Protein AF-0000000070212072 (afdb_homodimer)

Solvent-accessible surface area (backbone atoms only — not comparable to full-atom values): 28854 Å² total; per-residue (Å²): 136,83,81,77,78,77,80,78,78,79,76,76,77,77,73,87,67,80,72,76,80,58,54,46,38,75,47,71,65,70,86,76,66,79,72,82,66,76,53,52,48,66,60,56,45,36,33,51,48,52,34,40,47,61,71,45,45,65,34,30,40,8,18,28,38,46,72,73,68,92,84,61,100,59,73,85,79,43,44,66,29,27,42,31,43,78,43,66,42,27,52,42,41,69,89,67,69,28,43,28,31,77,43,45,55,86,40,66,61,49,44,19,36,76,64,67,29,42,38,10,47,17,43,60,62,73,57,66,50,92,68,90,69,62,71,71,52,38,38,34,35,27,37,31,31,43,81,42,80,52,52,68,66,56,35,63,74,60,40,30,64,62,49,41,30,71,76,35,62,75,50,68,66,50,35,68,84,58,66,34,47,66,36,45,50,29,29,40,47,66,61,40,33,45,38,34,43,26,40,12,58,52,17,46,67,45,73,43,54,53,69,49,52,64,61,57,46,71,67,55,36,69,67,58,81,58,81,48,53,71,72,51,66,61,59,50,47,38,63,68,61,60,72,66,78,79,76,80,72,79,76,84,118,138,84,83,76,79,78,80,78,78,79,76,76,76,75,74,87,64,81,72,76,81,60,54,44,37,75,46,70,65,71,86,78,64,80,72,82,66,77,52,52,49,67,62,56,46,37,34,52,50,52,34,39,48,60,70,45,46,64,31,30,40,8,18,28,38,48,72,74,67,89,84,59,99,60,71,84,78,44,44,65,29,29,41,33,43,76,42,67,41,27,52,42,42,70,89,64,68,28,44,29,30,77,43,47,55,84,39,66,61,48,45,20,37,75,63,67,31,45,40,9,46,17,42,60,63,73,57,65,49,95,66,91,70,61,71,70,52,38,38,34,34,28,37,30,32,46,80,42,80,52,52,68,68,57,35,61,73,60,40,29,63,61,49,40,31,71,77,35,62,74,50,67,65,47,34,68,83,57,64,32,47,66,36,45,51,30,30,41,46,67,59,40,35,44,37,34,42,27,40,13,56,54,18,46,65,44,75,44,55,53,69,51,51,63,62,58,48,72,67,54,37,70,67,57,81,59,81,47,51,74,74,52,66,62,59,52,48,38,62,67,61,58,72,68,77,77,75,82,72,78,75,85,120

Radius of gyration: 27.14 Å; Cα contacts (8 Å, |Δi|>4): 920; chains: 2; bounding box: 78×93×82 Å

Nearest PDB structures (foldseek):
  2arz-assembly1_A  TM=8.274E-01  e=7.456E-09  Pseudomonas aeruginosa PAO1
  1vl7-assembly1_B  TM=7.605E-01  e=5.500E-06  Nostoc sp. PCC 7120 = FACHB-418
  2hq9-assembly1_B  TM=7.249E-01  e=2.289E-06  Mesorhizobium loti
  3tgv-assembly2_D  TM=7.282E-01  e=2.060E-04  Vibrio cholerae O395
  2fg9-assembly1_A  TM=6.599E-01  e=9.412E-04  Bacteroides thetaiotaomicron VPI-5482

Foldseek 3Di:
DPPPPPPPPPPPPPPPPPPDDLPQFAAAPDPPDPPPFDADDLLSLLLVVLLQLAVDWKWKKKKAAAQDDPDDPDDNPRHGPIDIDMATWHCLVSLALWIKGWDQCVDPRNVRLVVPIWIKTKDWDDFPAPDDDDSQQAKIKIFTAHKDFDDPVNCVVSVSVVRNCVSVVVCVCPPDPNPPGHIGMIIGDGQWMFIDHHTSHRYDGGIRHPVSNSVHDPCSSVPDDGVNHDDPPVVVVVVVVVVPDPPPPPPPD/DPCPPPPPPPPPPPPPPPPDDLPQFAAQPDPPDPPPFDADDLLSLLLVVLLQLAVDWKWKKKKAAAQDDPDDPDDNPRHGPIDIDMATWHCLVSLALWIKGWDQCVDPRNVRVVVPIWIKTKDWDDFPAPDDDDSQAAKIKIFTAHKDFDDPVNCVVSVSVVRNCVSVVVCVCPHDPNPPGHIGMIIGDGQWMFIDHHTSHRYDGGIRHPVSNSVHDPCSSVPDDGVNHDDDVVVVVVVVVVPPDPPPPPPPD

Organism: Alternaria alternata (NCBI:txid5599)

pLDDT: mean 81.94, std 24.83, range [22.44, 98.94]

Sequence (506 aa):
MRLQAAIASLITFAAASNLPSPQNFFTNPSSSDGSGFKIPTVHESAVQARRIMRLETIGTLSTIFPSTHTTEQRPSDVGGAPIGLMDYFGDCESDSGNPTILAITIATSFKNVDAGSNITLSMRWHPQDNKWRSPAALPRFSLVGRLEDIDMDAIKKLGVTACYVKKHPDAAWWLPGSGVHESKWVRLVVEEIYWIGGFGDRAYIGWIPKEEWYSVTQEEIDGIQLPGEKQSAWNAIGSWFGMGQQEQGVIELMRLQAAIASLITFAAASNLPSPQNFFTNPSSSDGSGFKIPTVHESAVQARRIMRLETIGTLSTIFPSTHTTEQRPSDVGGAPIGLMDYFGDCESDSGNPTILAITIATSFKNVDAGSNITLSMRWHPQDNKWRSPAALPRFSLVGRLEDIDMDAIKKLGVTACYVKKHPDAAWWLPGSGVHESKWVRLVVEEIYWIGGFGDRAYIGWIPKEEWYSVTQEEIDGIQLPGEKQSAWNAIGSWFGMGQQEQGVIEL

Structure (mmCIF, N/CA/C/O backbone):
data_AF-0000000070212072-model_v1
#
loop_
_entity.id
_entity.type
_entity.pdbx_description
1 polymer 'CREG-like beta-barrel domain-containing protein'
#
loop_
_atom_site.group_PDB
_atom_site.id
_atom_site.type_symbol
_atom_site.label_atom_id
_atom_site.label_alt_id
_atom_site.label_comp_id
_atom_site.label_asym_id
_atom_site.label_entity_id
_atom_site.label_seq_id
_atom_site.pdbx_PDB_ins_code
_atom_site.Cartn_x
_atom_site.Cartn_y
_atom_site.Cartn_z
_atom_site.occupancy
_atom_site.B_iso_or_equiv
_atom_site.auth_seq_id
_atom_site.auth_comp_id
_atom_site.auth_asym_id
_atom_site.auth_atom_id
_atom_site.pdbx_PDB_model_num
ATOM 1 N N . MET A 1 1 ? -35.062 -64.188 17.281 1 30.84 1 MET A N 1
ATOM 2 C CA . MET A 1 1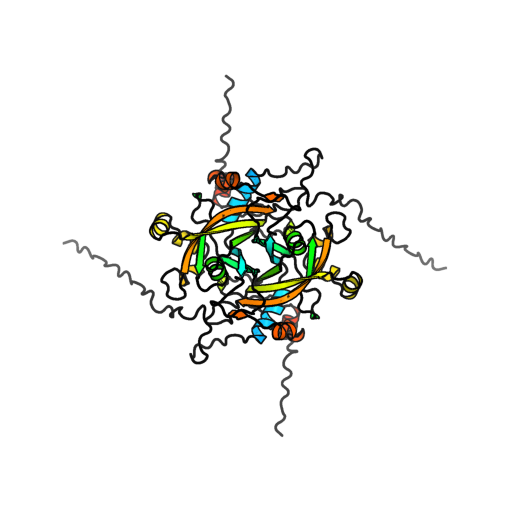 ? -35.688 -63.188 16.422 1 30.84 1 MET A CA 1
ATOM 3 C C . MET A 1 1 ? -35.219 -61.781 16.828 1 30.84 1 MET A C 1
ATOM 5 O O . MET A 1 1 ? -35.75 -61.219 17.781 1 30.84 1 MET A O 1
ATOM 9 N N . ARG A 1 2 ? -33.906 -61.562 16.906 1 33.62 2 ARG A N 1
ATOM 10 C CA . ARG A 1 2 ? -33.094 -60.438 17.375 1 33.62 2 ARG A CA 1
ATOM 11 C C . ARG A 1 2 ? -33.375 -59.156 16.609 1 33.62 2 ARG A C 1
ATOM 13 O O . ARG A 1 2 ? -33.281 -59.125 15.383 1 33.62 2 ARG A O 1
ATOM 20 N N . LEU A 1 3 ? -34.375 -58.312 17.094 1 34 3 LEU A N 1
ATOM 21 C CA . LEU A 1 3 ? -34.906 -57.031 16.641 1 34 3 LEU A CA 1
ATOM 22 C C . LEU A 1 3 ? -33.812 -56 16.453 1 34 3 LEU A C 1
ATOM 24 O O . LEU A 1 3 ? -33.156 -55.625 17.422 1 34 3 LEU A O 1
ATOM 28 N N . GLN A 1 4 ? -33 -56.094 15.391 1 31.08 4 GLN A N 1
ATOM 29 C CA . GLN A 1 4 ? -31.953 -55.156 14.961 1 31.08 4 GLN A CA 1
ATOM 30 C C . GLN A 1 4 ? -32.531 -53.781 14.734 1 31.08 4 GLN A C 1
ATOM 32 O O . GLN A 1 4 ? -33.375 -53.562 13.859 1 31.08 4 GLN A O 1
ATOM 37 N N . ALA A 1 5 ? -32.844 -52.969 15.82 1 33.09 5 ALA A N 1
ATOM 38 C CA . ALA A 1 5 ? -33.375 -51.625 15.758 1 33.09 5 ALA A CA 1
ATOM 39 C C . ALA A 1 5 ? -32.438 -50.688 14.992 1 33.09 5 ALA A C 1
ATOM 41 O O . ALA A 1 5 ? -31.25 -50.562 15.344 1 33.09 5 ALA A O 1
ATOM 42 N N . ALA A 1 6 ? -32.594 -50.594 13.641 1 34.94 6 ALA A N 1
ATOM 43 C CA . ALA A 1 6 ? -31.938 -49.688 12.711 1 34.94 6 ALA A CA 1
ATOM 44 C C . ALA A 1 6 ? -32.125 -48.219 13.141 1 34.94 6 ALA A C 1
ATOM 46 O O . ALA A 1 6 ? -33.219 -47.719 13.242 1 34.94 6 ALA A O 1
ATOM 47 N N . ILE A 1 7 ? -31.328 -47.656 14.094 1 30.64 7 ILE A N 1
ATOM 48 C CA . ILE A 1 7 ? -31.375 -46.281 14.516 1 30.64 7 ILE A CA 1
ATOM 49 C C . ILE A 1 7 ? -31.094 -45.375 13.312 1 30.64 7 ILE A C 1
ATOM 51 O O . ILE A 1 7 ? -30.016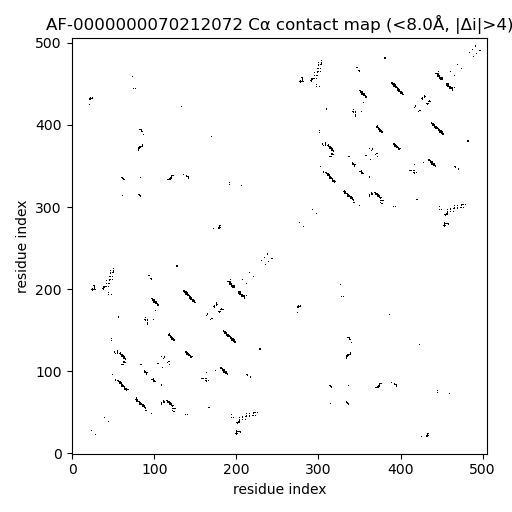 -45.406 12.734 1 30.64 7 ILE A O 1
ATOM 55 N N . ALA A 1 8 ? -32.125 -45 12.445 1 32.28 8 ALA A N 1
ATOM 56 C CA . ALA A 1 8 ? -32.094 -44.031 11.352 1 32.28 8 ALA A CA 1
ATOM 57 C C . ALA A 1 8 ? -31.625 -42.656 11.844 1 32.28 8 ALA A C 1
ATOM 59 O O . ALA A 1 8 ? -32.281 -42.062 12.695 1 32.28 8 ALA A O 1
ATOM 60 N N . SER A 1 9 ? -30.297 -42.438 11.953 1 29.97 9 SER A N 1
ATOM 61 C CA . SER A 1 9 ? -29.703 -41.156 12.297 1 29.97 9 SER A CA 1
ATOM 62 C C . SER A 1 9 ? -30.203 -40.031 11.375 1 29.97 9 SER A C 1
ATOM 64 O O . SER A 1 9 ? -30.109 -40.156 10.148 1 29.97 9 SER A O 1
ATOM 66 N N . LEU A 1 10 ? -31.25 -39.281 11.703 1 32.09 10 LEU A N 1
ATOM 67 C CA . LEU A 1 10 ? -31.812 -38.094 11.094 1 32.09 10 LEU A CA 1
ATOM 68 C C . LEU A 1 10 ? -30.734 -37.031 10.922 1 32.09 10 LEU A C 1
ATOM 70 O O . LEU A 1 10 ? -30.219 -36.5 11.906 1 32.09 10 LEU A O 1
ATOM 74 N N . ILE A 1 11 ? -29.859 -37.125 9.938 1 31.98 11 ILE A N 1
ATOM 75 C CA . ILE A 1 11 ? -28.953 -36.031 9.609 1 31.98 11 ILE A CA 1
ATOM 76 C C . ILE A 1 11 ? -29.766 -34.781 9.242 1 31.98 11 ILE A C 1
ATOM 78 O O . ILE A 1 11 ? -30.531 -34.781 8.273 1 31.98 11 ILE A O 1
ATOM 82 N N . THR A 1 12 ? -30.203 -34 10.203 1 32.22 12 THR A N 1
ATOM 83 C CA . THR A 1 12 ? -30.828 -32.719 9.961 1 32.22 12 THR A CA 1
ATOM 84 C C . THR A 1 12 ? -29.984 -31.844 9.039 1 32.22 12 THR A C 1
ATOM 86 O O . THR A 1 12 ? -28.812 -31.562 9.336 1 32.22 12 THR A O 1
ATOM 89 N N . PHE A 1 13 ? -30.234 -31.844 7.738 1 31.88 13 PHE A N 1
ATOM 90 C CA . PHE A 1 13 ? -29.734 -30.859 6.781 1 31.88 13 PHE A CA 1
ATOM 91 C C . PHE A 1 13 ? -29.953 -29.438 7.301 1 31.88 13 PHE A C 1
ATOM 93 O O . PHE A 1 13 ? -31.094 -29.031 7.52 1 31.88 13 PHE A O 1
ATOM 100 N N . ALA A 1 14 ? -29.109 -28.953 8.133 1 31.31 14 ALA A N 1
ATOM 101 C CA . ALA A 1 14 ? -29.172 -27.531 8.422 1 31.31 14 ALA A CA 1
ATOM 102 C C . ALA A 1 14 ? -29.281 -26.719 7.141 1 31.31 14 ALA A C 1
ATOM 104 O O . ALA A 1 14 ? -28.375 -26.75 6.293 1 31.31 14 ALA A O 1
ATOM 105 N N . ALA A 1 15 ? -30.422 -26.344 6.695 1 30.42 15 ALA A N 1
ATOM 106 C CA . ALA A 1 15 ? -30.719 -25.391 5.637 1 30.42 15 ALA A CA 1
ATOM 107 C C . ALA A 1 15 ? -29.938 -24.094 5.832 1 30.42 15 ALA A C 1
ATOM 109 O O . ALA A 1 15 ? -30 -23.484 6.902 1 30.42 15 ALA A O 1
ATOM 110 N N . ALA A 1 16 ? -28.781 -23.922 5.199 1 35.69 16 ALA A N 1
ATOM 111 C CA . ALA A 1 16 ? -28.062 -22.656 4.969 1 35.69 16 ALA A CA 1
ATOM 112 C C . ALA A 1 16 ? -29.016 -21.562 4.531 1 35.69 16 ALA A C 1
ATOM 114 O O . ALA A 1 16 ? -29.312 -21.422 3.342 1 35.69 16 ALA A O 1
ATOM 115 N N . SER A 1 17 ? -30.172 -21.359 5.223 1 31.12 17 SER A N 1
ATOM 116 C CA . SER A 1 17 ? -31.203 -20.438 4.789 1 31.12 17 SER A CA 1
ATOM 117 C C . SER A 1 17 ? -30.625 -19.078 4.457 1 31.12 17 SER A C 1
ATOM 119 O O . SER A 1 17 ? -30.734 -18.594 3.324 1 31.12 17 SER A O 1
ATOM 121 N N . ASN A 1 18 ? -31.109 -17.984 5.176 1 30.98 18 ASN A N 1
ATOM 122 C CA . ASN A 1 18 ? -31.516 -16.625 4.824 1 30.98 18 ASN A CA 1
ATOM 123 C C . ASN A 1 18 ? -30.328 -15.656 4.867 1 30.98 18 ASN A C 1
ATOM 125 O O . ASN A 1 18 ? -30.141 -14.938 5.852 1 30.98 18 ASN A O 1
ATOM 129 N N . LEU A 1 19 ? -29.141 -16.109 4.453 1 33.66 19 LEU A N 1
ATOM 130 C CA . LEU A 1 19 ? -28.203 -14.984 4.465 1 33.66 19 LEU A CA 1
ATOM 131 C C . LEU A 1 19 ? -28.734 -13.828 3.625 1 33.66 19 LEU A C 1
ATOM 133 O O . LEU A 1 19 ? -29.234 -14.039 2.518 1 33.66 19 LEU A O 1
ATOM 137 N N . PRO A 1 20 ? -29.125 -12.68 4.258 1 35.84 20 PRO A N 1
ATOM 138 C CA . PRO A 1 20 ? -29.688 -11.562 3.498 1 35.84 20 PRO A CA 1
ATOM 139 C C . PRO A 1 20 ? -28.922 -11.281 2.205 1 35.84 20 PRO A C 1
ATOM 141 O O . PRO A 1 20 ? -27.734 -11.617 2.098 1 35.84 20 PRO A O 1
ATOM 144 N N . SER A 1 21 ? -29.594 -11.062 1.136 1 34.38 21 SER A N 1
ATOM 145 C CA . SER A 1 21 ? -29.141 -10.812 -0.231 1 34.38 21 SER A CA 1
ATOM 146 C C . SER A 1 21 ? -28.078 -9.734 -0.273 1 34.38 21 SER A C 1
ATOM 148 O O . SER A 1 21 ? -28.25 -8.648 0.279 1 34.38 21 SER A O 1
ATOM 150 N N . PRO A 1 22 ? -26.797 -10.055 -0.464 1 35.72 22 PRO A N 1
ATOM 151 C CA . PRO A 1 22 ? -25.609 -9.203 -0.526 1 35.72 22 PRO A CA 1
ATOM 152 C C . PRO A 1 22 ? -25.688 -8.156 -1.641 1 35.72 22 PRO A C 1
ATOM 154 O O . PRO A 1 22 ? -24.672 -7.551 -1.997 1 35.72 22 PRO A O 1
ATOM 157 N N . GLN A 1 23 ? -26.859 -7.809 -2.066 1 36.19 23 GLN A N 1
ATOM 158 C CA . GLN A 1 23 ? -26.953 -7.012 -3.287 1 36.19 23 GLN A CA 1
ATOM 159 C C . GLN A 1 23 ? -26.188 -5.699 -3.146 1 36.19 23 GLN A C 1
ATOM 161 O O . GLN A 1 23 ? -25.656 -5.172 -4.129 1 36.19 23 GLN A O 1
ATOM 166 N N . ASN A 1 24 ? -26.281 -4.953 -2.029 1 37.47 24 ASN A N 1
ATOM 167 C CA . ASN A 1 24 ? -26 -3.52 -2.008 1 37.47 24 ASN A CA 1
ATOM 168 C C . ASN A 1 24 ? -24.547 -3.244 -1.668 1 37.47 24 ASN A C 1
ATOM 170 O O . ASN A 1 24 ? -24.219 -2.174 -1.152 1 37.47 24 ASN A O 1
ATOM 174 N N . PHE A 1 25 ? -23.547 -4.059 -1.885 1 40.81 25 PHE A N 1
ATOM 175 C CA . PHE A 1 25 ? -22.25 -3.877 -1.259 1 40.81 25 PHE A CA 1
ATOM 176 C C . PHE A 1 25 ? -21.5 -2.715 -1.897 1 40.81 25 PHE A C 1
ATOM 178 O O . PHE A 1 25 ? -20.609 -2.125 -1.275 1 40.81 25 PHE A O 1
ATOM 185 N N . PHE A 1 26 ? -21.688 -2.412 -3.293 1 42.44 26 PHE A N 1
ATOM 186 C CA . PHE A 1 26 ? -20.719 -1.493 -3.893 1 42.44 26 PHE A CA 1
ATOM 187 C C . PHE A 1 26 ? -21.406 -0.209 -4.34 1 42.44 26 PHE A C 1
ATOM 189 O O . PHE A 1 26 ? -20.828 0.59 -5.074 1 42.44 26 PHE A O 1
ATOM 196 N N . THR A 1 27 ? -22.719 -0.089 -4.445 1 43.03 27 THR A N 1
ATOM 197 C CA . THR A 1 27 ? -23.422 1.145 -4.801 1 43.03 27 THR A CA 1
ATOM 198 C C . THR A 1 27 ? -24.188 1.695 -3.605 1 43.03 27 THR A C 1
ATOM 200 O O . THR A 1 27 ? -24.719 0.932 -2.793 1 43.03 27 THR A O 1
ATOM 203 N N . ASN A 1 28 ? -23.953 3.016 -3.328 1 43.78 28 ASN A N 1
ATOM 204 C CA . ASN A 1 28 ? -24.781 3.635 -2.305 1 43.78 28 ASN A CA 1
ATOM 205 C C . ASN A 1 28 ? -26.266 3.404 -2.578 1 43.78 28 ASN A C 1
ATOM 207 O O . ASN A 1 28 ? -26.766 3.773 -3.641 1 43.78 28 ASN A O 1
ATOM 211 N N . PRO A 1 29 ? -26.922 2.527 -2.002 1 43.56 29 PRO A N 1
ATOM 212 C CA . PRO A 1 29 ? -28.375 2.43 -2.248 1 43.56 29 PRO A CA 1
ATOM 213 C C . PRO A 1 29 ? -29.078 3.775 -2.127 1 43.56 29 PRO A C 1
ATOM 215 O O . PRO A 1 29 ? -28.578 4.684 -1.459 1 43.56 29 PRO A O 1
ATOM 218 N N . SER A 1 30 ? -30.031 4.074 -3.029 1 41 30 SER A N 1
ATOM 219 C CA . SER A 1 30 ? -30.953 5.188 -2.816 1 41 30 SER A CA 1
ATOM 220 C C . SER A 1 30 ? -31.547 5.148 -1.416 1 41 30 SER A C 1
ATOM 222 O O . SER A 1 30 ? -31.672 4.078 -0.813 1 41 30 SER A O 1
ATOM 224 N N . SER A 1 31 ? -31.688 6.344 -0.766 1 42.06 31 SER A N 1
ATOM 225 C CA . SER A 1 31 ? -32.125 6.66 0.594 1 42.06 31 SER A CA 1
ATOM 226 C C . SER A 1 31 ? -33.312 5.809 1.011 1 42.06 31 SER A C 1
ATOM 228 O O . SER A 1 31 ? -33.75 5.879 2.158 1 42.06 31 SER A O 1
ATOM 230 N N . SER A 1 32 ? -34.062 5.27 0.1 1 37.31 32 SER A N 1
ATOM 231 C CA . SER A 1 32 ? -35.375 4.91 0.639 1 37.31 32 SER A CA 1
ATOM 232 C C . SER A 1 32 ? -35.312 3.617 1.445 1 37.31 32 SER A C 1
ATOM 234 O O . SER A 1 32 ? -36.312 3.141 1.956 1 37.31 32 SER A O 1
ATOM 236 N N . ASP A 1 33 ? -34.312 2.691 1.13 1 42.19 33 ASP A N 1
ATOM 237 C CA . ASP A 1 33 ? -34.625 1.395 1.727 1 42.19 33 ASP A CA 1
ATOM 238 C C . ASP A 1 33 ? -34.25 1.375 3.211 1 42.19 33 ASP A C 1
ATOM 240 O O . ASP A 1 33 ? -33.281 2.025 3.629 1 42.19 33 ASP A O 1
ATOM 244 N N . GLY A 1 34 ? -35.062 1.072 4.211 1 40.25 34 GLY A N 1
ATOM 245 C CA . GLY A 1 34 ? -35.156 0.943 5.656 1 40.25 34 GLY A CA 1
ATOM 246 C C . GLY A 1 34 ? -33.906 0.316 6.281 1 40.25 34 GLY A C 1
ATOM 247 O O . GLY A 1 34 ? -33.938 -0.062 7.453 1 40.25 34 GLY A O 1
ATOM 248 N N . SER A 1 35 ? -33 -0.361 5.645 1 48.28 35 SER A N 1
ATOM 249 C CA . SER A 1 35 ? -31.984 -0.949 6.488 1 48.28 35 SER A CA 1
ATOM 250 C C . SER A 1 35 ? -31.141 0.129 7.164 1 48.28 35 SER A C 1
ATOM 252 O O . SER A 1 35 ? -30.812 1.15 6.551 1 48.28 35 SER A O 1
ATOM 254 N N . GLY A 1 36 ? -31.172 0.437 8.531 1 55.97 36 GLY A N 1
ATOM 255 C CA . GLY A 1 36 ? -30.812 1.397 9.562 1 55.97 36 GLY A CA 1
ATOM 256 C C . GLY A 1 36 ? -29.375 1.886 9.438 1 55.97 36 GLY A C 1
ATOM 257 O O . GLY A 1 36 ? -28.875 2.58 10.32 1 55.97 36 GLY A O 1
ATOM 258 N N . PHE A 1 37 ? -28.484 1.344 8.672 1 67.56 37 PHE A N 1
ATOM 259 C CA . PHE A 1 37 ? -27.188 1.979 8.789 1 67.56 37 PHE A CA 1
ATOM 260 C C . PHE A 1 37 ? -27.172 3.326 8.078 1 67.56 37 PHE A C 1
ATOM 262 O O . PHE A 1 37 ? -27.656 3.443 6.945 1 67.56 37 PHE A O 1
ATOM 269 N N . LYS A 1 38 ? -26.953 4.324 8.836 1 86.44 38 LYS A N 1
ATOM 270 C CA . LYS A 1 38 ? -26.734 5.625 8.211 1 86.44 38 LYS A CA 1
ATOM 271 C C . LYS A 1 38 ? -25.375 5.68 7.523 1 86.44 38 LYS A C 1
ATOM 273 O O . LYS A 1 38 ? -24.328 5.48 8.164 1 86.44 38 LYS A O 1
ATOM 278 N N . ILE A 1 39 ? -25.312 5.785 6.168 1 94.81 39 ILE A N 1
ATOM 279 C CA . ILE A 1 39 ? -24.094 5.965 5.406 1 94.81 39 ILE A CA 1
ATOM 280 C C . ILE A 1 39 ? -23.469 7.32 5.734 1 94.81 39 ILE A C 1
ATOM 282 O O . ILE A 1 39 ? -24.141 8.352 5.68 1 94.81 39 ILE A O 1
ATOM 286 N N . PRO A 1 40 ? -22.203 7.312 6.137 1 97.5 40 PRO A N 1
ATOM 287 C CA . PRO A 1 40 ? -21.547 8.602 6.391 1 97.5 40 PRO A CA 1
ATOM 288 C C . PRO A 1 40 ? -21.641 9.555 5.203 1 97.5 40 PRO A C 1
ATOM 290 O O . PRO A 1 40 ? -21.516 9.125 4.051 1 97.5 40 PRO A O 1
ATOM 293 N N . THR A 1 41 ? -21.844 10.797 5.512 1 97.94 41 THR A N 1
ATOM 294 C CA . THR A 1 41 ? -21.828 11.828 4.484 1 97.94 41 THR A CA 1
ATOM 295 C C . THR A 1 41 ? -20.422 12.016 3.934 1 97.94 41 THR A C 1
ATOM 297 O O . THR A 1 41 ? -19.453 11.477 4.48 1 97.94 41 THR A O 1
ATOM 300 N N . VAL A 1 42 ? -20.344 12.82 2.857 1 98.38 42 VAL A N 1
ATOM 301 C CA . VAL A 1 42 ? -19.047 13.156 2.275 1 98.38 42 VAL A CA 1
ATOM 302 C C . VAL A 1 42 ? -18.172 13.852 3.318 1 98.38 42 VAL A C 1
ATOM 304 O O . VAL A 1 42 ? -16.984 13.531 3.459 1 98.38 42 VAL A O 1
ATOM 307 N N . HIS A 1 43 ? -18.766 14.789 4.035 1 98.69 43 HIS A N 1
ATOM 308 C CA . HIS A 1 43 ? -18 15.5 5.051 1 98.69 43 HIS A CA 1
ATOM 309 C C . HIS A 1 43 ? -17.578 14.562 6.172 1 98.69 43 HIS A C 1
ATOM 311 O O . HIS A 1 43 ? -16.422 14.609 6.617 1 98.69 43 HIS A O 1
ATOM 317 N N . GLU A 1 44 ? -18.469 13.719 6.629 1 98.44 44 GLU A N 1
ATOM 318 C CA . GLU A 1 44 ? -18.109 12.734 7.648 1 98.44 44 GLU A CA 1
ATOM 319 C C . GLU A 1 44 ? -16.984 11.82 7.164 1 98.44 44 GLU A C 1
ATOM 321 O O . GLU A 1 44 ? -16.109 11.453 7.941 1 98.44 44 GLU A O 1
ATOM 326 N N . SER A 1 45 ? -17.016 11.484 5.906 1 98.81 45 SER A N 1
ATOM 327 C CA . SER A 1 45 ? -15.977 10.664 5.305 1 98.81 45 SER A CA 1
ATOM 328 C C . SER A 1 45 ? -14.641 11.406 5.266 1 98.81 45 SER A C 1
ATOM 330 O O . SER A 1 45 ? -13.586 10.812 5.523 1 98.81 45 SER A O 1
ATOM 332 N N . ALA A 1 46 ? -14.734 12.672 4.988 1 98.81 46 ALA A N 1
ATOM 333 C CA . ALA A 1 46 ? -13.523 13.492 5.023 1 98.81 46 ALA A CA 1
ATOM 334 C C . ALA A 1 46 ? -12.914 13.508 6.422 1 98.81 46 ALA A C 1
ATOM 336 O O . ALA A 1 46 ? -11.695 13.422 6.578 1 98.81 46 ALA A O 1
ATOM 337 N N . VAL A 1 47 ? -13.75 13.617 7.398 1 98.75 47 VAL A N 1
ATOM 338 C CA . VAL A 1 47 ? -13.281 13.641 8.781 1 98.75 47 VAL A CA 1
ATOM 339 C C . VAL A 1 47 ? -12.625 12.305 9.125 1 98.75 47 VAL A C 1
ATOM 341 O O . VAL A 1 47 ? -11.555 12.273 9.742 1 98.75 47 VAL A O 1
ATOM 344 N N . GLN A 1 48 ? -13.234 11.211 8.711 1 98.75 48 GLN A N 1
ATOM 345 C CA . GLN A 1 48 ? -12.641 9.898 8.922 1 98.75 48 GLN A CA 1
ATOM 346 C C . GLN A 1 48 ? -11.281 9.797 8.242 1 98.75 48 GLN A C 1
ATOM 348 O O . GLN A 1 48 ? -10.32 9.289 8.828 1 98.75 48 GLN A O 1
ATOM 353 N N . ALA A 1 49 ? -11.219 10.289 7.055 1 98.88 49 ALA A N 1
ATOM 354 C CA . ALA A 1 49 ? -9.977 10.227 6.289 1 98.88 49 ALA A CA 1
ATOM 355 C C . ALA A 1 49 ? -8.867 11.023 6.973 1 98.88 49 ALA A C 1
ATOM 357 O O . ALA A 1 49 ? -7.734 10.555 7.082 1 98.88 49 ALA A O 1
ATOM 358 N N . ARG A 1 50 ? -9.234 12.219 7.438 1 98.75 50 ARG A N 1
ATOM 359 C CA . ARG A 1 50 ? -8.258 13.055 8.125 1 98.75 50 ARG A CA 1
ATOM 360 C C . ARG A 1 50 ? -7.793 12.406 9.422 1 98.75 50 ARG A C 1
ATOM 362 O O . ARG A 1 50 ? -6.625 12.523 9.805 1 98.75 50 ARG A O 1
ATOM 369 N N . ARG A 1 51 ? -8.711 11.719 10.109 1 98.44 51 ARG A N 1
ATOM 370 C CA . ARG A 1 51 ? -8.328 11 11.32 1 98.44 51 ARG A CA 1
ATOM 371 C C . ARG A 1 51 ? -7.371 9.852 10.992 1 98.44 51 ARG A C 1
ATOM 373 O O . ARG A 1 51 ? -6.391 9.641 11.711 1 98.44 51 ARG A O 1
ATOM 380 N N . ILE A 1 52 ? -7.637 9.172 9.93 1 98.69 52 ILE A N 1
ATOM 381 C CA . ILE A 1 52 ? -6.754 8.086 9.516 1 98.69 52 ILE A CA 1
ATOM 382 C C . ILE A 1 52 ? -5.375 8.641 9.18 1 98.69 52 ILE A C 1
ATOM 384 O O . ILE A 1 52 ? -4.355 8.086 9.594 1 98.69 52 ILE A O 1
ATOM 388 N N . MET A 1 53 ? -5.316 9.734 8.453 1 98.62 53 MET A N 1
ATOM 389 C CA . MET A 1 53 ? -4.047 10.359 8.094 1 98.62 53 MET A CA 1
ATOM 390 C C . MET A 1 53 ? -3.268 10.758 9.344 1 98.62 53 MET A C 1
ATOM 392 O O . MET A 1 53 ? -2.035 10.711 9.352 1 98.62 53 MET A O 1
ATOM 396 N N . ARG A 1 54 ? -4.016 11.125 10.367 1 97.56 54 ARG A N 1
ATOM 397 C CA . ARG A 1 54 ? -3.396 11.508 11.633 1 97.56 54 ARG A CA 1
ATOM 398 C C . ARG A 1 54 ? -2.791 10.289 12.328 1 97.56 54 ARG A C 1
ATOM 400 O O . ARG A 1 54 ? -1.719 10.383 12.93 1 97.56 54 ARG A O 1
ATOM 407 N N . LEU A 1 55 ? -3.396 9.156 12.211 1 97.56 55 LEU A N 1
ATOM 408 C CA . LEU A 1 55 ? -3.045 8 13.031 1 97.56 55 LEU A CA 1
ATOM 409 C C . LEU A 1 55 ? -2.105 7.066 12.281 1 97.56 55 LEU A C 1
ATOM 411 O O . LEU A 1 55 ? -1.213 6.461 12.875 1 97.56 55 LEU A O 1
ATOM 415 N N . GLU A 1 56 ? -2.328 6.887 11.016 1 98.31 56 GLU A N 1
ATOM 416 C CA . GLU A 1 56 ? -1.485 6 10.219 1 98.31 56 GLU A CA 1
ATOM 417 C C . GLU A 1 56 ? -0.16 6.664 9.867 1 98.31 56 GLU A C 1
ATOM 419 O O . GLU A 1 56 ? -0.065 7.895 9.844 1 98.31 56 GLU A O 1
ATOM 424 N N . THR A 1 57 ? 0.873 5.832 9.562 1 98.62 57 THR A N 1
ATOM 425 C CA . THR A 1 57 ? 2.209 6.395 9.391 1 98.62 57 THR A CA 1
ATOM 426 C C . THR A 1 57 ? 2.889 5.805 8.156 1 98.62 57 THR A C 1
ATOM 428 O O . THR A 1 57 ? 3.945 6.285 7.738 1 98.62 57 THR A O 1
ATOM 431 N N . ILE A 1 58 ? 2.363 4.738 7.598 1 98.81 58 ILE A N 1
ATOM 432 C CA . ILE A 1 58 ? 2.932 4.07 6.434 1 98.81 58 ILE A CA 1
ATOM 433 C C . ILE A 1 58 ? 1.892 4.008 5.316 1 98.81 58 ILE A C 1
ATOM 435 O O . ILE A 1 58 ? 0.718 3.723 5.566 1 98.81 58 ILE A O 1
ATOM 439 N N . GLY A 1 59 ? 2.207 4.367 4.156 1 98.88 59 GLY A N 1
ATOM 440 C CA . GLY A 1 59 ? 1.382 4.258 2.963 1 98.88 59 GLY A CA 1
ATOM 441 C C . GLY A 1 59 ? 2.154 3.795 1.742 1 98.88 59 GLY A C 1
ATOM 442 O O . GLY A 1 59 ? 3.256 3.256 1.866 1 98.88 59 GLY A O 1
ATOM 443 N N . THR A 1 60 ? 1.504 3.803 0.639 1 98.94 60 THR A N 1
ATOM 444 C CA . THR A 1 60 ? 2.133 3.484 -0.639 1 98.94 60 THR A CA 1
ATOM 445 C C . THR A 1 60 ? 2.148 4.707 -1.553 1 98.94 60 THR A C 1
ATOM 447 O O . THR A 1 60 ? 1.112 5.34 -1.77 1 98.94 60 THR A O 1
ATOM 450 N N . LEU A 1 61 ? 3.332 5.062 -2.004 1 98.94 61 LEU A N 1
ATOM 451 C CA . LEU A 1 61 ? 3.473 6.113 -3.006 1 98.94 61 LEU A CA 1
ATOM 452 C C . LEU A 1 61 ? 3.404 5.535 -4.414 1 98.94 61 LEU A C 1
ATOM 454 O O . LEU A 1 61 ? 4.234 4.703 -4.789 1 98.94 61 LEU A O 1
ATOM 458 N N . SER A 1 62 ? 2.406 5.949 -5.129 1 98.94 62 SER A N 1
ATOM 459 C CA . SER A 1 62 ? 2.264 5.539 -6.523 1 98.94 62 SER A CA 1
ATOM 460 C C . SER A 1 62 ? 2.719 6.645 -7.473 1 98.94 62 SER A C 1
ATOM 462 O O . SER A 1 62 ? 2.266 7.785 -7.367 1 98.94 62 SER A O 1
ATOM 464 N N . THR A 1 63 ? 3.609 6.328 -8.328 1 98.75 63 THR A N 1
ATOM 465 C CA . THR A 1 63 ? 4.141 7.223 -9.352 1 98.75 63 THR A CA 1
ATOM 466 C C . THR A 1 63 ? 4.227 6.512 -10.703 1 98.75 63 THR A C 1
ATOM 468 O O . THR A 1 63 ? 3.857 5.34 -10.812 1 98.75 63 THR A O 1
ATOM 471 N N . ILE A 1 64 ? 4.664 7.285 -11.727 1 97.44 64 ILE A N 1
ATOM 472 C CA . ILE A 1 64 ? 4.793 6.75 -13.078 1 97.44 64 ILE A CA 1
ATOM 473 C C . ILE A 1 64 ? 6.246 6.852 -13.539 1 97.44 64 ILE A C 1
ATOM 475 O O . ILE A 1 64 ? 6.867 7.914 -13.422 1 97.44 64 ILE A O 1
ATOM 479 N N . PHE A 1 65 ? 6.766 5.711 -14.031 1 95.88 65 PHE A N 1
ATOM 480 C CA . PHE A 1 65 ? 8.094 5.766 -14.633 1 95.88 65 PHE A CA 1
ATOM 481 C C . PHE A 1 65 ? 8.109 6.703 -15.836 1 95.88 65 PHE A C 1
ATOM 483 O O . PHE A 1 65 ? 7.191 6.672 -16.656 1 95.88 65 PHE A O 1
ATOM 490 N N . PRO A 1 66 ? 9.148 7.445 -15.883 1 92.94 66 PRO A N 1
ATOM 491 C CA . PRO A 1 66 ? 9.234 8.297 -17.062 1 92.94 66 PRO A CA 1
ATOM 492 C C . PRO A 1 66 ? 9.469 7.5 -18.344 1 92.94 66 PRO A C 1
ATOM 494 O O . PRO A 1 66 ? 10.094 6.438 -18.312 1 92.94 66 PRO A O 1
ATOM 497 N N . SER A 1 67 ? 8.93 7.926 -19.484 1 83.75 67 SER A N 1
ATOM 498 C CA . SER A 1 67 ? 9.062 7.238 -20.766 1 83.75 67 SER A CA 1
ATOM 499 C C . SER A 1 67 ? 10.508 7.277 -21.266 1 83.75 67 SER A C 1
ATOM 501 O O . SER A 1 67 ? 10.961 6.344 -21.938 1 83.75 67 SER A O 1
ATOM 503 N N . THR A 1 68 ? 11.133 8.43 -21.109 1 68.12 68 THR A N 1
ATOM 504 C CA . THR A 1 68 ? 12.516 8.562 -21.562 1 68.12 68 THR A CA 1
ATOM 505 C C . THR A 1 68 ? 13.461 8.664 -20.359 1 68.12 68 THR A C 1
ATOM 507 O O . THR A 1 68 ? 13.086 9.195 -19.312 1 68.12 68 THR A O 1
ATOM 510 N N . HIS A 1 69 ? 14.227 7.617 -20 1 61.5 69 HIS A N 1
ATOM 511 C CA . HIS A 1 69 ? 14.969 7.918 -18.781 1 61.5 69 HIS A CA 1
ATOM 512 C C . HIS A 1 69 ? 16.469 7.688 -18.984 1 61.5 69 HIS A C 1
ATOM 514 O O . HIS A 1 69 ? 16.859 6.711 -19.625 1 61.5 69 HIS A O 1
ATOM 520 N N . THR A 1 70 ? 17.203 8.711 -18.781 1 56.31 70 THR A N 1
ATOM 521 C CA . THR A 1 70 ? 18.656 8.711 -18.656 1 56.31 70 THR A CA 1
ATOM 522 C C . THR A 1 70 ? 19.078 8.453 -17.219 1 56.31 70 THR A C 1
ATOM 524 O O . THR A 1 70 ? 20.25 8.141 -16.953 1 56.31 70 THR A O 1
ATOM 527 N N . THR A 1 71 ? 18.203 8.477 -16.188 1 52.34 71 THR A N 1
ATOM 528 C CA . THR A 1 71 ? 18.703 8.719 -14.836 1 52.34 71 THR A CA 1
ATOM 529 C C . THR A 1 71 ? 18.734 7.43 -14.031 1 52.34 71 THR A C 1
ATOM 531 O O . THR A 1 71 ? 19.359 7.371 -12.961 1 52.34 71 THR A O 1
ATOM 534 N N . GLU A 1 72 ? 18.031 6.344 -14.461 1 60.38 72 GLU A N 1
ATOM 535 C CA . GLU A 1 72 ? 18.062 5.109 -13.68 1 60.38 72 GLU A CA 1
ATOM 536 C C . GLU A 1 72 ? 18.25 3.891 -14.578 1 60.38 72 GLU A C 1
ATOM 538 O O . GLU A 1 72 ? 17.859 3.912 -15.75 1 60.38 72 GLU A O 1
ATOM 543 N N . GLN A 1 73 ? 19.125 2.994 -14.008 1 65.12 73 GLN A N 1
ATOM 544 C CA . GLN A 1 73 ? 19.203 1.701 -14.68 1 65.12 73 GLN A CA 1
ATOM 545 C C . GLN A 1 73 ? 17.891 0.921 -14.523 1 65.12 73 GLN A C 1
ATOM 547 O O . GLN A 1 73 ? 17.625 0.365 -13.453 1 65.12 73 GLN A O 1
ATOM 552 N N . ARG A 1 74 ? 17.031 1.141 -15.492 1 73.94 74 ARG A N 1
ATOM 553 C CA . ARG A 1 74 ? 15.766 0.433 -15.469 1 73.94 74 ARG A CA 1
ATOM 554 C C . ARG A 1 74 ? 15.578 -0.407 -16.734 1 73.94 74 ARG A C 1
ATOM 556 O O . ARG A 1 74 ? 16.156 -0.104 -17.781 1 73.94 74 ARG A O 1
ATOM 563 N N . PRO A 1 75 ? 14.773 -1.528 -16.438 1 79 75 PRO A N 1
ATOM 564 C CA . PRO A 1 75 ? 14.398 -2.242 -17.672 1 79 75 PRO A CA 1
ATOM 565 C C . PRO A 1 75 ? 13.672 -1.353 -18.672 1 79 75 PRO A C 1
ATOM 567 O O . PRO A 1 75 ? 12.906 -0.465 -18.281 1 79 75 PRO A O 1
ATOM 570 N N . SER A 1 76 ? 14.062 -1.463 -19.906 1 67.69 76 SER A N 1
ATOM 571 C CA . SER A 1 76 ? 13.547 -0.618 -20.969 1 67.69 76 SER A CA 1
ATOM 572 C C . SER A 1 76 ? 12.031 -0.691 -21.047 1 67.69 76 SER A C 1
ATOM 574 O O . SER A 1 76 ? 11.375 0.255 -21.5 1 67.69 76 SER A O 1
ATOM 576 N N . ASP A 1 77 ? 11.43 -1.496 -20.406 1 80.44 77 ASP A N 1
ATOM 577 C CA . ASP A 1 77 ? 10.023 -1.76 -20.703 1 80.44 77 ASP A CA 1
ATOM 578 C C . ASP A 1 77 ? 9.109 -1.187 -19.625 1 80.44 77 ASP A C 1
ATOM 580 O O . ASP A 1 77 ? 7.887 -1.291 -19.719 1 80.44 77 ASP A O 1
ATOM 584 N N . VAL A 1 78 ? 9.68 -0.343 -18.75 1 89.25 78 VAL A N 1
ATOM 585 C CA . VAL A 1 78 ? 8.789 0.071 -17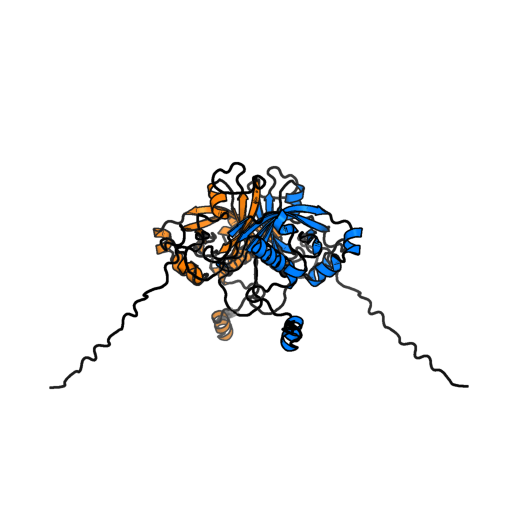.672 1 89.25 78 VAL A CA 1
ATOM 586 C C . VAL A 1 78 ? 8.336 1.511 -17.891 1 89.25 78 VAL A C 1
ATOM 588 O O . VAL A 1 78 ? 7.555 2.055 -17.109 1 89.25 78 VAL A O 1
ATOM 591 N N . GLY A 1 79 ? 8.797 2.104 -18.953 1 91.12 79 GLY A N 1
ATOM 592 C CA . GLY A 1 79 ? 8.352 3.457 -19.25 1 91.12 79 GLY A CA 1
ATOM 593 C C . GLY A 1 79 ? 6.84 3.586 -19.312 1 91.12 79 GLY A C 1
ATOM 594 O O . GLY A 1 79 ? 6.172 2.809 -20 1 91.12 79 GLY A O 1
ATOM 595 N N . GLY A 1 80 ? 6.332 4.598 -18.469 1 93.69 80 GLY A N 1
ATOM 596 C CA . GLY A 1 80 ? 4.895 4.832 -18.5 1 93.69 80 GLY A CA 1
ATOM 597 C C . GLY A 1 80 ? 4.133 3.926 -17.547 1 93.69 80 GLY A C 1
ATOM 598 O O . GLY A 1 80 ? 2.93 4.105 -17.344 1 93.69 80 GLY A O 1
ATOM 599 N N . ALA A 1 81 ? 4.797 3.006 -16.969 1 96.12 81 ALA A N 1
ATOM 600 C CA . ALA A 1 81 ? 4.129 2.098 -16.047 1 96.12 81 ALA A CA 1
ATOM 601 C C . ALA A 1 81 ? 4.016 2.719 -14.648 1 96.12 81 ALA A C 1
ATOM 603 O O . ALA A 1 81 ? 4.906 3.451 -14.219 1 96.12 81 ALA A O 1
ATOM 604 N N . PRO A 1 82 ? 2.902 2.463 -13.984 1 98.19 82 PRO A N 1
ATOM 605 C CA . PRO A 1 82 ? 2.811 2.881 -12.586 1 98.19 82 PRO A CA 1
ATOM 606 C C . PRO A 1 82 ? 3.611 1.979 -11.648 1 98.19 82 PRO A C 1
ATOM 608 O O . PRO A 1 82 ? 3.744 0.78 -11.898 1 98.19 82 PRO A O 1
ATOM 611 N N . ILE A 1 83 ? 4.129 2.547 -10.602 1 98.31 83 ILE A N 1
ATOM 612 C CA . ILE A 1 83 ? 4.781 1.771 -9.555 1 98.31 83 ILE A CA 1
ATOM 613 C C . ILE A 1 83 ? 4.359 2.295 -8.18 1 98.31 83 ILE A C 1
ATOM 615 O O . ILE A 1 83 ? 4.215 3.504 -7.992 1 98.31 83 ILE A O 1
ATOM 619 N N . GLY A 1 84 ? 4.051 1.376 -7.266 1 98.81 84 GLY A N 1
ATOM 620 C CA . GLY A 1 84 ? 3.777 1.689 -5.871 1 98.81 84 GLY A CA 1
ATOM 621 C C . GLY A 1 84 ? 4.863 1.208 -4.93 1 98.81 84 GLY A C 1
ATOM 622 O O . GLY A 1 84 ? 5.312 0.064 -5.023 1 98.81 84 GLY A O 1
ATOM 623 N N . LEU A 1 85 ? 5.297 2.08 -4.066 1 98.81 85 LEU A N 1
ATOM 624 C CA . LEU A 1 85 ? 6.312 1.723 -3.084 1 98.81 85 LEU A CA 1
ATOM 625 C C . LEU A 1 85 ? 5.926 2.221 -1.695 1 98.81 85 LEU A C 1
ATOM 627 O O . LEU A 1 85 ? 5.504 3.367 -1.538 1 98.81 85 LEU A O 1
ATOM 631 N N . MET A 1 86 ? 6.035 1.327 -0.747 1 98.62 86 MET A N 1
ATOM 632 C CA . MET A 1 86 ? 5.777 1.702 0.641 1 98.62 86 MET A CA 1
ATOM 633 C C . MET A 1 86 ? 6.684 2.85 1.072 1 98.62 86 MET A C 1
ATOM 635 O O . MET A 1 86 ? 7.871 2.867 0.745 1 98.62 86 MET A O 1
ATOM 639 N N . ASP A 1 87 ? 6.16 3.777 1.793 1 98.75 87 ASP A N 1
ATOM 640 C CA . ASP A 1 87 ? 6.949 4.859 2.381 1 98.75 87 ASP A CA 1
ATOM 641 C C . ASP A 1 87 ? 6.312 5.359 3.674 1 98.75 87 ASP A C 1
ATOM 643 O O . ASP A 1 87 ? 5.168 5.02 3.984 1 98.75 87 ASP A O 1
ATOM 647 N N . TYR A 1 88 ? 7.125 6.102 4.414 1 98.81 88 TYR A N 1
ATOM 648 C CA . TYR A 1 88 ? 6.676 6.762 5.637 1 98.81 88 TYR A CA 1
ATOM 649 C C . TYR A 1 88 ? 5.992 8.086 5.32 1 98.81 88 TYR A C 1
ATOM 651 O O . TYR A 1 88 ? 6.391 8.789 4.387 1 98.81 88 TYR A O 1
ATOM 659 N N . PHE A 1 89 ? 4.977 8.375 6.094 1 98.88 89 PHE A N 1
ATOM 660 C CA . PHE A 1 89 ? 4.422 9.719 6.102 1 98.88 89 PHE A CA 1
ATOM 661 C C . PHE A 1 89 ? 4 10.125 7.508 1 98.88 89 PHE A C 1
ATOM 663 O O . PHE A 1 89 ? 3.994 9.297 8.422 1 98.88 89 PHE A O 1
ATOM 670 N N . GLY A 1 90 ? 3.766 11.414 7.641 1 98.5 90 GLY A N 1
ATOM 671 C CA . GLY A 1 90 ? 3.189 11.922 8.875 1 98.5 90 GLY A CA 1
ATOM 672 C C . GLY A 1 90 ? 2.281 13.117 8.664 1 98.5 90 GLY A C 1
ATOM 673 O O . GLY A 1 90 ? 2.426 13.852 7.68 1 98.5 90 GLY A O 1
ATOM 674 N N . ASP A 1 91 ? 1.325 13.172 9.531 1 98 91 ASP A N 1
ATOM 675 C CA . ASP A 1 91 ? 0.52 14.391 9.602 1 98 91 ASP A CA 1
ATOM 676 C C . ASP A 1 91 ? 1.173 15.43 10.508 1 98 91 ASP A C 1
ATOM 678 O O . ASP A 1 91 ? 0.745 15.625 11.641 1 98 91 ASP A O 1
ATOM 682 N N . CYS A 1 92 ? 2.174 16.172 9.969 1 97.88 92 CYS A N 1
ATOM 683 C CA . CYS A 1 92 ? 3.016 17.016 10.812 1 97.88 92 CYS A CA 1
ATOM 684 C C . CYS A 1 92 ? 2.783 18.5 10.508 1 97.88 92 CYS A C 1
ATOM 686 O O . CYS A 1 92 ? 3.385 19.359 11.141 1 97.88 92 CYS A O 1
ATOM 688 N N . GLU A 1 93 ? 1.978 18.75 9.531 1 93.56 93 GLU A N 1
ATOM 689 C CA . GLU A 1 93 ? 1.384 20.062 9.289 1 93.56 93 GLU A CA 1
ATOM 690 C C . GLU A 1 93 ? -0.122 20.031 9.531 1 93.56 93 GLU A C 1
ATOM 692 O O . GLU A 1 93 ? -0.91 20.281 8.617 1 93.56 93 GLU A O 1
ATOM 697 N N . SER A 1 94 ? -0.459 19.781 10.633 1 79.06 94 SER A N 1
ATOM 698 C CA . SER A 1 94 ? -1.787 19.297 10.992 1 79.06 94 SER A CA 1
ATOM 699 C C . SER A 1 94 ? -2.877 20.219 10.461 1 79.06 94 SER A C 1
ATOM 701 O O . SER A 1 94 ? -3.938 19.766 10.031 1 79.06 94 SER A O 1
ATOM 703 N N . ASP A 1 95 ? -2.625 21.453 10.359 1 87.81 95 ASP A N 1
ATOM 704 C CA . ASP A 1 95 ? -3.678 22.375 9.945 1 87.81 95 ASP A CA 1
ATOM 705 C C . ASP A 1 95 ? -3.762 22.453 8.422 1 87.81 95 ASP A C 1
ATOM 707 O O . ASP A 1 95 ? -4.715 23.016 7.875 1 87.81 95 ASP A O 1
ATOM 711 N N . SER A 1 96 ? -2.855 21.828 7.809 1 92.38 96 SER A N 1
ATOM 712 C CA . SER A 1 96 ? -2.773 22.031 6.363 1 92.38 96 SER A CA 1
ATOM 713 C C . SER A 1 96 ? -3.613 21 5.617 1 92.38 96 SER A C 1
ATOM 715 O O . SER A 1 96 ? -3.998 21.219 4.465 1 92.38 96 SER A O 1
ATOM 717 N N . GLY A 1 97 ? -3.836 19.828 6.238 1 97.44 97 GLY A N 1
ATOM 718 C CA . GLY A 1 97 ? -4.477 18.734 5.52 1 97.44 97 GLY A CA 1
ATOM 719 C C . GLY A 1 97 ? -3.551 18.031 4.547 1 97.44 97 GLY A C 1
ATOM 720 O O . GLY A 1 97 ? -3.988 17.188 3.764 1 97.44 97 GLY A O 1
ATOM 721 N N . ASN A 1 98 ? -2.254 18.453 4.551 1 98.62 98 ASN A N 1
ATOM 722 C CA . ASN A 1 98 ? -1.25 17.859 3.672 1 98.62 98 ASN A CA 1
ATOM 723 C C . ASN A 1 98 ? -0.283 16.969 4.445 1 98.62 98 ASN A C 1
ATOM 725 O O . ASN A 1 98 ? 0.359 17.422 5.395 1 98.62 98 ASN A O 1
ATOM 729 N N . PRO A 1 99 ? -0.158 15.711 4.059 1 98.69 99 PRO A N 1
ATOM 730 C CA . PRO A 1 99 ? 0.804 14.852 4.75 1 98.69 99 PRO A CA 1
ATOM 731 C C . PRO A 1 99 ? 2.254 15.219 4.445 1 98.69 99 PRO A C 1
ATOM 733 O O . PRO A 1 99 ? 2.555 15.703 3.35 1 98.69 99 PRO A O 1
ATOM 736 N N . THR A 1 100 ? 3.094 14.961 5.438 1 98.75 100 THR A N 1
ATOM 737 C CA . THR A 1 100 ? 4.523 15.234 5.371 1 98.75 100 THR A CA 1
ATOM 738 C C . THR A 1 100 ? 5.305 13.969 5.023 1 98.75 100 THR A C 1
ATOM 740 O O . THR A 1 100 ? 5.02 12.898 5.555 1 98.75 100 THR A O 1
ATOM 743 N N . ILE A 1 101 ? 6.266 14.148 4.156 1 98.75 101 ILE A N 1
ATOM 744 C CA . ILE A 1 101 ? 7.121 13.047 3.729 1 98.75 101 ILE A CA 1
ATOM 745 C C . ILE A 1 101 ? 8.586 13.477 3.787 1 98.75 101 ILE A C 1
ATOM 747 O O . ILE A 1 101 ? 8.922 14.617 3.445 1 98.75 101 ILE A O 1
ATOM 751 N N . LEU A 1 102 ? 9.438 12.625 4.34 1 98.62 102 LEU A N 1
ATOM 752 C CA . LEU A 1 102 ? 10.875 12.789 4.176 1 98.62 102 LEU A CA 1
ATOM 753 C C . LEU A 1 102 ? 11.359 12.117 2.893 1 98.62 102 LEU A C 1
ATOM 755 O O . LEU A 1 102 ? 11.477 10.891 2.834 1 98.62 102 LEU A O 1
ATOM 759 N N . ALA A 1 103 ? 11.602 12.914 1.903 1 98.38 103 ALA A N 1
ATOM 760 C CA . ALA A 1 103 ? 11.922 12.406 0.574 1 98.38 103 ALA A CA 1
ATOM 761 C C . ALA A 1 103 ? 13.406 12.047 0.473 1 98.38 103 ALA A C 1
ATOM 763 O O . ALA A 1 103 ? 14.266 12.93 0.521 1 98.38 103 ALA A O 1
ATOM 764 N N . ILE A 1 104 ? 13.648 10.773 0.372 1 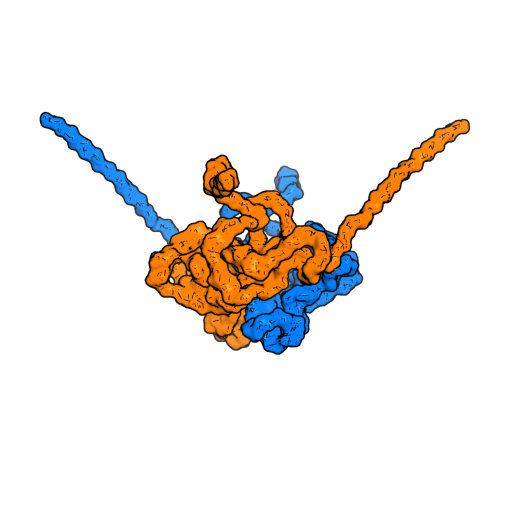97.25 104 ILE A N 1
ATOM 765 C CA . ILE A 1 104 ? 14.992 10.312 0.019 1 97.25 104 ILE A CA 1
ATOM 766 C C . ILE A 1 104 ? 15.18 10.391 -1.494 1 97.25 104 ILE A C 1
ATOM 768 O O . ILE A 1 104 ? 14.609 9.594 -2.24 1 97.25 104 ILE A O 1
ATOM 772 N N . THR A 1 105 ? 16.047 11.211 -1.968 1 94.06 105 THR A N 1
ATOM 773 C CA . THR A 1 105 ? 16.016 11.664 -3.354 1 94.06 105 THR A CA 1
ATOM 774 C C . THR A 1 105 ? 16.422 10.539 -4.301 1 94.06 105 THR A C 1
ATOM 776 O O . THR A 1 105 ? 16.062 10.547 -5.48 1 94.06 105 THR A O 1
ATOM 779 N N . ILE A 1 106 ? 17.125 9.539 -3.832 1 93.5 106 ILE A N 1
ATOM 780 C CA . ILE A 1 106 ? 17.578 8.453 -4.691 1 93.5 106 ILE A CA 1
ATOM 781 C C . ILE A 1 106 ? 16.453 7.441 -4.891 1 93.5 106 ILE A C 1
ATOM 783 O O . ILE A 1 106 ? 16.547 6.562 -5.75 1 93.5 106 ILE A O 1
ATOM 787 N N . ALA A 1 107 ? 15.43 7.555 -4.094 1 96.19 107 ALA A N 1
ATOM 788 C CA . ALA A 1 107 ? 14.336 6.59 -4.176 1 96.19 107 ALA A CA 1
ATOM 789 C C . ALA A 1 107 ? 13.531 6.777 -5.457 1 96.19 107 ALA A C 1
ATOM 791 O O . ALA A 1 107 ? 13.305 7.91 -5.891 1 96.19 107 ALA A O 1
ATOM 792 N N . THR A 1 108 ? 13.031 5.73 -5.988 1 96.56 108 THR A N 1
ATOM 793 C CA . THR A 1 108 ? 12.344 5.668 -7.273 1 96.56 108 THR A CA 1
ATOM 794 C C . THR A 1 108 ? 11.148 6.617 -7.297 1 96.56 108 THR A C 1
ATOM 796 O O . THR A 1 108 ? 10.922 7.316 -8.289 1 96.56 108 THR A O 1
ATOM 799 N N . SER A 1 109 ? 10.406 6.68 -6.242 1 98.25 109 SER A N 1
ATOM 800 C CA . SER A 1 109 ? 9.219 7.531 -6.199 1 98.25 109 SER A CA 1
ATOM 801 C C . SER A 1 109 ? 9.578 8.992 -6.461 1 98.25 109 SER A C 1
ATOM 803 O O . SER A 1 109 ? 8.922 9.664 -7.262 1 98.25 109 SER A O 1
ATOM 805 N N . PHE A 1 110 ? 10.609 9.391 -5.887 1 98 110 PHE A N 1
ATOM 806 C CA . PHE A 1 110 ? 10.945 10.812 -5.961 1 98 110 PHE A CA 1
ATOM 807 C C . PHE A 1 110 ? 11.711 11.117 -7.242 1 98 110 PHE A C 1
ATOM 809 O O . PHE A 1 110 ? 11.586 12.203 -7.805 1 98 110 PHE A O 1
ATOM 816 N N . LYS A 1 111 ? 12.461 10.164 -7.719 1 96.31 111 LYS A N 1
ATOM 817 C CA . LYS A 1 111 ? 13.039 10.312 -9.047 1 96.31 111 LYS A CA 1
ATOM 818 C C . LYS A 1 111 ? 11.953 10.453 -10.109 1 96.31 111 LYS A C 1
ATOM 820 O O . LYS A 1 111 ? 12.078 11.266 -11.031 1 96.31 111 LYS A O 1
ATOM 825 N N . ASN A 1 112 ? 10.93 9.617 -9.992 1 97.12 112 ASN A N 1
ATOM 826 C CA . ASN A 1 112 ? 9.828 9.703 -10.945 1 97.12 112 ASN A CA 1
ATOM 827 C C . ASN A 1 112 ? 9.156 11.07 -10.891 1 97.12 112 ASN A C 1
ATOM 829 O O . ASN A 1 112 ? 8.82 11.648 -11.93 1 97.12 112 ASN A O 1
ATOM 833 N N . VAL A 1 113 ? 8.969 11.547 -9.719 1 97.75 113 VAL A N 1
ATOM 834 C CA . VAL A 1 113 ? 8.344 12.859 -9.555 1 97.75 113 VAL A CA 1
ATOM 835 C C . VAL A 1 113 ? 9.234 13.938 -10.164 1 97.75 113 VAL A C 1
ATOM 837 O O . VAL A 1 113 ? 8.75 14.828 -10.867 1 97.75 113 VAL A O 1
ATOM 840 N N . ASP A 1 114 ? 10.461 13.844 -9.906 1 96 114 ASP A N 1
ATOM 841 C CA . ASP A 1 114 ? 11.406 14.797 -10.477 1 96 114 ASP A CA 1
ATOM 842 C C . ASP A 1 114 ? 11.383 14.75 -12 1 96 114 ASP A C 1
ATOM 844 O O . ASP A 1 114 ? 11.641 15.758 -12.664 1 96 114 ASP A O 1
ATOM 848 N N . ALA A 1 115 ? 11 13.594 -12.469 1 95.12 115 ALA A N 1
ATOM 849 C CA . ALA A 1 115 ? 10.961 13.414 -13.914 1 95.12 115 ALA A CA 1
ATOM 850 C C . ALA A 1 115 ? 9.586 13.773 -14.477 1 95.12 115 ALA A C 1
ATOM 852 O O . ALA A 1 115 ? 9.328 13.594 -15.664 1 95.12 115 ALA A O 1
ATOM 853 N N . GLY A 1 116 ? 8.625 14.172 -13.594 1 94.75 116 GLY A N 1
ATOM 854 C CA . GLY A 1 116 ? 7.391 14.734 -14.109 1 94.75 116 GLY A CA 1
ATOM 855 C C . GLY A 1 116 ? 6.156 13.977 -13.648 1 94.75 116 GLY A C 1
ATOM 856 O O . GLY A 1 116 ? 5.031 14.367 -13.977 1 94.75 116 GLY A O 1
ATOM 857 N N . SER A 1 117 ? 6.371 12.93 -12.922 1 95.94 117 SER A N 1
ATOM 858 C CA . SER A 1 117 ? 5.23 12.148 -12.461 1 95.94 117 SER A CA 1
ATOM 859 C C . SER A 1 117 ? 4.434 12.898 -11.406 1 95.94 117 SER A C 1
ATOM 861 O O . SER A 1 117 ? 5.012 13.539 -10.523 1 95.94 117 SER A O 1
ATOM 863 N N . ASN A 1 118 ? 3.045 12.688 -11.523 1 94.88 118 ASN A N 1
ATOM 864 C CA . ASN A 1 118 ? 2.236 12.906 -10.328 1 94.88 118 ASN A CA 1
ATOM 865 C C . ASN A 1 118 ? 2.486 11.828 -9.273 1 94.88 118 ASN A C 1
ATOM 867 O O . ASN A 1 118 ? 3.152 10.828 -9.555 1 94.88 118 ASN A O 1
ATOM 871 N N . ILE A 1 119 ? 1.99 12.133 -8.133 1 98.56 119 ILE A N 1
ATOM 872 C CA . ILE A 1 119 ? 2.201 11.188 -7.043 1 98.56 119 ILE A CA 1
ATOM 873 C C . ILE A 1 119 ? 0.906 11.016 -6.254 1 98.56 119 ILE A C 1
ATOM 875 O O . ILE A 1 119 ? 0.162 11.977 -6.051 1 98.56 119 ILE A O 1
ATOM 879 N N . THR A 1 120 ? 0.594 9.797 -5.871 1 98.81 120 THR A N 1
ATOM 880 C CA . THR A 1 120 ? -0.54 9.43 -5.027 1 98.81 120 THR A CA 1
ATOM 881 C C . THR A 1 120 ? -0.069 8.727 -3.762 1 98.81 120 THR A C 1
ATOM 883 O O . THR A 1 120 ? 0.794 7.844 -3.822 1 98.81 120 THR A O 1
ATOM 886 N N . LEU A 1 121 ? -0.509 9.164 -2.645 1 98.94 121 LEU A N 1
ATOM 887 C CA . LEU A 1 121 ? -0.322 8.445 -1.388 1 98.94 121 LEU A CA 1
ATOM 888 C C . LEU A 1 121 ? -1.566 7.645 -1.03 1 98.94 121 LEU A C 1
ATOM 890 O O . LEU A 1 121 ? -2.652 8.203 -0.875 1 98.94 121 LEU A O 1
ATOM 894 N N . SER A 1 122 ? -1.446 6.336 -0.927 1 98.94 122 SER A N 1
ATOM 895 C CA . SER A 1 122 ? -2.543 5.453 -0.543 1 98.94 122 SER A CA 1
ATOM 896 C C . SER A 1 122 ? -2.373 4.949 0.886 1 98.94 122 SER A C 1
ATOM 898 O O . SER A 1 122 ? -1.261 4.629 1.309 1 98.94 122 SER A O 1
ATOM 900 N N . MET A 1 123 ? -3.439 4.914 1.627 1 98.81 123 MET A N 1
ATOM 901 C CA . MET A 1 123 ? -3.406 4.418 3 1 98.81 123 MET A CA 1
ATOM 902 C C . MET A 1 123 ? -4.746 3.803 3.391 1 98.81 123 MET A C 1
ATOM 904 O O . MET A 1 123 ? -5.734 3.943 2.666 1 98.81 123 MET A O 1
ATOM 908 N N . ARG A 1 124 ? -4.723 3.061 4.445 1 98.69 124 ARG A N 1
ATOM 909 C CA . ARG A 1 124 ? -5.914 2.406 4.973 1 98.69 124 ARG A CA 1
ATOM 910 C C . ARG A 1 124 ? -5.891 2.373 6.5 1 98.69 124 ARG A C 1
ATOM 912 O O . ARG A 1 124 ? -4.832 2.525 7.109 1 98.69 124 ARG A O 1
ATOM 919 N N . TRP A 1 125 ? -7.047 2.23 7.055 1 98.69 125 TRP A N 1
ATOM 920 C CA . TRP A 1 125 ? -7.172 2.145 8.508 1 98.69 125 TRP A CA 1
ATOM 921 C C . TRP A 1 125 ? -6.789 0.754 9 1 98.69 125 TRP A C 1
ATOM 923 O O . TRP A 1 125 ? -7.234 -0.254 8.453 1 98.69 125 TRP A O 1
ATOM 933 N N . HIS A 1 126 ? -5.922 0.675 9.969 1 97.88 126 HIS A N 1
ATOM 934 C CA . HIS A 1 126 ? -5.574 -0.542 10.695 1 97.88 126 HIS A CA 1
ATOM 935 C C . 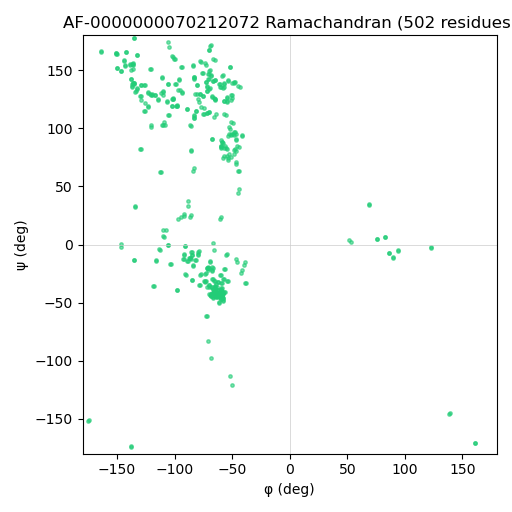HIS A 1 126 ? -6.082 -0.49 12.133 1 97.88 126 HIS A C 1
ATOM 937 O O . HIS A 1 126 ? -5.473 0.157 12.984 1 97.88 126 HIS A O 1
ATOM 943 N N . PRO A 1 127 ? -7.141 -1.188 12.352 1 97.38 127 PRO A N 1
ATOM 944 C CA . PRO A 1 127 ? -7.637 -1.183 13.734 1 97.38 127 PRO A CA 1
ATOM 945 C C . PRO A 1 127 ? -6.555 -1.542 14.75 1 97.38 127 PRO A C 1
ATOM 947 O O . PRO A 1 127 ? -5.641 -2.311 14.438 1 97.38 127 PRO A O 1
ATOM 950 N N . GLN A 1 128 ? -6.719 -1.057 15.945 1 95.75 128 GLN A N 1
ATOM 951 C CA . GLN A 1 128 ? -5.68 -1.172 16.953 1 95.75 128 GLN A CA 1
ATOM 952 C C . GLN A 1 128 ? -6.086 -2.15 18.062 1 95.75 128 GLN A C 1
ATOM 954 O O . GLN A 1 128 ? -5.402 -2.271 19.078 1 95.75 128 GLN A O 1
ATOM 959 N N . ASP A 1 129 ? -7.188 -2.764 17.781 1 93.31 129 ASP A N 1
ATOM 960 C CA . ASP A 1 129 ? -7.633 -3.803 18.703 1 93.31 129 ASP A CA 1
ATOM 961 C C . ASP A 1 129 ? -7.414 -5.195 18.109 1 93.31 129 ASP A C 1
ATOM 963 O O . ASP A 1 129 ? -6.832 -5.332 17.031 1 93.31 129 ASP A O 1
ATOM 967 N N . ASN A 1 130 ? -7.641 -6.254 18.828 1 89.19 130 ASN A N 1
ATOM 968 C CA . ASN A 1 130 ? -7.328 -7.605 18.391 1 89.19 130 ASN A CA 1
ATOM 969 C C . ASN A 1 130 ? -8.555 -8.305 17.797 1 89.19 130 ASN A C 1
ATOM 971 O O . ASN A 1 130 ? -8.594 -9.531 17.703 1 89.19 130 ASN A O 1
ATOM 975 N N . LYS A 1 131 ? -9.508 -7.48 17.359 1 94.62 131 LYS A N 1
ATOM 976 C CA . LYS A 1 131 ? -10.703 -8.055 16.75 1 94.62 131 LYS A CA 1
ATOM 977 C C . LYS A 1 131 ? -10.57 -8.102 15.227 1 94.62 131 LYS A C 1
ATOM 979 O O . LYS A 1 131 ? -10.148 -7.121 14.602 1 94.62 131 LYS A O 1
ATOM 984 N N . TRP A 1 132 ? -10.922 -9.242 14.828 1 93.88 132 TRP A N 1
ATOM 985 C CA . TRP A 1 132 ? -10.852 -9.367 13.375 1 93.88 132 TRP A CA 1
ATOM 986 C C . TRP A 1 132 ? -11.93 -8.523 12.703 1 93.88 132 TRP A C 1
ATOM 988 O O . TRP A 1 132 ? -13.07 -8.5 13.156 1 93.88 132 TRP A O 1
ATOM 998 N N . ARG A 1 133 ? -11.539 -7.797 11.672 1 95.88 133 ARG A N 1
ATOM 999 C CA . ARG A 1 133 ? -12.398 -7.082 10.734 1 95.88 133 ARG A CA 1
ATOM 1000 C C . ARG A 1 133 ? -11.938 -7.285 9.297 1 95.88 133 ARG A C 1
ATOM 1002 O O . ARG A 1 133 ? -10.734 -7.289 9.023 1 95.88 133 ARG A O 1
ATOM 1009 N N . SER A 1 134 ? -12.93 -7.461 8.43 1 96.75 134 SER A N 1
ATOM 1010 C CA . SER A 1 134 ? -12.586 -7.551 7.016 1 96.75 134 SER A CA 1
ATOM 1011 C C . SER A 1 134 ? -11.828 -6.309 6.551 1 96.75 134 SER A C 1
ATOM 1013 O O . SER A 1 134 ? -12.328 -5.191 6.676 1 96.75 134 SER A O 1
ATOM 1015 N N . PRO A 1 135 ? -10.648 -6.531 6.004 1 97.69 135 PRO A N 1
ATOM 1016 C CA . PRO A 1 135 ? -9.969 -5.359 5.434 1 97.69 135 PRO A CA 1
ATOM 1017 C C . PRO A 1 135 ? -10.805 -4.664 4.363 1 97.69 135 PRO A C 1
ATOM 1019 O O . PRO A 1 135 ? -10.734 -3.439 4.223 1 97.69 135 PRO A O 1
ATOM 1022 N N . ALA A 1 136 ? -11.609 -5.406 3.701 1 97.38 136 ALA A N 1
ATOM 1023 C CA . ALA A 1 136 ? -12.461 -4.848 2.65 1 97.38 136 ALA A CA 1
ATOM 1024 C C . ALA A 1 136 ? -13.562 -3.973 3.242 1 97.38 136 ALA A C 1
ATOM 1026 O O . ALA A 1 136 ? -14.141 -3.139 2.545 1 97.38 136 ALA A O 1
ATOM 1027 N N . ALA A 1 137 ? -13.891 -4.102 4.473 1 97.19 137 ALA A N 1
ATOM 1028 C CA . ALA A 1 137 ? -14.953 -3.346 5.129 1 97.19 137 ALA A CA 1
ATOM 1029 C C . ALA A 1 137 ? -14.398 -2.076 5.773 1 97.19 137 ALA A C 1
ATOM 1031 O O . ALA A 1 137 ? -15.164 -1.224 6.23 1 97.19 137 ALA A O 1
ATOM 1032 N N . LEU A 1 138 ? -13.07 -1.987 5.879 1 98.31 138 LEU A N 1
ATOM 1033 C CA . LEU A 1 138 ? -12.445 -0.869 6.574 1 98.31 138 LEU A CA 1
ATOM 1034 C C . LEU A 1 138 ? -12.078 0.243 5.598 1 98.31 138 LEU A C 1
ATOM 1036 O O . LEU A 1 138 ? -11.805 -0.023 4.426 1 98.31 138 LEU A O 1
ATOM 1040 N N . PRO A 1 139 ? -12.039 1.455 6.102 1 98.75 139 PRO A N 1
ATOM 1041 C CA . PRO A 1 139 ? -11.758 2.584 5.215 1 98.75 139 PRO A CA 1
ATOM 1042 C C . PRO A 1 139 ? -10.352 2.531 4.625 1 98.75 139 PRO A C 1
ATOM 1044 O O . PRO A 1 139 ? -9.406 2.123 5.309 1 98.75 139 PRO A O 1
ATOM 1047 N N . ARG A 1 140 ? -10.273 2.922 3.391 1 98.88 140 ARG A N 1
ATOM 1048 C CA . ARG A 1 140 ? -9.031 3.115 2.65 1 98.88 140 ARG A CA 1
ATOM 1049 C C . ARG A 1 140 ? -9.18 4.203 1.596 1 98.88 140 ARG A C 1
ATOM 1051 O O . ARG A 1 140 ? -10.289 4.477 1.132 1 98.88 140 ARG A O 1
ATOM 1058 N N . PHE A 1 141 ? -8.023 4.859 1.294 1 98.88 141 PHE A N 1
ATOM 1059 C CA . PHE A 1 141 ? -8.172 5.973 0.364 1 98.88 141 PHE A CA 1
ATOM 1060 C C . PHE A 1 141 ? -6.824 6.387 -0.213 1 98.88 141 PHE A C 1
ATOM 1062 O O . PHE A 1 141 ? -5.781 5.887 0.218 1 98.88 141 PHE A O 1
ATOM 1069 N N . SER A 1 142 ? -6.945 7.152 -1.216 1 98.81 142 SER A N 1
ATOM 1070 C CA . SER A 1 142 ? -5.77 7.68 -1.904 1 98.81 142 SER A CA 1
ATOM 1071 C C . SER A 1 142 ? -5.832 9.195 -2.02 1 98.81 142 SER A C 1
ATOM 1073 O O . SER A 1 142 ? -6.898 9.766 -2.279 1 98.81 142 SER A O 1
ATOM 1075 N N . LEU A 1 143 ? -4.727 9.805 -1.776 1 98.81 143 LEU A N 1
ATOM 1076 C CA . LEU A 1 143 ? -4.523 11.242 -1.964 1 98.81 143 LEU A CA 1
ATOM 1077 C C . LEU A 1 143 ? -3.684 11.508 -3.205 1 98.81 143 LEU A C 1
ATOM 1079 O O . LEU A 1 143 ? -2.49 11.195 -3.234 1 98.81 143 LEU A O 1
ATOM 1083 N N . VAL A 1 144 ? -4.344 12.094 -4.188 1 98.25 144 VAL A N 1
ATOM 1084 C CA . VAL A 1 144 ? -3.658 12.469 -5.418 1 98.25 144 VAL A CA 1
ATOM 1085 C C . VAL A 1 144 ? -3.191 13.922 -5.332 1 98.25 144 VAL A C 1
ATOM 1087 O O . VAL A 1 144 ? -3.953 14.805 -4.918 1 98.25 144 VAL A O 1
ATOM 1090 N N . GLY A 1 145 ? -1.922 14.062 -5.672 1 97.88 145 GLY A N 1
ATOM 1091 C CA . GLY A 1 145 ? -1.466 15.445 -5.633 1 97.88 145 GLY A CA 1
ATOM 1092 C C . GLY A 1 145 ? -0.048 15.617 -6.145 1 97.88 145 GLY A C 1
ATOM 1093 O O . GLY A 1 145 ? 0.356 14.961 -7.105 1 97.88 145 GLY A O 1
ATOM 1094 N N . ARG A 1 146 ? 0.617 16.625 -5.629 1 97.88 146 ARG A N 1
ATOM 1095 C CA . ARG A 1 146 ? 1.988 16.969 -5.992 1 97.88 146 ARG A CA 1
ATOM 1096 C C . ARG A 1 146 ? 2.838 17.219 -4.75 1 97.88 146 ARG A C 1
ATOM 1098 O O . ARG A 1 146 ? 2.307 17.516 -3.68 1 97.88 146 ARG A O 1
ATOM 1105 N N . LEU A 1 147 ? 4.133 17.188 -4.988 1 98.56 147 LEU A N 1
ATOM 1106 C CA . LEU A 1 147 ? 5.039 17.469 -3.873 1 98.56 147 LEU A CA 1
ATOM 1107 C C . LEU A 1 147 ? 5.469 18.922 -3.867 1 98.56 147 LEU A C 1
ATOM 1109 O O . LEU A 1 147 ? 5.691 19.516 -4.926 1 98.56 147 LEU A O 1
ATOM 1113 N N . GLU A 1 148 ? 5.559 19.438 -2.666 1 98.38 148 GLU A N 1
ATOM 1114 C CA . GLU A 1 148 ? 6.152 20.75 -2.438 1 98.38 148 GLU A CA 1
ATOM 1115 C C . GLU A 1 148 ? 7.219 20.688 -1.347 1 98.38 148 GLU A C 1
ATOM 1117 O O . GLU A 1 148 ? 7 20.094 -0.291 1 98.38 148 GLU A O 1
ATOM 1122 N N . ASP A 1 149 ? 8.312 21.359 -1.6 1 97.88 149 ASP A N 1
ATOM 1123 C CA . ASP A 1 149 ? 9.352 21.453 -0.581 1 97.88 149 ASP A CA 1
ATOM 1124 C C . ASP A 1 149 ? 8.875 22.25 0.625 1 97.88 149 ASP A C 1
ATOM 1126 O O . ASP A 1 149 ? 8.188 23.266 0.469 1 97.88 149 ASP A O 1
ATOM 1130 N N . ILE A 1 150 ? 9.289 21.75 1.752 1 97.44 150 ILE A N 1
ATOM 1131 C CA . ILE A 1 150 ? 9.055 22.531 2.961 1 97.44 150 ILE A CA 1
ATOM 1132 C C . ILE A 1 150 ? 10.352 23.219 3.381 1 97.44 150 ILE A C 1
ATOM 1134 O O . ILE A 1 150 ? 11.375 22.578 3.572 1 97.44 150 ILE A O 1
ATOM 1138 N N . ASP A 1 151 ? 10.289 24.453 3.523 1 95 151 ASP A N 1
ATOM 1139 C CA . ASP A 1 151 ? 11.516 25.172 3.859 1 95 151 ASP A CA 1
ATOM 1140 C C . ASP A 1 151 ? 11.914 24.922 5.312 1 95 151 ASP A C 1
ATOM 1142 O O . ASP A 1 151 ? 11.062 24.688 6.168 1 95 151 ASP A O 1
ATOM 1146 N N . MET A 1 152 ? 13.195 25.094 5.547 1 93.56 152 MET A N 1
ATOM 1147 C CA . MET A 1 152 ? 13.766 24.734 6.844 1 93.56 152 MET A CA 1
ATOM 1148 C C . MET A 1 152 ? 13.203 25.641 7.941 1 93.56 152 MET A C 1
ATOM 1150 O O . MET A 1 152 ? 13.07 25.219 9.094 1 93.56 152 MET A O 1
ATOM 1154 N N . ASP A 1 153 ? 12.883 26.859 7.633 1 95.5 153 ASP A N 1
ATOM 1155 C CA . ASP A 1 153 ? 12.281 27.75 8.617 1 95.5 153 ASP A CA 1
ATOM 1156 C C . ASP A 1 153 ? 10.906 27.234 9.055 1 95.5 153 ASP A C 1
ATOM 1158 O O . ASP A 1 153 ? 10.586 27.234 10.242 1 95.5 153 ASP A O 1
ATOM 1162 N N . ALA A 1 154 ? 10.156 26.828 8.062 1 94.5 154 ALA A N 1
ATOM 1163 C CA . ALA A 1 154 ? 8.852 26.266 8.367 1 94.5 154 ALA A CA 1
ATOM 1164 C C . ALA A 1 154 ? 8.984 24.969 9.164 1 94.5 154 ALA A C 1
ATOM 1166 O O . ALA A 1 154 ? 8.219 24.719 10.102 1 94.5 154 ALA A O 1
ATOM 1167 N N . ILE A 1 155 ? 9.977 24.156 8.852 1 96.62 155 ILE A N 1
ATOM 1168 C CA . ILE A 1 155 ? 10.234 22.906 9.539 1 96.62 155 ILE A CA 1
ATOM 1169 C C . ILE A 1 155 ? 10.5 23.156 11.016 1 96.62 155 ILE A C 1
ATOM 1171 O O . ILE A 1 155 ? 9.938 22.484 11.883 1 96.62 155 ILE A O 1
ATOM 1175 N N . LYS A 1 156 ? 11.32 24.109 11.266 1 95.81 156 LYS A N 1
ATOM 1176 C CA . LYS A 1 156 ? 11.672 24.469 12.641 1 95.81 156 LYS A CA 1
ATOM 1177 C C . LYS A 1 156 ? 10.469 25.047 13.383 1 95.81 156 LYS A C 1
ATOM 1179 O O . LYS A 1 156 ? 10.18 24.641 14.508 1 95.81 156 LYS A O 1
ATOM 1184 N N . LYS A 1 157 ? 9.828 25.875 12.75 1 94.88 157 LYS A N 1
ATOM 1185 C CA . LYS A 1 157 ? 8.703 26.578 13.367 1 94.88 157 LYS A CA 1
ATOM 1186 C C . LYS A 1 157 ? 7.578 25.594 13.719 1 94.88 157 LYS A C 1
ATOM 1188 O O . LYS A 1 157 ? 6.961 25.719 14.773 1 94.88 157 LYS A O 1
ATOM 1193 N N . LEU A 1 158 ? 7.336 24.656 12.852 1 94.38 158 LEU A N 1
ATOM 1194 C CA . LEU A 1 158 ? 6.184 23.766 13.008 1 94.38 158 LEU A CA 1
ATOM 1195 C C . LEU A 1 158 ? 6.566 22.516 13.781 1 94.38 158 LEU A C 1
ATOM 1197 O O . LEU A 1 158 ? 5.699 21.703 14.125 1 94.38 158 LEU A O 1
ATOM 1201 N N . GLY A 1 159 ? 7.859 22.312 14.023 1 97 159 GLY A N 1
ATOM 1202 C CA . GLY A 1 159 ? 8.297 21.109 14.711 1 97 159 GLY A CA 1
ATOM 1203 C C . GLY A 1 159 ? 8.125 19.844 13.883 1 97 159 GLY A C 1
ATOM 1204 O O . GLY A 1 159 ? 7.797 18.781 14.422 1 97 159 GLY A O 1
ATOM 1205 N N . VAL A 1 160 ? 8.297 19.969 12.648 1 97.94 160 VAL A N 1
ATOM 1206 C CA . VAL A 1 160 ? 8.039 18.875 11.711 1 97.94 160 VAL A CA 1
ATOM 1207 C C . VAL A 1 160 ? 8.969 17.703 12.016 1 97.94 160 VAL A C 1
ATOM 1209 O O . VAL A 1 160 ? 8.531 16.547 12.031 1 97.94 160 VAL A O 1
ATOM 1212 N N . THR A 1 161 ? 10.219 17.969 12.289 1 98.19 161 THR A N 1
ATOM 1213 C CA . THR A 1 161 ? 11.188 16.922 12.539 1 98.19 161 THR A CA 1
ATOM 1214 C C . THR A 1 161 ? 10.797 16.094 13.758 1 98.19 161 THR A C 1
ATOM 1216 O O . THR A 1 161 ? 10.773 14.859 13.703 1 98.19 161 THR A O 1
ATOM 1219 N N . ALA A 1 162 ? 10.492 16.734 14.836 1 98.25 162 ALA A N 1
ATOM 1220 C CA . ALA A 1 162 ? 10.102 16.047 16.062 1 98.25 162 ALA A CA 1
ATOM 1221 C C . ALA A 1 162 ? 8.836 15.227 15.852 1 98.25 162 ALA A C 1
ATOM 1223 O O . ALA A 1 162 ? 8.758 14.078 16.297 1 98.25 162 ALA A O 1
ATOM 1224 N N . CYS A 1 163 ? 7.895 15.828 15.219 1 98.31 163 CYS A N 1
ATOM 1225 C CA . CYS A 1 163 ? 6.645 15.141 14.914 1 98.31 163 CYS A CA 1
ATOM 1226 C C . CYS A 1 163 ? 6.895 13.883 14.102 1 98.31 163 CYS A C 1
ATOM 1228 O O . CYS A 1 163 ? 6.398 12.805 14.445 1 98.31 163 CYS A O 1
ATOM 1230 N N . TYR A 1 164 ? 7.688 14.055 13.07 1 98.56 164 TYR A N 1
ATOM 1231 C CA . TYR A 1 164 ? 7.965 12.953 12.156 1 98.56 164 TYR A CA 1
ATOM 1232 C C . TYR A 1 164 ? 8.742 11.844 12.852 1 98.56 164 TYR A C 1
ATOM 1234 O O . TYR A 1 164 ? 8.422 10.664 12.695 1 98.56 164 TYR A O 1
ATOM 1242 N N . VAL A 1 165 ? 9.688 12.133 13.664 1 98.56 165 VAL A N 1
ATOM 1243 C CA . VAL A 1 165 ? 10.523 11.141 14.344 1 98.56 165 VAL A CA 1
ATOM 1244 C C . VAL A 1 165 ? 9.727 10.461 15.453 1 98.56 165 VAL A C 1
ATOM 1246 O O . VAL A 1 165 ? 9.953 9.289 15.758 1 98.56 165 VAL A O 1
ATOM 1249 N N . LYS A 1 166 ? 8.828 11.164 16.031 1 98.31 166 LYS A N 1
ATOM 1250 C CA . LYS A 1 166 ? 7.938 10.523 16.984 1 98.31 166 LYS A CA 1
ATOM 1251 C C . LYS A 1 166 ? 7.137 9.398 16.344 1 98.31 166 LYS A C 1
ATOM 1253 O O . LYS A 1 166 ? 6.941 8.344 16.938 1 98.31 166 LYS A O 1
ATOM 1258 N N . LYS A 1 167 ? 6.707 9.625 15.133 1 97.81 167 LYS A N 1
ATOM 1259 C CA . LYS A 1 167 ? 5.934 8.641 14.375 1 97.81 167 LYS A CA 1
ATOM 1260 C C . LYS A 1 167 ? 6.84 7.559 13.797 1 97.81 167 LYS A C 1
ATOM 1262 O O . LYS A 1 167 ? 6.418 6.406 13.648 1 97.81 167 LYS A O 1
ATOM 1267 N N . HIS A 1 168 ? 8.055 7.949 13.414 1 98.38 168 HIS A N 1
ATOM 1268 C CA . HIS A 1 168 ? 9.062 7.074 12.836 1 98.38 168 HIS A CA 1
ATOM 1269 C C . HIS A 1 168 ? 10.398 7.223 13.555 1 98.38 168 HIS A C 1
ATOM 1271 O O . HIS A 1 168 ? 11.336 7.812 13.008 1 98.38 168 HIS A O 1
ATOM 1277 N N . PRO A 1 169 ? 10.555 6.562 14.648 1 98.12 169 PRO A N 1
ATOM 1278 C CA . PRO A 1 169 ? 11.789 6.766 15.414 1 98.12 169 PRO A CA 1
ATOM 1279 C C . PRO A 1 169 ? 13.039 6.359 14.641 1 98.12 169 PRO A C 1
ATOM 1281 O O . PRO A 1 169 ? 14.102 6.973 14.805 1 98.12 169 PRO A O 1
ATOM 1284 N N . ASP A 1 170 ? 12.938 5.379 13.805 1 96.94 170 ASP A N 1
ATOM 1285 C CA . ASP A 1 170 ? 14.086 4.922 13.031 1 96.94 170 ASP A CA 1
ATOM 1286 C C . ASP A 1 170 ? 14.523 5.977 12.016 1 96.94 170 ASP A C 1
ATOM 1288 O O . ASP A 1 170 ? 15.688 6.023 11.625 1 96.94 170 ASP A O 1
ATOM 1292 N N . ALA A 1 171 ? 13.688 6.844 11.648 1 97.69 171 ALA A N 1
ATOM 1293 C CA . ALA A 1 171 ? 13.992 7.852 10.633 1 97.69 171 ALA A CA 1
ATOM 1294 C C . ALA A 1 171 ? 15.008 8.859 11.148 1 97.69 171 ALA A C 1
ATOM 1296 O O . ALA A 1 171 ? 15.586 9.625 10.367 1 97.69 171 ALA A O 1
ATOM 1297 N N . ALA A 1 172 ? 15.266 8.906 12.414 1 97.19 172 ALA A N 1
ATOM 1298 C CA . ALA A 1 172 ? 16.281 9.781 12.984 1 97.19 172 ALA A CA 1
ATOM 1299 C C . ALA A 1 172 ? 17.641 9.523 12.352 1 97.19 172 ALA A C 1
ATOM 1301 O O . ALA A 1 172 ? 18.5 10.414 12.305 1 97.19 172 ALA A O 1
ATOM 1302 N N . TRP A 1 173 ? 17.781 8.367 11.789 1 94.56 173 TRP A N 1
ATOM 1303 C CA . TRP A 1 173 ? 19.078 7.945 11.289 1 94.56 173 TRP A CA 1
ATOM 1304 C C . TRP A 1 173 ? 19.312 8.453 9.867 1 94.56 173 TRP A C 1
ATOM 1306 O O . TRP A 1 173 ? 20.422 8.414 9.359 1 94.56 173 TRP A O 1
ATOM 1316 N N . TRP A 1 174 ? 18.219 8.969 9.203 1 95.88 174 TRP A N 1
ATOM 1317 C CA . TRP A 1 174 ? 18.438 9.391 7.82 1 95.88 174 TRP A CA 1
ATOM 1318 C C . TRP A 1 174 ? 17.797 10.758 7.566 1 95.88 174 TRP A C 1
ATOM 1320 O O . TRP A 1 174 ? 17.266 11 6.48 1 95.88 174 TRP A O 1
ATOM 1330 N N . LEU A 1 175 ? 17.797 11.555 8.594 1 96.69 175 LEU A N 1
ATOM 1331 C CA . LEU A 1 175 ? 17.344 12.938 8.461 1 96.69 175 LEU A CA 1
ATOM 1332 C C . LEU A 1 175 ? 18.266 13.734 7.551 1 96.69 175 LEU A C 1
ATOM 1334 O O . LEU A 1 175 ? 19.406 13.32 7.301 1 96.69 175 LEU A O 1
ATOM 1338 N N . PRO A 1 176 ? 17.672 14.859 7.023 1 94.94 176 PRO A N 1
ATOM 1339 C CA . PRO A 1 176 ? 18.547 15.719 6.234 1 94.94 176 PRO A CA 1
ATOM 1340 C C . PRO A 1 176 ? 19.844 16.062 6.969 1 94.94 176 PRO A C 1
ATOM 1342 O O . PRO A 1 176 ? 19.812 16.453 8.141 1 94.94 176 PRO A O 1
ATOM 1345 N N . GLY A 1 177 ? 21.031 15.836 6.27 1 91.62 177 GLY A N 1
ATOM 1346 C CA . GLY A 1 177 ? 22.328 16.156 6.863 1 91.62 177 GLY A CA 1
ATOM 1347 C C . GLY A 1 177 ? 22.969 14.969 7.562 1 91.62 177 GLY A C 1
ATOM 1348 O O . GLY A 1 177 ? 24.094 15.055 8.023 1 91.62 177 GLY A O 1
ATOM 1349 N N . SER A 1 178 ? 22.312 13.867 7.668 1 90.25 178 SER A N 1
ATOM 1350 C CA . SER A 1 178 ? 22.812 12.703 8.391 1 90.25 178 SER A CA 1
ATOM 1351 C C . SER A 1 178 ? 23.969 12.039 7.645 1 90.25 178 SER A C 1
ATOM 1353 O O . SER A 1 178 ? 24.734 11.258 8.227 1 90.25 178 SER A O 1
ATOM 1355 N N . GLY A 1 179 ? 24.125 12.273 6.363 1 88.44 179 GLY A N 1
ATOM 1356 C CA . GLY A 1 179 ? 25.172 11.672 5.559 1 88.44 179 GLY A CA 1
ATOM 1357 C C . GLY A 1 179 ? 24.766 10.352 4.941 1 88.44 179 GLY A C 1
ATOM 1358 O O . GLY A 1 179 ? 25.5 9.797 4.113 1 88.44 179 GLY A O 1
ATOM 1359 N N . VAL A 1 180 ? 23.672 9.727 5.301 1 85.62 180 VAL A N 1
ATOM 1360 C CA . VAL A 1 180 ? 23.266 8.445 4.738 1 85.62 180 VAL A CA 1
ATOM 1361 C C . VAL A 1 180 ? 22.797 8.641 3.297 1 85.62 180 VAL A C 1
ATOM 1363 O O . VAL A 1 180 ? 23.328 8.016 2.379 1 85.62 180 VAL A O 1
ATOM 1366 N N . HIS A 1 181 ? 21.75 9.43 3.074 1 88.44 181 HIS A N 1
ATOM 1367 C CA . HIS A 1 181 ? 21.266 9.875 1.771 1 88.44 181 HIS A CA 1
ATOM 1368 C C . HIS A 1 181 ? 20.844 11.344 1.807 1 88.44 181 HIS A C 1
ATOM 1370 O O . HIS A 1 181 ? 20.547 11.883 2.875 1 88.44 181 HIS A O 1
ATOM 1376 N N . GLU A 1 182 ? 20.953 11.844 0.572 1 94.56 182 GLU A N 1
ATOM 1377 C CA . GLU A 1 182 ? 20.297 13.141 0.448 1 94.56 182 GLU A CA 1
ATOM 1378 C C . GLU A 1 182 ? 18.797 13.016 0.643 1 94.56 182 GLU A C 1
ATOM 1380 O O . GLU A 1 182 ? 18.156 12.125 0.07 1 94.56 182 GLU A O 1
ATOM 1385 N N . SER A 1 183 ? 18.344 13.805 1.571 1 96.31 183 SER A N 1
ATOM 1386 C CA . SER A 1 183 ? 16.906 13.812 1.834 1 96.31 183 SER A CA 1
ATOM 1387 C C . SER A 1 183 ? 16.375 15.234 2.016 1 96.31 183 SER A C 1
ATOM 1389 O O . SER A 1 183 ? 17.156 16.156 2.273 1 96.31 183 SER A O 1
ATOM 1391 N N . LYS A 1 184 ? 15.156 15.445 1.771 1 97.19 184 LYS A N 1
ATOM 1392 C CA . LYS A 1 184 ? 14.5 16.734 1.977 1 97.19 184 LYS A CA 1
ATOM 1393 C C . LYS A 1 184 ? 13.07 16.547 2.475 1 97.19 184 LYS A C 1
ATOM 1395 O O . LYS A 1 184 ? 12.438 15.531 2.197 1 97.19 184 LYS A O 1
ATOM 1400 N N . TRP A 1 185 ? 12.609 17.562 3.195 1 98.31 185 TRP A N 1
ATOM 1401 C CA . TRP A 1 185 ? 11.227 17.594 3.666 1 98.31 185 TRP A CA 1
ATOM 1402 C C . TRP A 1 185 ? 10.281 18.062 2.566 1 98.31 185 TRP A C 1
ATOM 1404 O O . TRP A 1 185 ? 10.508 19.125 1.968 1 98.31 185 TRP A O 1
ATOM 1414 N N . VAL A 1 186 ? 9.211 17.266 2.367 1 98.62 186 VAL A N 1
ATOM 1415 C CA . VAL A 1 186 ? 8.195 17.672 1.405 1 98.62 186 VAL A CA 1
ATOM 1416 C C . VAL A 1 186 ? 6.805 17.438 1.989 1 98.62 186 VAL A C 1
ATOM 1418 O O . VAL A 1 186 ? 6.652 16.688 2.955 1 98.62 186 VAL A O 1
ATOM 1421 N N . ARG A 1 187 ? 5.891 18.141 1.503 1 98.56 187 ARG A N 1
ATOM 1422 C CA . ARG A 1 187 ? 4.48 17.844 1.73 1 98.56 187 ARG A CA 1
ATOM 1423 C C . ARG A 1 187 ? 3.807 17.375 0.442 1 98.56 187 ARG A C 1
ATOM 1425 O O . ARG A 1 187 ? 4.18 17.812 -0.649 1 98.56 187 ARG A O 1
ATOM 1432 N N . LEU A 1 188 ? 2.902 16.453 0.564 1 98.75 188 LEU A N 1
ATOM 1433 C CA . LEU A 1 188 ? 1.965 16.188 -0.52 1 98.75 188 LEU A CA 1
ATOM 1434 C C . LEU A 1 188 ? 0.792 17.156 -0.483 1 98.75 188 LEU A C 1
ATOM 1436 O O . LEU A 1 188 ? -0.053 17.094 0.412 1 98.75 188 LEU A O 1
ATOM 1440 N N . VAL A 1 189 ? 0.804 18.031 -1.436 1 98.5 189 VAL A N 1
ATOM 1441 C CA . VAL A 1 189 ? -0.344 18.922 -1.577 1 98.5 189 VAL A CA 1
ATOM 1442 C C . VAL A 1 189 ? -1.52 18.156 -2.182 1 98.5 189 VAL A C 1
ATOM 1444 O O . VAL A 1 189 ? -1.497 17.812 -3.363 1 98.5 189 VAL A O 1
ATOM 1447 N N . VAL A 1 190 ? -2.559 17.969 -1.356 1 98.25 190 VAL A N 1
ATOM 1448 C CA . VAL A 1 190 ? -3.68 17.125 -1.743 1 98.25 190 VAL A CA 1
ATOM 1449 C C . VAL A 1 190 ? -4.559 17.859 -2.752 1 98.25 190 VAL A C 1
ATOM 1451 O O . VAL A 1 190 ? -5.012 18.969 -2.492 1 98.25 190 VAL A O 1
ATOM 1454 N N . GLU A 1 191 ? -4.824 17.203 -3.863 1 97.38 191 GLU A N 1
ATOM 1455 C CA . GLU A 1 191 ? -5.637 17.797 -4.914 1 97.38 191 GLU A CA 1
ATOM 1456 C C . GLU A 1 191 ? -6.91 17 -5.164 1 97.38 191 GLU A C 1
ATOM 1458 O O . GLU A 1 191 ? -7.945 17.562 -5.527 1 97.38 191 GLU A O 1
ATOM 1463 N N . GLU A 1 192 ? -6.848 15.719 -5.066 1 97.31 192 GLU A N 1
ATOM 1464 C CA . GLU A 1 192 ? -7.977 14.805 -5.207 1 97.31 192 GLU A CA 1
ATOM 1465 C C . GLU A 1 192 ? -7.93 13.703 -4.148 1 97.31 192 GLU A C 1
ATOM 1467 O O . GLU A 1 192 ? -6.852 13.25 -3.762 1 97.31 192 GLU A O 1
ATOM 1472 N N . ILE A 1 193 ? -9.125 13.328 -3.656 1 98.31 193 ILE A N 1
ATOM 1473 C CA . ILE A 1 193 ? -9.25 12.289 -2.643 1 98.31 193 ILE A CA 1
ATOM 1474 C C . ILE A 1 193 ? -10.227 11.219 -3.125 1 98.31 193 ILE A C 1
ATOM 1476 O O . ILE A 1 193 ? -11.391 11.508 -3.404 1 98.31 193 ILE A O 1
ATOM 1480 N N . TYR A 1 194 ? -9.766 10.094 -3.328 1 98.38 194 TYR A N 1
ATOM 1481 C CA . TYR A 1 194 ? -10.641 8.969 -3.629 1 98.38 194 TYR A CA 1
ATOM 1482 C C . TYR A 1 194 ? -10.828 8.086 -2.404 1 98.38 194 TYR A C 1
ATOM 1484 O O . TYR A 1 194 ? -9.875 7.465 -1.924 1 98.38 194 TYR A O 1
ATOM 1492 N N . TRP A 1 195 ? -12.07 7.973 -1.987 1 98.56 195 TRP A N 1
ATOM 1493 C CA . TRP A 1 195 ? -12.406 7.406 -0.687 1 98.56 195 TRP A CA 1
ATOM 1494 C C . TRP A 1 195 ? -13.234 6.133 -0.848 1 98.56 195 TRP A C 1
ATOM 1496 O O . TRP A 1 195 ? -14.211 6.109 -1.601 1 98.56 195 TRP A O 1
ATOM 1506 N N . ILE A 1 196 ? -12.766 5.086 -0.168 1 98.62 196 ILE A N 1
ATOM 1507 C CA . ILE A 1 196 ? -13.523 3.85 -0.002 1 98.62 196 ILE A CA 1
ATOM 1508 C C . ILE A 1 196 ? -13.75 3.582 1.483 1 98.62 196 ILE A C 1
ATOM 1510 O O . ILE A 1 196 ? -12.883 3.025 2.162 1 98.62 196 ILE A O 1
ATOM 1514 N N . GLY A 1 197 ? -14.961 3.875 1.901 1 98.44 197 GLY A N 1
ATOM 1515 C CA . GLY A 1 197 ? -15.25 3.82 3.326 1 98.44 197 GLY A CA 1
ATOM 1516 C C . GLY A 1 197 ? -15.5 2.412 3.83 1 98.44 197 GLY A C 1
ATOM 1517 O O . GLY A 1 197 ? -15.586 2.186 5.039 1 98.44 197 GLY A O 1
ATOM 1518 N N . GLY A 1 198 ? -15.609 1.468 2.953 1 97.06 198 GLY A N 1
ATOM 1519 C CA . GLY A 1 198 ? -15.992 0.089 3.213 1 97.06 198 GLY A CA 1
ATOM 1520 C C . GLY A 1 198 ? -16.922 -0.477 2.16 1 97.06 198 GLY A C 1
ATOM 1521 O O . GLY A 1 198 ? -16.766 -0.214 0.967 1 97.06 198 GLY A O 1
ATOM 1522 N N . PHE A 1 199 ? -17.781 -1.283 2.633 1 94.62 199 PHE A N 1
ATOM 1523 C CA . PHE A 1 199 ? -18.75 -1.848 1.708 1 94.62 199 PHE A CA 1
ATOM 1524 C C . PHE A 1 199 ? -19.781 -0.8 1.3 1 94.62 199 PHE A C 1
ATOM 1526 O O . PHE A 1 199 ? -20.266 -0.033 2.139 1 94.62 199 PHE A O 1
ATOM 1533 N N . GLY A 1 200 ? -20.156 -0.797 0.058 1 93.19 200 GLY A N 1
ATOM 1534 C CA . GLY A 1 200 ? -20.953 0.257 -0.546 1 93.19 200 GLY A CA 1
ATOM 1535 C C . GLY A 1 200 ? -22.375 0.32 -0.004 1 93.19 200 GLY A C 1
ATOM 1536 O O . GLY A 1 200 ? -23.047 1.336 -0.151 1 93.19 200 GLY A O 1
ATOM 1537 N N . ASP A 1 201 ? -22.859 -0.749 0.603 1 91.25 201 ASP A N 1
ATOM 1538 C CA . ASP A 1 201 ? -24.203 -0.748 1.162 1 91.25 201 ASP A CA 1
ATOM 1539 C C . ASP A 1 201 ? -24.234 -0.036 2.514 1 91.25 201 ASP A C 1
ATOM 1541 O O . ASP A 1 201 ? -25.312 0.254 3.041 1 91.25 201 ASP A O 1
ATOM 1545 N N . ARG A 1 202 ? -23.062 0.362 3.047 1 92.88 202 ARG A N 1
ATOM 1546 C CA . ARG A 1 202 ? -23.078 0.947 4.383 1 92.88 202 ARG A CA 1
ATOM 1547 C C . ARG A 1 202 ? -22.016 2.025 4.523 1 92.88 202 ARG A C 1
ATOM 1549 O O . ARG A 1 202 ? -21.922 2.678 5.566 1 92.88 202 ARG A O 1
ATOM 1556 N N . ALA A 1 203 ? -21.281 2.229 3.539 1 96.19 203 ALA A N 1
ATOM 1557 C CA . ALA A 1 203 ? -20.234 3.25 3.57 1 96.19 203 ALA A CA 1
ATOM 1558 C C . ALA A 1 203 ? -20.219 4.055 2.273 1 96.19 203 ALA A C 1
ATOM 1560 O O . ALA A 1 203 ? -20.625 3.559 1.221 1 96.19 203 ALA A O 1
ATOM 1561 N N . TYR A 1 204 ? -19.797 5.281 2.402 1 97.5 204 TYR A N 1
ATOM 1562 C CA . TYR A 1 204 ? -19.609 6.113 1.22 1 97.5 204 TYR A CA 1
ATOM 1563 C C . TYR A 1 204 ? -18.391 5.66 0.431 1 97.5 204 TYR A C 1
ATOM 1565 O O . TYR A 1 204 ? -17.328 5.379 1.011 1 97.5 204 TYR A O 1
ATOM 1573 N N . ILE A 1 205 ? -18.484 5.488 -0.87 1 97.44 205 ILE A N 1
ATOM 1574 C CA . ILE A 1 205 ? -17.406 5.258 -1.817 1 97.44 205 ILE A CA 1
ATOM 1575 C C . ILE A 1 205 ? -17.422 6.332 -2.904 1 97.44 205 ILE A C 1
ATOM 1577 O O . ILE A 1 205 ? -18.438 6.496 -3.594 1 97.44 205 ILE A O 1
ATOM 1581 N N . GLY A 1 206 ? -16.359 7.078 -2.984 1 96.5 206 GLY A N 1
ATOM 1582 C CA . GLY A 1 206 ? -16.328 8.117 -4.004 1 96.5 206 GLY A CA 1
ATOM 1583 C C . GLY A 1 206 ? -15.297 9.188 -3.734 1 96.5 206 GLY A C 1
ATOM 1584 O O . GLY A 1 206 ? -14.438 9.023 -2.865 1 96.5 206 GLY A O 1
ATOM 1585 N N . TRP A 1 207 ? -15.398 10.188 -4.527 1 97.31 207 TRP A N 1
ATOM 1586 C CA . TRP A 1 207 ? -14.477 11.305 -4.402 1 97.31 207 TRP A CA 1
ATOM 1587 C C . TRP A 1 207 ? -14.906 12.25 -3.283 1 97.31 207 TRP A C 1
ATOM 1589 O O . TRP A 1 207 ? -16.094 12.531 -3.125 1 97.31 207 TRP A O 1
ATOM 1599 N N . ILE A 1 208 ? -13.977 12.688 -2.521 1 98.12 208 ILE A N 1
ATOM 1600 C CA . ILE A 1 208 ? -14.18 13.781 -1.576 1 98.12 208 ILE A CA 1
ATOM 1601 C C . ILE A 1 208 ? -13.688 15.094 -2.186 1 98.12 208 ILE A C 1
ATOM 1603 O O . ILE A 1 208 ? -12.508 15.219 -2.521 1 98.12 208 ILE A O 1
ATOM 1607 N N . PRO A 1 209 ? -14.555 16.031 -2.332 1 97 209 PRO A N 1
ATOM 1608 C CA . PRO A 1 209 ? -14.102 17.312 -2.875 1 97 209 PRO A CA 1
ATOM 1609 C C . PRO A 1 209 ? -12.992 17.953 -2.045 1 97 209 PRO A C 1
ATOM 1611 O O . PRO A 1 209 ? -13.016 17.859 -0.814 1 97 209 PRO A O 1
ATOM 1614 N N . LYS A 1 210 ? -12.141 18.609 -2.756 1 96.25 210 LYS A N 1
ATOM 1615 C CA . LYS A 1 210 ? -10.984 19.25 -2.133 1 96.25 210 LYS A CA 1
ATOM 1616 C C . LYS A 1 210 ? -11.422 20.234 -1.057 1 96.25 210 LYS A C 1
ATOM 1618 O O . LYS A 1 210 ? -10.805 20.312 0.007 1 96.25 210 LYS A O 1
ATOM 1623 N N . GLU A 1 211 ? -12.484 20.984 -1.33 1 96.81 211 GLU A N 1
ATOM 1624 C CA . GLU A 1 211 ? -12.984 21.953 -0.37 1 96.81 211 GLU A CA 1
ATOM 1625 C C . GLU A 1 211 ? -13.445 21.281 0.92 1 96.81 211 GLU A C 1
ATOM 1627 O O . GLU A 1 211 ? -13.234 21.812 2.014 1 96.81 211 GLU A O 1
ATOM 1632 N N . GLU A 1 212 ? -14.078 20.125 0.786 1 97.38 212 GLU A N 1
ATOM 1633 C CA . GLU A 1 212 ? -14.492 19.359 1.961 1 97.38 212 GLU A CA 1
ATOM 1634 C C . GLU A 1 212 ? -13.281 18.859 2.744 1 97.38 212 GLU A C 1
ATOM 1636 O O . GLU A 1 212 ? -13.266 18.922 3.975 1 97.38 212 GLU A O 1
ATOM 1641 N N . TRP A 1 213 ? -12.297 18.406 2.072 1 98.31 213 TRP A N 1
ATOM 1642 C CA . TRP A 1 213 ? -11.07 17.922 2.695 1 98.31 213 TRP A CA 1
ATOM 1643 C C . TRP A 1 213 ? -10.422 19 3.551 1 98.31 213 TRP A C 1
ATOM 1645 O O . TRP A 1 213 ? -10.109 18.766 4.719 1 98.31 213 TRP A O 1
ATOM 1655 N N . TYR A 1 214 ? -10.344 20.141 3.012 1 98.19 214 TYR A N 1
ATOM 1656 C CA . TYR A 1 214 ? -9.609 21.219 3.678 1 98.19 214 TYR A CA 1
ATOM 1657 C C . TYR A 1 214 ? -10.492 21.938 4.691 1 98.19 214 TYR A C 1
ATOM 1659 O O . TYR A 1 214 ? -10 22.703 5.512 1 98.19 214 TYR A O 1
ATOM 1667 N N . SER A 1 215 ? -11.758 21.641 4.684 1 98.19 215 SER A N 1
ATOM 1668 C CA . SER A 1 215 ? -12.656 22.281 5.633 1 98.19 215 SER A CA 1
ATOM 1669 C C . SER A 1 215 ? -12.656 21.562 6.977 1 98.19 215 SER A C 1
ATOM 1671 O O . SER A 1 215 ? -13.141 22.094 7.973 1 98.19 215 SER A O 1
ATOM 1673 N N . VAL A 1 216 ? -12.188 20.344 6.977 1 98.38 216 VAL A N 1
ATOM 1674 C CA . VAL A 1 216 ? -12.203 19.547 8.203 1 98.38 216 VAL A CA 1
ATOM 1675 C C . VAL A 1 216 ? -11.383 20.25 9.281 1 98.38 216 VAL A C 1
ATOM 1677 O O . VAL A 1 216 ? -10.25 20.672 9.031 1 98.38 216 VAL A O 1
ATOM 1680 N N . THR A 1 217 ? -11.883 20.312 10.516 1 97.44 217 THR A N 1
ATOM 1681 C CA . THR A 1 217 ? -11.219 21.016 11.609 1 97.44 217 THR A CA 1
ATOM 1682 C C . THR A 1 217 ? -10.5 20.047 12.531 1 97.44 217 THR A C 1
ATOM 1684 O O . THR A 1 217 ? -10.797 18.844 12.539 1 97.44 217 THR A O 1
ATOM 1687 N N . GLN A 1 218 ? -9.594 20.641 13.273 1 96.62 218 GLN A N 1
ATOM 1688 C CA . GLN A 1 218 ? -8.898 19.844 14.281 1 96.62 218 GLN A CA 1
ATOM 1689 C C . GLN A 1 218 ? -9.875 19.25 15.289 1 96.62 218 GLN A C 1
ATOM 1691 O O . GLN A 1 218 ? -9.703 18.109 15.727 1 96.62 218 GLN A O 1
ATOM 1696 N N . GLU A 1 219 ? -10.859 19.984 15.688 1 96.69 219 GLU A N 1
ATOM 1697 C CA . GLU A 1 219 ? -11.875 19.5 16.625 1 96.69 219 GLU A CA 1
ATOM 1698 C C . GLU A 1 219 ? -12.594 18.266 16.094 1 96.69 219 GLU A C 1
ATOM 1700 O O . GLU A 1 219 ? -12.875 17.328 16.828 1 96.69 219 GLU A O 1
ATOM 1705 N N . GLU A 1 220 ? -12.922 18.312 14.82 1 97.69 220 GLU A N 1
ATOM 1706 C CA . GLU A 1 220 ? -13.594 17.172 14.195 1 97.69 220 GLU A CA 1
ATOM 1707 C C . GLU A 1 220 ? -12.695 15.938 14.172 1 97.69 220 GLU A C 1
ATOM 1709 O O . GLU A 1 220 ? -13.148 14.828 14.445 1 97.69 220 GLU A O 1
ATOM 1714 N N . ILE A 1 221 ? -11.484 16.156 13.852 1 97.38 221 ILE A N 1
ATOM 1715 C CA . ILE A 1 221 ? -10.523 15.055 13.805 1 97.38 221 ILE A CA 1
ATOM 1716 C C . ILE A 1 221 ? -10.391 14.422 15.195 1 97.38 221 ILE A C 1
ATOM 1718 O O . ILE A 1 221 ? -10.422 13.195 15.328 1 97.38 221 ILE A O 1
ATOM 1722 N N . ASP A 1 222 ? -10.336 15.227 16.203 1 95.12 222 ASP A N 1
ATOM 1723 C CA . ASP A 1 222 ? -10.172 14.758 17.578 1 95.12 222 ASP A CA 1
ATOM 1724 C C . ASP A 1 222 ? -11.445 14.109 18.094 1 95.12 222 ASP A C 1
ATOM 1726 O O . ASP A 1 222 ? -11.398 13.266 19 1 95.12 222 ASP A O 1
ATOM 1730 N N . GLY A 1 223 ? -12.484 14.469 17.547 1 96.19 223 GLY A N 1
ATOM 1731 C CA . GLY A 1 223 ? -13.773 14.117 18.109 1 96.19 223 GLY A CA 1
ATOM 1732 C C . GLY A 1 223 ? -14.312 12.789 17.609 1 96.19 223 GLY A C 1
ATOM 1733 O O . GLY A 1 223 ? -15.234 12.219 18.188 1 96.19 223 GLY A O 1
ATOM 1734 N N . ILE A 1 224 ? -13.758 12.281 16.594 1 96.5 224 ILE A N 1
ATOM 1735 C CA . ILE A 1 224 ? -14.297 11.039 16.062 1 96.5 224 ILE A CA 1
ATOM 1736 C C . ILE A 1 224 ? -13.445 9.867 16.531 1 96.5 224 ILE A C 1
ATOM 1738 O O . ILE A 1 224 ? -12.312 10.055 16.984 1 96.5 224 ILE A O 1
ATOM 1742 N N . GLN A 1 225 ? -14.055 8.688 16.484 1 95.75 225 GLN A N 1
ATOM 1743 C CA . GLN A 1 225 ? -13.367 7.438 16.781 1 95.75 225 GLN A CA 1
ATOM 1744 C C . GLN A 1 225 ? -13.594 6.41 15.672 1 95.75 225 GLN A C 1
ATOM 1746 O O . GLN A 1 225 ? -14.734 6.133 15.297 1 95.75 225 GLN A O 1
ATOM 1751 N N . LEU A 1 226 ? -12.5 5.883 15.203 1 97.19 226 LEU A N 1
ATOM 1752 C CA . LEU A 1 226 ? -12.578 4.871 14.156 1 97.19 226 LEU A CA 1
ATOM 1753 C C . LEU A 1 226 ? -12.828 3.49 14.75 1 97.19 226 LEU A C 1
ATOM 1755 O O . LEU A 1 226 ? -12.516 3.244 15.914 1 97.19 226 LEU A O 1
ATOM 1759 N N . PRO A 1 227 ? -13.453 2.65 13.906 1 93.88 227 PRO A N 1
ATOM 1760 C CA . PRO A 1 227 ? -13.641 1.288 14.414 1 93.88 227 PRO A CA 1
ATOM 1761 C C . PRO A 1 227 ? -12.336 0.644 14.875 1 93.88 227 PRO A C 1
ATOM 1763 O O . PRO A 1 227 ? -11.383 0.546 14.094 1 93.88 227 PRO A O 1
ATOM 1766 N N . GLY A 1 228 ? -12.297 0.195 16.156 1 96.31 228 GLY A N 1
ATOM 1767 C CA . GLY A 1 228 ? -11.133 -0.514 16.656 1 96.31 228 GLY A CA 1
ATOM 1768 C C . GLY A 1 228 ? -10.016 0.413 17.109 1 96.31 228 GLY A C 1
ATOM 1769 O O . GLY A 1 228 ? -8.914 -0.04 17.438 1 96.31 228 GLY A O 1
ATOM 1770 N N . GLU A 1 229 ? -10.273 1.725 17.125 1 96.69 229 GLU A N 1
ATOM 1771 C CA . GLU A 1 229 ? -9.273 2.678 17.594 1 96.69 229 GLU A CA 1
ATOM 1772 C C . GLU A 1 229 ? -9.102 2.6 19.109 1 96.69 229 GLU A C 1
ATOM 1774 O O . GLU A 1 229 ? -10.086 2.504 19.844 1 96.69 229 GLU A O 1
ATOM 1779 N N . LYS A 1 230 ? -7.805 2.604 19.547 1 90.38 230 LYS A N 1
ATOM 1780 C CA . LYS A 1 230 ? -7.539 2.607 20.969 1 90.38 230 LYS A CA 1
ATOM 1781 C C . LYS A 1 230 ? -7.977 3.926 21.609 1 90.38 230 LYS A C 1
ATOM 1783 O O . LYS A 1 230 ? -7.754 4.996 21.047 1 90.38 230 LYS A O 1
ATOM 1788 N N . GLN A 1 231 ? -8.727 3.768 22.578 1 75.31 231 GLN A N 1
ATOM 1789 C CA . GLN A 1 231 ? -9.203 4.953 23.281 1 75.31 231 GLN A CA 1
ATOM 1790 C C . GLN A 1 231 ? -8.07 5.625 24.062 1 75.31 231 GLN A C 1
ATOM 1792 O O . GLN A 1 231 ? -7.227 4.949 24.641 1 75.31 231 GLN A O 1
ATOM 1797 N N . SER A 1 232 ? -7.742 6.727 23.672 1 60.62 232 SER A N 1
ATOM 1798 C CA . SER A 1 232 ? -6.766 7.457 24.484 1 60.62 232 SER A CA 1
ATOM 1799 C C . SER A 1 232 ? -7.172 7.484 25.953 1 60.62 232 SER A C 1
ATOM 1801 O O . SER A 1 232 ? -8.359 7.516 26.266 1 60.62 232 SER A O 1
ATOM 1803 N N . ALA A 1 233 ? -6.219 7.027 26.766 1 54.34 233 ALA A N 1
ATOM 1804 C CA . ALA A 1 233 ? -6.43 7.039 28.203 1 54.34 233 ALA A CA 1
ATOM 1805 C C . ALA A 1 233 ? -7.156 8.305 28.656 1 54.34 233 ALA A C 1
ATOM 1807 O O . ALA A 1 233 ? -7.941 8.289 29.594 1 54.34 233 ALA A O 1
ATOM 1808 N N . TRP A 1 234 ? -6.863 9.273 27.969 1 51.25 234 TRP A N 1
ATOM 1809 C CA . TRP A 1 234 ? -7.43 10.539 28.422 1 51.25 234 TRP A CA 1
ATOM 1810 C C . TRP A 1 234 ? -8.945 10.562 28.25 1 51.25 234 TRP A C 1
ATOM 1812 O O . TRP A 1 234 ? -9.68 11.023 29.109 1 51.25 234 TRP A O 1
ATOM 1822 N N . ASN A 1 235 ? -9.43 10.094 27.078 1 50.53 235 ASN A N 1
ATOM 1823 C CA . ASN A 1 235 ? -10.875 10.055 26.859 1 50.53 235 ASN A CA 1
ATOM 1824 C C . ASN A 1 235 ? -11.547 9.031 27.766 1 50.53 235 ASN A C 1
ATOM 1826 O O . ASN A 1 235 ? -12.672 9.25 28.234 1 50.53 235 ASN A O 1
ATOM 1830 N N . ALA A 1 236 ? -10.789 8.094 28.031 1 50.91 236 ALA A N 1
ATOM 1831 C CA . ALA A 1 236 ? -11.297 7.094 28.969 1 50.91 236 ALA A CA 1
ATOM 1832 C C . ALA A 1 236 ? -11.406 7.668 30.375 1 50.91 236 ALA A C 1
ATOM 1834 O O . ALA A 1 236 ? -12.383 7.406 31.078 1 50.91 236 ALA A O 1
ATOM 1835 N N . ILE A 1 237 ? -10.281 8.414 30.672 1 50.84 237 ILE A N 1
ATOM 1836 C CA . ILE A 1 237 ? -10.312 9.016 32 1 50.84 237 ILE A CA 1
ATOM 1837 C C . ILE A 1 237 ? -11.406 10.086 32.062 1 50.84 237 ILE A C 1
ATOM 1839 O O . ILE A 1 237 ? -12.133 10.195 33.031 1 50.84 237 ILE A O 1
ATOM 1843 N N . GLY A 1 238 ? -11.547 10.766 30.984 1 48.75 238 GLY A N 1
ATOM 1844 C CA . GLY A 1 238 ? -12.578 11.789 30.938 1 48.75 238 GLY A CA 1
ATOM 1845 C C . GLY A 1 238 ? -13.984 11.219 30.969 1 48.75 238 GLY A C 1
ATOM 1846 O O . GLY A 1 238 ? -14.875 11.766 31.625 1 48.75 238 GLY A O 1
ATOM 1847 N N . SER A 1 239 ? -14.18 10.156 30.203 1 52.56 239 SER A N 1
ATOM 1848 C CA . SER A 1 239 ? -15.484 9.5 30.266 1 52.56 239 SER A CA 1
ATOM 1849 C C . SER A 1 239 ? -15.75 8.93 31.656 1 52.56 239 SER A C 1
ATOM 1851 O O . SER A 1 239 ? -16.875 8.961 32.125 1 52.56 239 SER A O 1
ATOM 1853 N N . TRP A 1 240 ? -14.617 8.469 32.156 1 50 240 TRP A N 1
ATOM 1854 C CA . TRP A 1 240 ? -14.773 7.914 33.5 1 50 240 TRP A CA 1
ATOM 1855 C C . TRP A 1 240 ? -15.047 9.008 34.531 1 50 240 TRP A C 1
ATOM 1857 O O . TRP A 1 240 ? -15.898 8.844 35.406 1 50 240 TRP A O 1
ATOM 1867 N N . PHE A 1 241 ? -14.359 10.188 34.281 1 52.41 241 PHE A N 1
ATOM 1868 C CA . PHE A 1 241 ? -14.57 11.242 35.281 1 52.41 241 PHE A CA 1
ATOM 1869 C C . PHE A 1 241 ? -15.812 12.062 34.938 1 52.41 241 PHE A C 1
ATOM 1871 O O . PHE A 1 241 ? -16.109 13.062 35.594 1 52.41 241 PHE A O 1
ATOM 1878 N N . GLY A 1 242 ? -16.719 11.555 34.219 1 46.44 242 GLY A N 1
ATOM 1879 C CA . GLY A 1 242 ? -18.031 12.141 34.031 1 46.44 242 GLY A CA 1
ATOM 1880 C C . GLY A 1 242 ? -17.984 13.586 33.562 1 46.44 242 GLY A C 1
ATOM 1881 O O . GLY A 1 242 ? -18.953 14.32 33.719 1 46.44 242 GLY A O 1
ATOM 1882 N N . MET A 1 243 ? -16.844 14.125 33.344 1 44.5 243 MET A N 1
ATOM 1883 C CA . MET A 1 243 ? -16.734 15.555 33.062 1 44.5 243 MET A CA 1
ATOM 1884 C C . MET A 1 243 ? -17.391 15.898 31.719 1 44.5 243 MET A C 1
ATOM 1886 O O . MET A 1 243 ? -17.281 17.031 31.25 1 44.5 243 MET A O 1
ATOM 1890 N N . GLY A 1 244 ? -17.984 14.961 30.984 1 41.81 244 GLY A N 1
ATOM 1891 C CA . GLY A 1 244 ? -18.594 15.352 29.719 1 41.81 244 GLY A CA 1
ATOM 1892 C C . GLY A 1 244 ? -19.812 16.234 29.891 1 41.81 244 GLY A C 1
ATOM 1893 O O . GLY A 1 244 ? -19.891 17.312 29.312 1 41.81 244 GLY A O 1
ATOM 1894 N N . GLN A 1 245 ? -21.047 15.734 29.859 1 38.59 245 GLN A N 1
ATOM 1895 C CA . GLN A 1 245 ? -22.297 16.391 29.516 1 38.59 245 GLN A CA 1
ATOM 1896 C C . GLN A 1 245 ? -22.875 17.156 30.703 1 38.59 245 GLN A C 1
ATOM 1898 O O . GLN A 1 245 ? -23.375 16.547 31.656 1 38.59 245 GLN A O 1
ATOM 1903 N N . GLN A 1 246 ? -22.234 18.203 31.188 1 34.5 246 GLN A N 1
ATOM 1904 C CA . GLN A 1 246 ? -23.094 19.109 31.953 1 34.5 246 GLN A CA 1
ATOM 1905 C C . GLN A 1 246 ? -24.391 19.391 31.219 1 34.5 246 GLN A C 1
ATOM 1907 O O . GLN A 1 246 ? -24.375 19.953 30.109 1 34.5 246 GLN A O 1
ATOM 1912 N N . GLU A 1 247 ? -25.469 18.656 31.391 1 35.31 247 GLU A N 1
ATOM 1913 C CA . GLU A 1 247 ? -26.875 18.906 31.109 1 35.31 247 GLU A CA 1
ATOM 1914 C C . GLU A 1 247 ? -27.297 20.281 31.594 1 35.31 247 GLU A C 1
ATOM 1916 O O . GLU A 1 247 ? -27.203 20.594 32.781 1 35.31 247 GLU A O 1
ATOM 1921 N N . GLN A 1 248 ? -27.109 21.453 30.812 1 33.66 248 GLN A N 1
ATOM 1922 C CA . GLN A 1 248 ? -27.812 22.719 30.969 1 33.66 248 GLN A CA 1
ATOM 1923 C C . GLN A 1 248 ? -29.312 22.5 31.156 1 33.66 248 GLN A C 1
ATOM 1925 O O . GLN A 1 248 ? -30.016 22.125 30.219 1 33.66 248 GLN A O 1
ATOM 1930 N N . GLY A 1 249 ? -29.766 21.891 32.125 1 32.03 249 GLY A N 1
ATOM 1931 C CA . GLY A 1 249 ? -31.156 21.938 32.562 1 32.03 249 GLY A CA 1
ATOM 1932 C C . GLY A 1 249 ? -31.734 23.344 32.625 1 32.03 249 GLY A C 1
ATOM 1933 O O . GLY A 1 249 ? -31.203 24.203 33.312 1 32.03 249 GLY A O 1
ATOM 1934 N N . VAL A 1 250 ? -32.375 23.875 31.469 1 34.38 250 VAL A N 1
ATOM 1935 C CA . VAL A 1 250 ? -33.312 24.984 31.406 1 34.38 250 VAL A CA 1
ATOM 1936 C C . VAL A 1 250 ? -34.281 24.906 32.562 1 34.38 250 VAL A C 1
ATOM 1938 O O . VAL A 1 250 ? -35 23.906 32.719 1 34.38 250 VAL A O 1
ATOM 1941 N N . ILE A 1 251 ? -34.031 25.562 33.656 1 28.75 251 ILE A N 1
ATOM 1942 C CA . ILE A 1 251 ? -34.906 25.891 34.781 1 28.75 251 ILE A CA 1
ATOM 1943 C C . ILE A 1 251 ? -36.219 26.484 34.25 1 28.75 251 ILE A C 1
ATOM 1945 O O . ILE A 1 251 ? -36.219 27.547 33.625 1 28.75 251 ILE A O 1
ATOM 1949 N N . GLU A 1 252 ? -37.156 25.656 33.75 1 26.73 252 GLU A N 1
ATOM 1950 C CA . GLU A 1 252 ? -38.562 26.094 33.625 1 26.73 252 GLU A CA 1
ATOM 1951 C C . GLU A 1 252 ? -39.031 26.781 34.906 1 26.73 252 GLU A C 1
ATOM 1953 O O . GLU A 1 252 ? -39.188 26.141 35.969 1 26.73 252 GLU A O 1
ATOM 1958 N N . LEU A 1 253 ? -38.469 27.953 35.125 1 22.47 253 LEU A N 1
ATOM 1959 C CA . LEU A 1 253 ? -39.281 28.859 35.938 1 22.47 253 LEU A CA 1
ATOM 1960 C C . LEU A 1 253 ? -40.469 29.375 35.094 1 22.47 253 LEU A C 1
ATOM 1962 O O . LEU A 1 253 ? -40.344 29.625 33.906 1 22.47 253 LEU A O 1
ATOM 1966 N N . MET B 1 1 ? 32 30.078 60.875 1 30.91 1 MET B N 1
ATOM 1967 C CA . MET B 1 1 ? 32.688 29.906 59.594 1 30.91 1 MET B CA 1
ATOM 1968 C C . MET B 1 1 ? 32.188 28.641 58.875 1 30.91 1 MET B C 1
ATOM 1970 O O . MET B 1 1 ? 32.531 27.531 59.281 1 30.91 1 MET B O 1
ATOM 1974 N N . ARG B 1 2 ? 30.859 28.609 58.531 1 33.75 2 ARG B N 1
ATOM 1975 C CA . ARG B 1 2 ? 29.922 27.641 57.969 1 33.75 2 ARG B CA 1
ATOM 1976 C C . ARG B 1 2 ? 30.406 27.141 56.594 1 33.75 2 ARG B C 1
ATOM 1978 O O . ARG B 1 2 ? 30.594 27.938 55.688 1 33.75 2 ARG B O 1
ATOM 1985 N N . LEU B 1 3 ? 31.266 26.047 56.562 1 34.41 3 LEU B N 1
ATOM 1986 C CA . LEU B 1 3 ? 31.875 25.312 55.469 1 34.41 3 LEU B CA 1
ATOM 1987 C C . LEU B 1 3 ? 30.828 24.828 54.469 1 34.41 3 LEU B C 1
ATOM 1989 O O . LEU B 1 3 ? 29.984 24 54.812 1 34.41 3 LEU B O 1
ATOM 1993 N N . GLN B 1 4 ? 30.234 25.719 53.656 1 30.64 4 GLN B N 1
ATOM 1994 C CA . GLN B 1 4 ? 29.297 25.453 52.562 1 30.64 4 GLN B CA 1
ATOM 1995 C C . GLN B 1 4 ? 29.906 24.547 51.531 1 30.64 4 GLN B C 1
ATOM 1997 O O . GLN B 1 4 ? 30.891 24.906 50.875 1 30.64 4 GLN B O 1
ATOM 2002 N N . ALA B 1 5 ? 30.062 23.203 51.781 1 33.44 5 ALA B N 1
ATOM 2003 C CA . ALA B 1 5 ? 30.609 22.219 50.844 1 33.44 5 ALA B CA 1
ATOM 2004 C C . ALA B 1 5 ? 29.797 22.156 49.562 1 33.44 5 ALA B C 1
ATOM 2006 O O . ALA B 1 5 ? 28.578 21.906 49.625 1 33.44 5 ALA B O 1
ATOM 2007 N N . ALA B 1 6 ? 30.141 23.016 48.531 1 34.62 6 ALA B N 1
ATOM 2008 C CA . ALA B 1 6 ? 29.594 23.062 47.188 1 34.62 6 ALA B CA 1
ATOM 2009 C C . ALA B 1 6 ? 29.75 21.703 46.5 1 34.62 6 ALA B C 1
ATOM 2011 O O . ALA B 1 6 ? 30.875 21.203 46.344 1 34.62 6 ALA B O 1
ATOM 2012 N N . ILE B 1 7 ? 28.875 20.703 46.656 1 30.98 7 ILE B N 1
ATOM 2013 C CA . ILE B 1 7 ? 28.891 19.422 45.969 1 30.98 7 ILE B CA 1
ATOM 2014 C C . ILE B 1 7 ? 28.781 19.625 44.469 1 30.98 7 ILE B C 1
ATOM 2016 O O . ILE B 1 7 ? 27.766 20.156 44 1 30.98 7 ILE B O 1
ATOM 2020 N N . ALA B 1 8 ? 29.906 19.922 43.688 1 31.94 8 ALA B N 1
ATOM 2021 C CA . ALA B 1 8 ? 29.984 20 42.25 1 31.94 8 ALA B CA 1
ATOM 2022 C C . ALA B 1 8 ? 29.531 18.703 41.594 1 31.94 8 ALA B C 1
ATOM 2024 O O . ALA B 1 8 ? 30.094 17.641 41.844 1 31.94 8 ALA B O 1
ATOM 2025 N N . SER B 1 9 ? 28.219 18.516 41.406 1 29.53 9 SER B N 1
ATOM 2026 C CA . SER B 1 9 ? 27.625 17.391 40.688 1 29.53 9 SER B CA 1
ATOM 2027 C C . SER B 1 9 ? 28.25 17.234 39.281 1 29.53 9 SER B C 1
ATOM 2029 O O . SER B 1 9 ? 28.297 18.203 38.531 1 29.53 9 SER B O 1
ATOM 2031 N N . LEU B 1 10 ? 29.25 16.406 39.062 1 31.77 10 LEU B N 1
ATOM 2032 C CA . LEU B 1 10 ? 29.906 15.961 37.844 1 31.77 10 LEU B CA 1
ATOM 2033 C C . LEU B 1 10 ? 28.875 15.391 36.875 1 31.77 10 LEU B C 1
ATOM 2035 O O . LEU B 1 10 ? 28.266 14.352 37.125 1 31.77 10 LEU B O 1
ATOM 2039 N N . ILE B 1 11 ? 28.094 16.203 36.188 1 31.97 11 ILE B N 1
ATOM 2040 C CA . ILE B 1 11 ? 27.266 15.703 35.094 1 31.97 11 ILE B CA 1
ATOM 2041 C C . ILE B 1 11 ? 28.141 15.086 34.031 1 31.97 11 ILE B C 1
ATOM 2043 O O . ILE B 1 11 ? 28.984 15.766 33.438 1 31.97 11 ILE B O 1
ATOM 2047 N N . THR B 1 12 ? 28.516 13.844 34.156 1 31.78 12 THR B N 1
ATOM 2048 C CA . THR B 1 12 ? 29.203 13.109 33.094 1 31.78 12 THR B CA 1
ATOM 2049 C C . THR B 1 12 ? 28.453 13.219 31.766 1 31.78 12 THR B C 1
ATOM 2051 O O . THR B 1 12 ? 27.281 12.852 31.672 1 31.78 12 THR B O 1
ATOM 2054 N N . PHE B 1 13 ? 28.812 14.148 30.891 1 31.61 13 PHE B N 1
ATOM 2055 C CA . PHE B 1 13 ? 28.438 14.188 29.484 1 31.61 13 PHE B CA 1
ATOM 2056 C C . PHE B 1 13 ? 28.672 12.828 28.828 1 31.61 13 PHE B C 1
ATOM 2058 O O . PHE B 1 13 ? 29.812 12.352 28.766 1 31.61 13 PHE B O 1
ATOM 2065 N N . ALA B 1 14 ? 27.766 11.922 28.984 1 31.5 14 ALA B N 1
ATOM 2066 C CA . ALA B 1 14 ? 27.859 10.727 28.141 1 31.5 14 ALA B CA 1
ATOM 2067 C C . ALA B 1 14 ? 28.094 11.102 26.688 1 31.5 14 ALA B C 1
ATOM 2069 O O . ALA B 1 14 ? 27.281 11.789 26.062 1 31.5 14 ALA B O 1
ATOM 2070 N N . ALA B 1 15 ? 29.281 11.109 26.203 1 30.42 15 ALA B N 1
ATOM 2071 C CA . ALA B 1 15 ? 29.703 11.219 24.812 1 30.42 15 ALA B CA 1
ATOM 2072 C C . ALA B 1 15 ? 28.922 10.25 23.922 1 30.42 15 ALA B C 1
ATOM 2074 O O . ALA B 1 15 ? 28.891 9.047 24.188 1 30.42 15 ALA B O 1
ATOM 2075 N N . ALA B 1 16 ? 27.859 10.688 23.25 1 36.25 16 ALA B N 1
ATOM 2076 C CA . ALA B 1 16 ? 27.188 10.062 22.125 1 36.25 16 ALA B CA 1
ATOM 2077 C C . ALA B 1 16 ? 28.203 9.555 21.094 1 36.25 16 ALA B C 1
ATOM 2079 O O . ALA B 1 16 ? 28.609 10.289 20.188 1 36.25 16 ALA B O 1
ATOM 2080 N N . SER B 1 17 ? 29.312 8.883 21.516 1 31.59 17 SER B N 1
ATOM 2081 C CA . SER B 1 17 ? 30.406 8.547 20.609 1 31.59 17 SER B CA 1
ATOM 2082 C C . SER B 1 17 ? 29.891 7.836 19.375 1 31.59 17 SER B C 1
ATOM 2084 O O . SER B 1 17 ? 30.141 8.281 18.25 1 31.59 17 SER B O 1
ATOM 2086 N N . ASN B 1 18 ? 30.25 6.512 19.219 1 31.31 18 ASN B N 1
ATOM 2087 C CA . ASN B 1 18 ? 30.734 5.762 18.062 1 31.31 18 ASN B CA 1
ATOM 2088 C C . ASN B 1 18 ? 29.578 5.18 17.25 1 31.31 18 ASN B C 1
ATOM 2090 O O . ASN B 1 18 ? 29.281 3.986 17.344 1 31.31 18 ASN B O 1
ATOM 2094 N N . LEU B 1 19 ? 28.438 5.879 17.188 1 33.97 19 LEU B N 1
ATOM 2095 C CA . LEU B 1 19 ? 27.531 5.176 16.266 1 33.97 19 LEU B CA 1
ATOM 2096 C C . LEU B 1 19 ? 28.188 5.012 14.898 1 33.97 19 LEU B C 1
ATOM 2098 O O . LEU B 1 19 ? 28.766 5.957 14.367 1 33.97 19 LEU B O 1
ATOM 2102 N N . PRO B 1 20 ? 28.516 3.768 14.484 1 36.03 20 PRO B N 1
ATOM 2103 C CA . PRO B 1 20 ? 29.172 3.572 13.195 1 36.03 20 PRO B CA 1
ATOM 2104 C C . PRO B 1 20 ? 28.531 4.391 12.078 1 36.03 20 PRO B C 1
ATOM 2106 O O . PRO B 1 20 ? 27.359 4.742 12.164 1 36.03 20 PRO B O 1
ATOM 2109 N N . SER B 1 21 ? 29.297 5.004 11.25 1 34.44 21 SER B N 1
ATOM 2110 C CA . SER B 1 21 ? 28.969 5.883 10.133 1 34.44 21 SER B CA 1
ATOM 2111 C C . SER B 1 21 ? 27.938 5.238 9.211 1 34.44 21 SER B C 1
ATOM 2113 O O . SER B 1 21 ? 28.125 4.102 8.766 1 34.44 21 SER B O 1
ATOM 2115 N N . PRO B 1 22 ? 26.672 5.641 9.211 1 36.31 22 PRO B N 1
ATOM 2116 C CA . PRO B 1 22 ? 25.516 5.156 8.445 1 36.31 22 PRO B CA 1
ATOM 2117 C C . PRO B 1 22 ? 25.719 5.293 6.934 1 36.31 22 PRO B C 1
ATOM 2119 O O . PRO B 1 22 ? 24.75 5.18 6.168 1 36.31 22 PRO B O 1
ATOM 2122 N N . GLN B 1 23 ? 26.938 5.371 6.484 1 36.75 23 GLN B N 1
ATOM 2123 C CA . GLN B 1 23 ? 27.141 5.75 5.09 1 36.75 23 GLN B CA 1
ATOM 2124 C C . GLN B 1 23 ? 26.453 4.773 4.145 1 36.75 23 GLN B C 1
ATOM 2126 O O . GLN B 1 23 ? 26.031 5.152 3.049 1 36.75 23 GLN B O 1
ATOM 2131 N N . ASN B 1 24 ? 26.469 3.453 4.379 1 38.03 24 ASN B N 1
ATOM 2132 C CA . ASN B 1 24 ? 26.25 2.471 3.324 1 38.03 24 ASN B CA 1
ATOM 2133 C C . ASN B 1 24 ? 24.766 2.094 3.217 1 38.03 24 ASN B C 1
ATOM 2135 O O . ASN B 1 24 ? 24.438 1.017 2.719 1 38.03 24 ASN B O 1
ATOM 2139 N N . PHE B 1 25 ? 23.781 2.844 3.596 1 41 25 PHE B N 1
ATOM 2140 C CA . PHE B 1 25 ? 22.438 2.309 3.781 1 41 25 PHE B CA 1
ATOM 2141 C C . PHE B 1 25 ? 21.781 2.055 2.438 1 41 25 PHE B C 1
ATOM 2143 O O . PHE B 1 25 ? 20.875 1.214 2.334 1 41 25 PHE B O 1
ATOM 2150 N N . PHE B 1 26 ? 22.094 2.887 1.313 1 42.97 26 PHE B N 1
ATOM 2151 C CA . PHE B 1 26 ? 21.203 2.771 0.164 1 42.97 26 PHE B CA 1
ATOM 2152 C C . PHE B 1 26 ? 21.953 2.238 -1.051 1 42.97 26 PHE B C 1
ATOM 2154 O O . PHE B 1 26 ? 21.438 2.291 -2.172 1 42.97 26 PHE B O 1
ATOM 2161 N N . THR B 1 27 ? 23.266 2.174 -1.121 1 43.72 27 THR B N 1
ATOM 2162 C CA . THR B 1 27 ? 24.016 1.596 -2.23 1 43.72 27 THR B CA 1
ATOM 2163 C C . THR B 1 27 ? 24.719 0.313 -1.797 1 43.72 27 THR B C 1
ATOM 2165 O O . THR B 1 27 ? 25.141 0.191 -0.645 1 43.72 27 THR B O 1
ATOM 2168 N N . ASN B 1 28 ? 24.531 -0.761 -2.631 1 44.44 28 ASN B N 1
ATOM 2169 C CA . ASN B 1 28 ? 25.297 -1.967 -2.359 1 44.44 28 ASN B CA 1
ATOM 2170 C C . ASN B 1 28 ? 26.797 -1.66 -2.242 1 44.44 28 ASN B C 1
ATOM 2172 O O . ASN B 1 28 ? 27.391 -1.113 -3.168 1 44.44 28 ASN B O 1
ATOM 2176 N N . PRO B 1 29 ? 27.375 -1.562 -1.146 1 43.97 29 PRO B N 1
ATOM 2177 C CA . PRO B 1 29 ? 28.828 -1.371 -1.12 1 43.97 29 PRO B CA 1
ATOM 2178 C C . PRO B 1 29 ? 29.562 -2.377 -1.994 1 43.97 29 PRO B C 1
ATOM 2180 O O . PRO B 1 29 ? 29.047 -3.459 -2.279 1 43.97 29 PRO B O 1
ATOM 2183 N N . SER B 1 30 ? 30.594 -1.934 -2.74 1 41.34 30 SER B N 1
ATOM 2184 C CA . SER B 1 30 ? 31.531 -2.861 -3.373 1 41.34 30 SER B CA 1
ATOM 2185 C C . SER B 1 30 ? 32 -3.918 -2.385 1 41.34 30 SER B C 1
ATOM 2187 O O . SER B 1 30 ? 32.031 -3.676 -1.176 1 41.34 30 SER B O 1
ATOM 2189 N N . SER B 1 31 ? 32.125 -5.215 -2.85 1 42.12 31 SER B N 1
ATOM 2190 C CA . SER B 1 31 ? 32.438 -6.461 -2.162 1 42.12 31 SER B CA 1
ATOM 2191 C C . SER B 1 31 ? 33.562 -6.266 -1.16 1 42.12 31 SER B C 1
ATOM 2193 O O . SER B 1 31 ? 33.906 -7.191 -0.42 1 42.12 31 SER B O 1
ATOM 2195 N N . SER B 1 32 ? 34.406 -5.277 -1.333 1 37.69 32 SER B N 1
ATOM 2196 C CA . SER B 1 32 ? 35.656 -5.496 -0.614 1 37.69 32 SER B CA 1
ATOM 2197 C C . SER B 1 32 ? 35.5 -5.207 0.875 1 37.69 32 SER B C 1
ATOM 2199 O O . SER B 1 32 ? 36.469 -5.293 1.637 1 37.69 32 SER B O 1
ATOM 2201 N N . ASP B 1 33 ? 34.5 -4.316 1.273 1 42.06 33 ASP B N 1
ATOM 2202 C CA . ASP B 1 33 ? 34.719 -3.9 2.656 1 42.06 33 ASP B CA 1
ATOM 2203 C C . ASP B 1 33 ? 34.25 -4.98 3.633 1 42.06 33 ASP B C 1
ATOM 2205 O O . ASP B 1 33 ? 33.281 -5.676 3.379 1 42.06 33 ASP B O 1
ATOM 2209 N N . GLY B 1 34 ? 34.969 -5.562 4.547 1 40.34 34 GLY B N 1
ATOM 2210 C CA . GLY B 1 34 ? 34.938 -6.555 5.613 1 40.34 34 GLY B CA 1
ATOM 2211 C C . GLY B 1 34 ? 33.656 -6.531 6.422 1 40.34 34 GLY B C 1
ATOM 2212 O O . GLY B 1 34 ? 33.594 -7.121 7.504 1 40.34 34 GLY B O 1
ATOM 2213 N N . SER B 1 35 ? 32.781 -5.578 6.418 1 48.25 35 SER B N 1
ATOM 2214 C CA . SER B 1 35 ? 31.672 -5.742 7.355 1 48.25 35 SER B CA 1
ATOM 2215 C C . SER B 1 35 ? 30.812 -6.961 7.004 1 48.25 35 SER B C 1
ATOM 2217 O O . SER B 1 35 ? 30.609 -7.258 5.824 1 48.25 35 SER B O 1
ATOM 2219 N N . GLY B 1 36 ? 30.719 -8.133 7.777 1 56.03 36 GLY B N 1
ATOM 2220 C CA . GLY B 1 36 ? 30.281 -9.516 7.805 1 56.03 36 GLY B CA 1
ATOM 2221 C C . GLY B 1 36 ? 28.891 -9.711 7.223 1 56.03 36 GLY B C 1
ATOM 2222 O O . GLY B 1 36 ? 28.344 -10.82 7.258 1 56.03 36 GLY B O 1
ATOM 2223 N N . PHE B 1 37 ? 28.062 -8.75 7.012 1 67.12 37 PHE B N 1
ATOM 2224 C CA . PHE B 1 37 ? 26.781 -9.211 6.5 1 67.12 37 PHE B CA 1
ATOM 2225 C C . PHE B 1 37 ? 26.875 -9.57 5.023 1 67.12 37 PHE B C 1
ATOM 2227 O O . PHE B 1 37 ? 27.469 -8.828 4.234 1 67.12 37 PHE B O 1
ATOM 2234 N N . LYS B 1 38 ? 26.625 -10.797 4.746 1 86.38 38 LYS B N 1
ATOM 2235 C CA . LYS B 1 38 ? 26.5 -11.188 3.342 1 86.38 38 LYS B CA 1
ATOM 2236 C C . LYS B 1 38 ? 25.219 -10.656 2.732 1 86.38 38 LYS B C 1
ATOM 2238 O O . LYS B 1 38 ? 24.125 -10.961 3.219 1 86.38 38 LYS B O 1
ATOM 2243 N N . ILE B 1 39 ? 25.266 -9.727 1.77 1 94.81 39 ILE B N 1
ATOM 2244 C CA . ILE B 1 39 ? 24.109 -9.227 1.024 1 94.81 39 ILE B CA 1
ATOM 2245 C C . ILE B 1 39 ? 23.516 -10.352 0.177 1 94.81 39 ILE B C 1
ATOM 2247 O O . ILE B 1 39 ? 24.234 -11.023 -0.567 1 94.81 39 ILE B O 1
ATOM 2251 N N . PRO B 1 40 ? 22.234 -10.609 0.322 1 97.5 40 PRO B N 1
ATOM 2252 C CA . PRO B 1 40 ? 21.609 -11.633 -0.521 1 97.5 40 PRO B CA 1
ATOM 2253 C C . PRO B 1 40 ? 21.844 -11.383 -2.012 1 97.5 40 PRO B C 1
ATOM 2255 O O . PRO B 1 40 ? 21.797 -10.234 -2.461 1 97.5 40 PRO B O 1
ATOM 2258 N N . THR B 1 41 ? 22.062 -12.445 -2.713 1 97.94 41 THR B N 1
ATOM 2259 C CA . THR B 1 41 ? 22.172 -12.375 -4.164 1 97.94 41 THR B CA 1
ATOM 2260 C C . THR B 1 41 ? 20.828 -12.039 -4.789 1 97.94 41 THR B C 1
ATOM 2262 O O . THR B 1 41 ? 19.797 -12.047 -4.105 1 97.94 41 THR B O 1
ATOM 2265 N N . VAL B 1 42 ? 20.859 -11.766 -6.113 1 98.38 42 VAL B N 1
ATOM 2266 C CA . VAL B 1 42 ? 19.641 -11.508 -6.855 1 98.38 42 VAL B CA 1
ATOM 2267 C C . VAL B 1 42 ? 18.703 -12.711 -6.754 1 98.38 42 VAL B C 1
ATOM 2269 O O . VAL B 1 42 ? 17.5 -12.562 -6.52 1 98.38 42 VAL B O 1
ATOM 2272 N N . HIS B 1 43 ? 19.281 -13.898 -6.922 1 98.69 43 HIS B N 1
ATOM 2273 C CA . HIS B 1 43 ? 18.469 -15.109 -6.844 1 98.69 43 HIS B CA 1
ATOM 2274 C C . HIS B 1 43 ? 17.906 -15.305 -5.438 1 98.69 43 HIS B C 1
ATOM 2276 O O . HIS B 1 43 ? 16.719 -15.625 -5.273 1 98.69 43 HIS B O 1
ATOM 2282 N N . GLU B 1 44 ? 18.719 -15.109 -4.434 1 98.38 44 GLU B N 1
ATOM 2283 C CA . GLU B 1 44 ? 18.25 -15.195 -3.055 1 98.38 44 GLU B CA 1
ATOM 2284 C C . GLU B 1 44 ? 17.141 -14.188 -2.789 1 98.38 44 GLU B C 1
ATOM 2286 O O . GLU B 1 44 ? 16.172 -14.484 -2.072 1 98.38 44 GLU B O 1
ATOM 2291 N N . SER B 1 45 ? 17.266 -13.023 -3.371 1 98.81 45 SER B N 1
ATOM 2292 C CA . SER B 1 45 ? 16.234 -11.992 -3.244 1 98.81 45 SER B CA 1
ATOM 2293 C C . SER B 1 45 ? 14.945 -12.406 -3.932 1 98.81 45 SER B C 1
ATOM 2295 O O . SER B 1 45 ? 13.852 -12.164 -3.41 1 98.81 45 SER B O 1
ATOM 2297 N N . ALA B 1 46 ? 15.109 -13.055 -5.055 1 98.81 46 ALA B N 1
ATOM 2298 C CA . ALA B 1 46 ? 13.93 -13.578 -5.738 1 98.81 46 ALA B CA 1
ATOM 2299 C C . ALA B 1 46 ? 13.211 -14.609 -4.875 1 98.81 46 ALA B C 1
ATOM 2301 O O . ALA B 1 46 ? 11.977 -14.617 -4.809 1 98.81 46 ALA B O 1
ATOM 2302 N N . VAL B 1 47 ? 13.953 -15.438 -4.25 1 98.75 47 VAL B N 1
ATOM 2303 C CA . VAL B 1 47 ? 13.383 -16.453 -3.383 1 98.75 47 VAL B CA 1
ATOM 2304 C C . VAL B 1 47 ? 12.641 -15.797 -2.221 1 98.75 47 VAL B C 1
ATOM 2306 O O . VAL B 1 47 ? 11.531 -16.203 -1.873 1 98.75 47 VAL B O 1
ATOM 2309 N N . GLN B 1 48 ? 13.25 -14.781 -1.622 1 98.75 48 GLN B N 1
ATOM 2310 C CA . GLN B 1 48 ? 12.586 -14.039 -0.553 1 98.75 48 GLN B CA 1
ATOM 2311 C C . GLN B 1 48 ? 11.289 -13.414 -1.039 1 98.75 48 GLN B C 1
ATOM 2313 O O . GLN B 1 48 ? 10.266 -13.477 -0.349 1 98.75 48 GLN B O 1
ATOM 2318 N N . ALA B 1 49 ? 11.336 -12.867 -2.205 1 98.88 49 ALA B N 1
ATOM 2319 C CA . ALA B 1 49 ? 10.164 -12.211 -2.77 1 98.88 49 ALA B CA 1
ATOM 2320 C C . ALA B 1 49 ? 9.031 -13.211 -2.996 1 98.88 49 ALA B C 1
ATOM 2322 O O . ALA B 1 49 ? 7.879 -12.938 -2.666 1 98.88 49 ALA B O 1
ATOM 2323 N N . ARG B 1 50 ? 9.414 -14.367 -3.543 1 98.75 50 ARG B N 1
ATOM 2324 C CA . ARG B 1 50 ? 8.414 -15.398 -3.787 1 98.75 50 ARG B CA 1
ATOM 2325 C C . ARG B 1 50 ? 7.824 -15.914 -2.479 1 98.75 50 ARG B C 1
ATOM 2327 O O . ARG B 1 50 ? 6.637 -16.234 -2.41 1 98.75 50 ARG B O 1
ATOM 2334 N N . ARG B 1 51 ? 8.648 -16 -1.441 1 98.44 51 ARG B N 1
ATOM 2335 C CA . ARG B 1 51 ? 8.141 -16.406 -0.134 1 98.44 51 ARG B CA 1
ATOM 2336 C C . ARG B 1 51 ? 7.176 -15.367 0.423 1 98.44 51 ARG B C 1
ATOM 2338 O O . ARG B 1 51 ? 6.133 -15.719 0.979 1 98.44 51 ARG B O 1
ATOM 2345 N N . ILE B 1 52 ? 7.5 -14.125 0.249 1 98.69 52 ILE B N 1
ATOM 2346 C CA . ILE B 1 52 ? 6.613 -13.07 0.713 1 98.69 52 ILE B CA 1
ATOM 2347 C C . ILE B 1 52 ? 5.285 -13.141 -0.038 1 98.69 52 ILE B C 1
ATOM 2349 O O . ILE B 1 52 ? 4.219 -13.039 0.569 1 98.69 52 ILE B O 1
ATOM 2353 N N . MET B 1 53 ? 5.336 -13.312 -1.338 1 98.62 53 MET B N 1
ATOM 2354 C CA . MET B 1 53 ? 4.121 -13.414 -2.143 1 98.62 53 MET B CA 1
ATOM 2355 C C . MET B 1 53 ? 3.258 -14.586 -1.677 1 98.62 53 MET B C 1
ATOM 2357 O O . MET B 1 53 ? 2.029 -14.516 -1.729 1 98.62 53 MET B O 1
ATOM 2361 N N . ARG B 1 54 ? 3.936 -15.617 -1.217 1 97.56 54 ARG B N 1
ATOM 2362 C CA . ARG B 1 54 ? 3.229 -16.797 -0.713 1 97.56 54 ARG B CA 1
ATOM 2363 C C . ARG B 1 54 ? 2.523 -16.484 0.604 1 97.56 54 ARG B C 1
ATOM 2365 O O . ARG B 1 54 ? 1.409 -16.953 0.844 1 97.56 54 ARG B O 1
ATOM 2372 N N . LEU B 1 55 ? 3.09 -15.664 1.423 1 97.56 55 LEU B N 1
ATOM 2373 C CA . LEU B 1 55 ? 2.631 -15.492 2.797 1 97.56 55 LEU B CA 1
ATOM 2374 C C . LEU B 1 55 ? 1.722 -14.273 2.916 1 97.56 55 LEU B C 1
ATOM 2376 O O . LEU B 1 55 ? 0.762 -14.281 3.689 1 97.56 55 LEU B O 1
ATOM 2380 N N . GLU B 1 56 ? 2.035 -13.219 2.23 1 98.31 56 GLU B N 1
ATOM 2381 C CA . GLU B 1 56 ? 1.228 -12 2.301 1 98.31 56 GLU B CA 1
ATOM 2382 C C . GLU B 1 56 ? -0.038 -12.133 1.456 1 98.31 56 GLU B C 1
ATOM 2384 O O . GLU B 1 56 ? -0.085 -12.93 0.518 1 98.31 56 GLU B O 1
ATOM 2389 N N . THR B 1 57 ? -1.064 -11.312 1.797 1 98.62 57 THR B N 1
ATOM 2390 C CA . THR B 1 57 ? -2.359 -11.508 1.156 1 98.62 57 THR B CA 1
ATOM 2391 C C . THR B 1 57 ? -2.957 -10.172 0.722 1 98.62 57 THR B C 1
ATOM 2393 O O . THR B 1 57 ? -3.955 -10.141 -0.002 1 98.62 57 THR B O 1
ATOM 2396 N N . ILE B 1 58 ? -2.426 -9.07 1.187 1 98.81 58 ILE B N 1
ATOM 2397 C CA . ILE B 1 58 ? -2.922 -7.738 0.869 1 98.81 58 ILE B CA 1
ATOM 2398 C C . ILE B 1 58 ? -1.799 -6.898 0.262 1 98.81 58 ILE B C 1
ATOM 2400 O O . ILE B 1 58 ? -0.661 -6.938 0.738 1 98.81 58 ILE B O 1
ATOM 2404 N N . GLY B 1 59 ? -2.002 -6.266 -0.804 1 98.88 59 GLY B N 1
ATOM 2405 C CA . GLY B 1 59 ? -1.088 -5.332 -1.445 1 98.88 59 GLY B CA 1
ATOM 2406 C C . GLY B 1 59 ? -1.778 -4.09 -1.979 1 98.88 59 GLY B C 1
ATOM 2407 O O . GLY B 1 59 ? -2.908 -3.787 -1.591 1 98.88 59 GLY B O 1
ATOM 2408 N N . THR B 1 60 ? -1.04 -3.299 -2.658 1 98.94 60 THR B N 1
ATOM 2409 C CA . THR B 1 60 ? -1.577 -2.115 -3.322 1 98.94 60 THR B CA 1
ATOM 2410 C C . THR B 1 60 ? -1.474 -2.252 -4.84 1 98.94 60 THR B C 1
ATOM 2412 O O . THR B 1 60 ? -0.401 -2.549 -5.367 1 98.94 60 THR B O 1
ATOM 2415 N N . LEU B 1 61 ? -2.602 -2.105 -5.5 1 98.94 61 LEU B N 1
ATOM 2416 C CA . LEU B 1 61 ? -2.623 -2.059 -6.957 1 98.94 61 LEU B CA 1
ATOM 2417 C C . LEU B 1 61 ? -2.461 -0.627 -7.457 1 98.94 61 LEU B C 1
ATOM 2419 O O . LEU B 1 61 ? -3.287 0.237 -7.156 1 98.94 61 LEU B O 1
ATOM 2423 N N . SER B 1 62 ? -1.388 -0.412 -8.156 1 98.94 62 SER B N 1
ATOM 2424 C CA . SER B 1 62 ? -1.148 0.891 -8.766 1 98.94 62 SER B CA 1
ATOM 2425 C C . SER B 1 62 ? -1.485 0.875 -10.258 1 98.94 62 SER B C 1
ATOM 2427 O O . SER B 1 62 ? -1.005 0.015 -11 1 98.94 62 SER B O 1
ATOM 2429 N N . THR B 1 63 ? -2.311 1.765 -10.672 1 98.75 63 THR B N 1
ATOM 2430 C CA . THR B 1 63 ? -2.727 1.947 -12.055 1 98.75 63 THR B CA 1
ATOM 2431 C C . THR B 1 63 ? -2.725 3.428 -12.43 1 98.75 63 THR B C 1
ATOM 2433 O O . THR B 1 63 ? -2.381 4.281 -11.609 1 98.75 63 THR B O 1
ATOM 2436 N N . ILE B 1 64 ? -3.049 3.688 -13.719 1 97.44 64 ILE B N 1
ATOM 2437 C CA . ILE B 1 64 ? -3.084 5.055 -14.227 1 97.44 64 ILE B CA 1
ATOM 2438 C C . ILE B 1 64 ? -4.488 5.383 -14.727 1 97.44 64 ILE B C 1
ATOM 2440 O O . ILE B 1 64 ? -5.082 4.613 -15.484 1 97.44 64 ILE B O 1
ATOM 2444 N N . PHE B 1 65 ? -5.004 6.527 -14.234 1 95.94 65 PHE B N 1
ATOM 2445 C CA . PHE B 1 65 ? -6.277 6.988 -14.781 1 95.94 65 PHE B CA 1
ATOM 2446 C C . PHE B 1 65 ? -6.156 7.258 -16.281 1 95.94 65 PHE B C 1
ATOM 2448 O O . PHE B 1 65 ? -5.184 7.863 -16.734 1 95.94 65 PHE B O 1
ATOM 2455 N N . PRO B 1 66 ? -7.172 6.844 -16.953 1 93 66 PRO B N 1
ATOM 2456 C CA . PRO B 1 66 ? -7.137 7.16 -18.375 1 93 66 PRO B CA 1
ATOM 2457 C C . PRO B 1 66 ? -7.289 8.656 -18.656 1 93 66 PRO B C 1
ATOM 2459 O O . PRO B 1 66 ? -7.957 9.359 -17.891 1 93 66 PRO B O 1
ATOM 2462 N N . SER B 1 67 ? -6.629 9.195 -19.672 1 83.88 67 SER B N 1
ATOM 2463 C CA . SER B 1 67 ? -6.684 10.617 -20.031 1 83.88 67 SER B CA 1
ATOM 2464 C C . SER B 1 67 ? -8.078 11.008 -20.516 1 83.88 67 SER B C 1
ATOM 2466 O O . SER B 1 67 ? -8.516 12.141 -20.297 1 83.88 67 SER B O 1
ATOM 2468 N N . THR B 1 68 ? -8.656 10.156 -21.344 1 68 68 THR B N 1
ATOM 2469 C CA . THR B 1 68 ? -9.992 10.445 -21.859 1 68 68 THR B CA 1
ATOM 2470 C C . THR B 1 68 ? -11.023 9.508 -21.234 1 68 68 THR B C 1
ATOM 2472 O O . THR B 1 68 ? -10.719 8.352 -20.938 1 68 68 THR B O 1
ATOM 2475 N N . HIS B 1 69 ? -11.844 9.945 -20.25 1 61.62 69 HIS B N 1
ATOM 2476 C CA . HIS B 1 69 ? -12.703 8.852 -19.797 1 61.62 69 HIS B CA 1
ATOM 2477 C C . HIS B 1 69 ? -14.172 9.266 -19.781 1 61.62 69 HIS B C 1
ATOM 2479 O O . HIS B 1 69 ? -14.5 10.398 -19.422 1 61.62 69 HIS B O 1
ATOM 2485 N N . THR B 1 70 ? -14.938 8.5 -20.469 1 56.38 70 THR B N 1
ATOM 2486 C CA . THR B 1 70 ? -16.391 8.516 -20.469 1 56.38 70 THR B CA 1
ATOM 2487 C C . THR B 1 70 ? -16.938 7.633 -19.344 1 56.38 70 THR B C 1
ATOM 2489 O O . THR B 1 70 ? -18.125 7.695 -19.016 1 56.38 70 THR B O 1
ATOM 2492 N N . THR B 1 71 ? -16.172 6.785 -18.641 1 51.91 71 THR B N 1
ATOM 2493 C CA . THR B 1 71 ? -16.766 5.641 -17.984 1 51.91 71 THR B CA 1
ATOM 2494 C C . THR B 1 71 ? -16.906 5.898 -16.484 1 51.91 71 THR B C 1
ATOM 2496 O O . THR B 1 71 ? -17.625 5.172 -15.781 1 51.91 71 THR B O 1
ATOM 2499 N N . GLU B 1 72 ? -16.203 6.895 -15.906 1 60.31 72 GLU B N 1
ATOM 2500 C CA . GLU B 1 72 ? -16.328 7.129 -14.477 1 60.31 72 GLU B CA 1
ATOM 2501 C C . GLU B 1 72 ? -16.484 8.609 -14.164 1 60.31 72 GLU B C 1
ATOM 2503 O O . GLU B 1 72 ? -16 9.461 -14.922 1 60.31 72 GLU B O 1
ATOM 2508 N N . GLN B 1 73 ? -17.422 8.797 -13.203 1 65.19 73 GLN B N 1
ATOM 2509 C CA . GLN B 1 73 ? -17.484 10.156 -12.68 1 65.19 73 GLN B CA 1
ATOM 2510 C C . GLN B 1 73 ? -16.234 10.508 -11.891 1 65.19 73 GLN B C 1
ATOM 2512 O O . GLN B 1 73 ? -16.047 10.055 -10.758 1 65.19 73 GLN B O 1
ATOM 2517 N N . ARG B 1 74 ? -15.297 11.047 -12.633 1 74.12 74 ARG B N 1
ATOM 2518 C CA . ARG B 1 74 ? -14.055 11.461 -11.992 1 74.12 74 ARG B CA 1
ATOM 2519 C C . ARG B 1 74 ? -13.805 12.953 -12.188 1 74.12 74 ARG B C 1
ATOM 2521 O O . ARG B 1 74 ? -14.297 13.547 -13.148 1 74.12 74 ARG B O 1
ATOM 2528 N N . PRO B 1 75 ? -13.055 13.453 -11.102 1 78.94 75 PRO B N 1
ATOM 2529 C CA . PRO B 1 75 ? -12.609 14.828 -11.352 1 78.94 75 PRO B CA 1
ATOM 2530 C C . PRO B 1 75 ? -11.773 14.953 -12.625 1 78.94 75 PRO B C 1
ATOM 2532 O O . PRO B 1 75 ? -11.023 14.039 -12.969 1 78.94 75 PRO B O 1
ATOM 2535 N N . SER B 1 76 ? -12.078 15.953 -13.391 1 67.56 76 SER B N 1
ATOM 2536 C CA . SER B 1 76 ? -11.453 16.172 -14.688 1 67.56 76 SER B CA 1
ATOM 2537 C C . SER B 1 76 ? -9.93 16.219 -14.57 1 67.56 76 SER B C 1
ATOM 2539 O O . SER B 1 76 ? -9.219 15.914 -15.531 1 67.56 76 SER B O 1
ATOM 2541 N N . ASP B 1 77 ? -9.406 16.234 -13.492 1 80.44 77 ASP B N 1
ATOM 2542 C CA . ASP B 1 77 ? -7.996 16.594 -13.391 1 80.44 77 ASP B CA 1
ATOM 2543 C C . ASP B 1 77 ? -7.152 15.383 -13.023 1 80.44 77 ASP B C 1
ATOM 2545 O O . ASP B 1 77 ? -5.93 15.477 -12.914 1 80.44 77 ASP B O 1
ATOM 2549 N N . VAL B 1 78 ? -7.75 14.18 -13.109 1 89.19 78 VAL B N 1
ATOM 2550 C CA . VAL B 1 78 ? -6.93 13.078 -12.625 1 89.19 78 VAL B CA 1
ATOM 2551 C C . VAL B 1 78 ? -6.402 12.273 -13.805 1 89.19 78 VAL B C 1
ATOM 2553 O O . VAL B 1 78 ? -5.668 11.297 -13.625 1 89.19 78 VAL B O 1
ATOM 2556 N N . GLY B 1 79 ? -6.754 12.672 -15 1 91.19 79 GLY B N 1
ATOM 2557 C CA . GLY B 1 79 ? -6.23 11.969 -16.156 1 91.19 79 GLY B CA 1
ATOM 2558 C C . GLY B 1 79 ? -4.719 11.875 -16.172 1 91.19 79 GLY B C 1
ATOM 2559 O O . GLY B 1 79 ? -4.027 12.883 -15.992 1 91.19 79 GLY B O 1
ATOM 2560 N N . GLY B 1 80 ? -4.234 10.562 -16.328 1 93.69 80 GLY B N 1
ATOM 2561 C CA . GLY B 1 80 ? -2.793 10.367 -16.391 1 93.69 80 GLY B CA 1
ATOM 2562 C C . GLY B 1 80 ? -2.145 10.234 -15.031 1 93.69 80 GLY B C 1
ATOM 2563 O O . GLY B 1 80 ? -0.958 9.922 -14.93 1 93.69 80 GLY B O 1
ATOM 2564 N N . ALA B 1 81 ? -2.896 10.445 -14.016 1 96.06 81 ALA B N 1
ATOM 2565 C CA . ALA B 1 81 ? -2.342 10.336 -12.672 1 96.06 81 ALA B CA 1
ATOM 2566 C C . ALA B 1 81 ? -2.316 8.883 -12.203 1 96.06 81 ALA B C 1
ATOM 2568 O O . ALA B 1 81 ? -3.215 8.102 -12.531 1 96.06 81 ALA B O 1
ATOM 2569 N N . PRO B 1 82 ? -1.273 8.523 -11.477 1 98.19 82 PRO B N 1
ATOM 2570 C CA . PRO B 1 82 ? -1.283 7.195 -10.852 1 98.19 82 PRO B CA 1
ATOM 2571 C C . PRO B 1 82 ? -2.191 7.129 -9.625 1 98.19 82 PRO B C 1
ATOM 2573 O O . PRO B 1 82 ? -2.357 8.125 -8.922 1 98.19 82 PRO B O 1
ATOM 2576 N N . ILE B 1 83 ? -2.775 5.992 -9.398 1 98.38 83 ILE B N 1
ATOM 2577 C CA . ILE B 1 83 ? -3.541 5.754 -8.18 1 98.38 83 ILE B CA 1
ATOM 2578 C C . ILE B 1 83 ? -3.215 4.371 -7.625 1 98.38 83 ILE B C 1
ATOM 2580 O O . ILE B 1 83 ? -3.045 3.414 -8.383 1 98.38 83 ILE B O 1
ATOM 2584 N N . GLY B 1 84 ? -3.016 4.293 -6.32 1 98.81 84 GLY B N 1
ATOM 2585 C CA . GLY B 1 84 ? -2.85 3.037 -5.605 1 98.81 84 GLY B CA 1
ATOM 2586 C C . GLY B 1 84 ? -4.027 2.699 -4.715 1 98.81 84 GLY B C 1
ATOM 2587 O O . GLY B 1 84 ? -4.516 3.553 -3.969 1 98.81 84 GLY B O 1
ATOM 2588 N N . LEU B 1 85 ? -4.492 1.491 -4.809 1 98.81 85 LEU B N 1
ATOM 2589 C CA . LEU B 1 85 ? -5.602 1.038 -3.975 1 98.81 85 LEU B CA 1
ATOM 2590 C C . LEU B 1 85 ? -5.316 -0.341 -3.391 1 98.81 85 LEU B C 1
ATOM 2592 O O . LEU B 1 85 ? -4.867 -1.24 -4.105 1 98.81 85 LEU B O 1
ATOM 2596 N N . MET B 1 86 ? -5.531 -0.445 -2.109 1 98.62 86 MET B N 1
ATOM 2597 C CA . MET B 1 86 ? -5.375 -1.736 -1.445 1 98.62 86 MET B CA 1
ATOM 2598 C C . MET B 1 86 ? -6.27 -2.791 -2.086 1 98.62 86 MET B C 1
ATOM 2600 O O . MET B 1 86 ? -7.426 -2.516 -2.41 1 98.62 86 MET B O 1
ATOM 2604 N N . ASP B 1 87 ? -5.773 -3.963 -2.262 1 98.75 87 ASP B N 1
ATOM 2605 C CA . ASP B 1 87 ? -6.566 -5.094 -2.736 1 98.75 87 ASP B CA 1
ATOM 2606 C C . ASP B 1 87 ? -6.02 -6.414 -2.199 1 98.75 87 ASP B C 1
ATOM 2608 O O . ASP B 1 87 ? -4.918 -6.457 -1.647 1 98.75 87 ASP B O 1
ATOM 2612 N N . TYR B 1 88 ? -6.863 -7.43 -2.328 1 98.81 88 TYR B N 1
ATOM 2613 C CA . TYR B 1 88 ? -6.492 -8.797 -1.972 1 98.81 88 TYR B CA 1
ATOM 2614 C C . TYR B 1 88 ? -5.738 -9.469 -3.111 1 98.81 88 TYR B C 1
ATOM 2616 O O . TYR B 1 88 ? -6.035 -9.234 -4.285 1 98.81 88 TYR B O 1
ATOM 2624 N N . PHE B 1 89 ? -4.777 -10.281 -2.73 1 98.88 89 PHE B N 1
ATOM 2625 C CA . PHE B 1 89 ? -4.176 -11.203 -3.684 1 98.88 89 PHE B CA 1
ATOM 2626 C C . PHE B 1 89 ? -3.855 -12.539 -3.016 1 98.88 89 PHE B C 1
ATOM 2628 O O . PHE B 1 89 ? -3.951 -12.664 -1.794 1 98.88 89 PHE B O 1
ATOM 2635 N N . GLY B 1 90 ? -3.59 -13.508 -3.867 1 98.5 90 GLY B N 1
ATOM 2636 C CA . GLY B 1 90 ? -3.098 -14.781 -3.381 1 98.5 90 GLY B CA 1
ATOM 2637 C C . GLY B 1 90 ? -2.133 -15.461 -4.34 1 98.5 90 GLY B C 1
ATOM 2638 O O . GLY B 1 90 ? -2.17 -15.203 -5.543 1 98.5 90 GLY B O 1
ATOM 2639 N N . ASP B 1 91 ? -1.256 -16.172 -3.725 1 98 91 ASP B N 1
ATOM 2640 C CA . ASP B 1 91 ? -0.417 -17.062 -4.52 1 98 91 ASP B CA 1
ATOM 2641 C C . ASP B 1 91 ? -1.104 -18.406 -4.742 1 98 91 ASP B C 1
ATOM 2643 O O . ASP B 1 91 ? -0.767 -19.406 -4.094 1 98 91 ASP B O 1
ATOM 2647 N N . CYS B 1 92 ? -2.025 -18.469 -5.738 1 97.88 92 CYS B N 1
ATOM 2648 C CA . CYS B 1 92 ? -2.902 -19.625 -5.875 1 97.88 92 CYS B CA 1
ATOM 2649 C C . CYS B 1 92 ? -2.594 -20.391 -7.152 1 97.88 92 CYS B C 1
ATOM 2651 O O . CYS B 1 92 ? -3.217 -21.422 -7.43 1 97.88 92 CYS B O 1
ATOM 2653 N N . GLU B 1 93 ? -1.695 -19.875 -7.922 1 93.5 93 GLU B N 1
ATOM 2654 C CA . GLU B 1 93 ? -1.038 -20.594 -9.008 1 93.5 93 GLU B CA 1
ATOM 2655 C C . GLU B 1 93 ? 0.442 -20.812 -8.703 1 93.5 93 GLU B C 1
ATOM 2657 O O . GLU B 1 93 ? 1.309 -20.312 -9.43 1 93.5 93 GLU B O 1
ATOM 2662 N N . SER B 1 94 ? 0.688 -21.469 -7.77 1 79 94 SER B N 1
ATOM 2663 C CA . SER B 1 94 ? 1.968 -21.453 -7.066 1 79 94 SER B CA 1
ATOM 2664 C C . SER B 1 94 ? 3.125 -21.719 -8.023 1 79 94 SER B C 1
ATOM 2666 O O . SER B 1 94 ? 4.195 -21.125 -7.891 1 79 94 SER B O 1
ATOM 2668 N N . ASP B 1 95 ? 2.93 -22.469 -9.016 1 87.81 95 ASP B N 1
ATOM 2669 C CA . ASP B 1 95 ? 4.043 -22.812 -9.898 1 87.81 95 ASP B CA 1
ATOM 2670 C C . ASP B 1 95 ? 4.254 -21.719 -10.961 1 87.81 95 ASP B C 1
ATOM 2672 O O . ASP B 1 95 ? 5.273 -21.719 -11.656 1 87.81 95 ASP B O 1
ATOM 2676 N N . SER B 1 96 ? 3.375 -20.828 -10.961 1 92.44 96 SER B N 1
ATOM 2677 C CA . SER B 1 96 ? 3.42 -19.875 -12.07 1 92.44 96 SER B CA 1
ATOM 2678 C C . SER B 1 96 ? 4.277 -18.672 -11.734 1 92.44 96 SER B C 1
ATOM 2680 O O . SER B 1 96 ? 4.762 -17.969 -12.625 1 92.44 96 SER B O 1
ATOM 2682 N N . GLY B 1 97 ? 4.402 -18.359 -10.43 1 97.44 97 GLY B N 1
ATOM 2683 C CA . GLY B 1 97 ? 5.059 -17.125 -10.039 1 97.44 97 GLY B CA 1
ATOM 2684 C C . GLY B 1 97 ? 4.188 -15.891 -10.242 1 97.44 97 GLY B C 1
ATOM 2685 O O . GLY B 1 97 ? 4.652 -14.758 -10.086 1 97.44 97 GLY B O 1
ATOM 2686 N N . ASN B 1 98 ? 2.914 -16.125 -10.656 1 98.62 98 ASN B N 1
ATOM 2687 C CA . ASN B 1 98 ? 1.966 -15.047 -10.883 1 98.62 98 ASN B CA 1
ATOM 2688 C C . ASN B 1 98 ? 0.907 -14.984 -9.789 1 98.62 98 ASN B C 1
ATOM 2690 O O . ASN B 1 98 ? 0.204 -15.969 -9.547 1 98.62 98 ASN B O 1
ATOM 2694 N N . PRO B 1 99 ? 0.767 -13.859 -9.109 1 98.69 99 PRO B N 1
ATOM 2695 C CA . PRO B 1 99 ? -0.282 -13.758 -8.094 1 98.69 99 PRO B CA 1
ATOM 2696 C C . PRO B 1 99 ? -1.686 -13.734 -8.688 1 98.69 99 PRO B C 1
ATOM 2698 O O . PRO B 1 99 ? -1.876 -13.234 -9.805 1 98.69 99 PRO B O 1
ATOM 2701 N N . THR B 1 100 ? -2.611 -14.258 -7.906 1 98.75 100 THR B N 1
ATOM 2702 C CA . THR B 1 100 ? -4.02 -14.336 -8.273 1 98.75 100 THR B CA 1
ATOM 2703 C C . THR B 1 100 ? -4.816 -13.211 -7.629 1 98.75 100 THR B C 1
ATOM 2705 O O . THR B 1 100 ? -4.613 -12.891 -6.453 1 98.75 100 THR B O 1
ATOM 2708 N N . ILE B 1 101 ? -5.695 -12.648 -8.406 1 98.75 101 ILE B N 1
ATOM 2709 C CA . ILE B 1 101 ? -6.551 -11.555 -7.941 1 98.75 101 ILE B CA 1
ATOM 2710 C C . ILE B 1 101 ? -8 -11.836 -8.344 1 98.75 101 ILE B C 1
ATOM 2712 O O . ILE B 1 101 ? -8.266 -12.328 -9.438 1 98.75 101 ILE B O 1
ATOM 2716 N N . LEU B 1 102 ? -8.922 -11.648 -7.418 1 98.62 102 LEU B N 1
ATOM 2717 C CA . LEU B 1 102 ? -10.344 -11.578 -7.758 1 98.62 102 LEU B CA 1
ATOM 2718 C C . LEU B 1 102 ? -10.742 -10.164 -8.156 1 98.62 102 LEU B C 1
ATOM 2720 O O . LEU B 1 102 ? -10.906 -9.297 -7.289 1 98.62 102 LEU B O 1
ATOM 2724 N N . ALA B 1 103 ? -10.875 -9.953 -9.422 1 98.38 103 ALA B N 1
ATOM 2725 C CA . ALA B 1 103 ? -11.109 -8.617 -9.953 1 98.38 103 ALA B CA 1
ATOM 2726 C C . ALA B 1 103 ? -12.586 -8.242 -9.875 1 98.38 103 ALA B C 1
ATOM 2728 O O . ALA B 1 103 ? -13.422 -8.836 -10.57 1 98.38 103 ALA B O 1
ATOM 2729 N N . ILE B 1 104 ? -12.867 -7.305 -9.016 1 97.25 104 ILE B N 1
ATOM 2730 C CA . ILE B 1 104 ? -14.188 -6.684 -9.016 1 97.25 104 ILE B CA 1
ATOM 2731 C C . ILE B 1 104 ? -14.25 -5.602 -10.094 1 97.25 104 ILE B C 1
ATOM 2733 O O . ILE B 1 104 ? -13.648 -4.535 -9.945 1 97.25 104 ILE B O 1
ATOM 2737 N N . THR B 1 105 ? -15.047 -5.773 -11.086 1 94 105 THR B N 1
ATOM 2738 C CA . THR B 1 105 ? -14.883 -5.043 -12.344 1 94 105 THR B CA 1
ATOM 2739 C C . THR B 1 105 ? -15.258 -3.574 -12.164 1 94 105 THR B C 1
ATOM 2741 O O . THR B 1 105 ? -14.797 -2.717 -12.93 1 94 105 THR B O 1
ATOM 2744 N N . ILE B 1 106 ? -16.016 -3.225 -11.164 1 93.5 106 ILE B N 1
ATOM 2745 C CA . ILE B 1 106 ? -16.438 -1.844 -10.961 1 93.5 106 ILE B CA 1
ATOM 2746 C C . ILE B 1 106 ? -15.336 -1.062 -10.25 1 93.5 106 ILE B C 1
ATOM 2748 O O . ILE B 1 106 ? -15.391 0.167 -10.172 1 93.5 106 ILE B O 1
ATOM 2752 N N . ALA B 1 107 ? -14.383 -1.769 -9.719 1 96.19 107 ALA B N 1
ATOM 2753 C CA . ALA B 1 107 ? -13.32 -1.107 -8.969 1 96.19 107 ALA B CA 1
ATOM 2754 C C . ALA B 1 107 ? -12.406 -0.306 -9.891 1 96.19 107 ALA B C 1
ATOM 2756 O O . ALA B 1 107 ? -12.109 -0.743 -11.008 1 96.19 107 ALA B O 1
ATOM 2757 N N . THR B 1 108 ? -11.898 0.771 -9.43 1 96.5 108 THR B N 1
ATOM 2758 C CA . THR B 1 108 ? -11.117 1.743 -10.18 1 96.5 108 THR B CA 1
ATOM 2759 C C . THR B 1 108 ? -9.891 1.081 -10.812 1 96.5 108 THR B C 1
ATOM 2761 O O . THR B 1 108 ? -9.555 1.346 -11.969 1 96.5 108 THR B O 1
ATOM 2764 N N . SER B 1 109 ? -9.234 0.231 -10.086 1 98.25 109 SER B N 1
ATOM 2765 C CA . SER B 1 109 ? -8.031 -0.414 -10.602 1 98.25 109 SER B CA 1
ATOM 2766 C C . SER B 1 109 ? -8.32 -1.178 -11.891 1 98.25 109 SER B C 1
ATOM 2768 O O . SER B 1 109 ? -7.574 -1.054 -12.867 1 98.25 109 SER B O 1
ATOM 2770 N N . PHE B 1 110 ? -9.375 -1.834 -11.898 1 98 110 PHE B N 1
ATOM 2771 C CA . PHE B 1 110 ? -9.656 -2.711 -13.023 1 98 110 PHE B CA 1
ATOM 2772 C C . PHE B 1 110 ? -10.305 -1.934 -14.164 1 98 110 PHE B C 1
ATOM 2774 O O . PHE B 1 110 ? -10.086 -2.248 -15.336 1 98 110 PHE B O 1
ATOM 2781 N N . LYS B 1 111 ? -11.039 -0.92 -13.828 1 96.31 111 LYS B N 1
ATOM 2782 C CA . LYS B 1 111 ? -11.508 -0.008 -14.867 1 96.31 111 LYS B CA 1
ATOM 2783 C C . LYS B 1 111 ? -10.328 0.648 -15.586 1 96.31 111 LYS B C 1
ATOM 2785 O O . LYS B 1 111 ? -10.352 0.796 -16.812 1 96.31 111 LYS B O 1
ATOM 2790 N N . ASN B 1 112 ? -9.352 1.084 -14.812 1 97.06 112 ASN B N 1
ATOM 2791 C CA . ASN B 1 112 ? -8.164 1.688 -15.414 1 97.06 112 ASN B CA 1
ATOM 2792 C C . ASN B 1 112 ? -7.449 0.71 -16.344 1 97.06 112 ASN B C 1
ATOM 2794 O O . ASN B 1 112 ? -7.016 1.087 -17.438 1 97.06 112 ASN B O 1
ATOM 2798 N N . VAL B 1 113 ? -7.344 -0.492 -15.906 1 97.75 113 VAL B N 1
ATOM 2799 C CA . VAL B 1 113 ? -6.691 -1.511 -16.719 1 97.75 113 VAL B CA 1
ATOM 2800 C C . VAL B 1 113 ? -7.488 -1.74 -18 1 97.75 113 VAL B C 1
ATOM 2802 O O . VAL B 1 113 ? -6.914 -1.832 -19.094 1 97.75 113 VAL B O 1
ATOM 2805 N N . ASP B 1 114 ? -8.734 -1.833 -17.859 1 95.94 114 ASP B N 1
ATOM 2806 C CA . ASP B 1 114 ? -9.594 -2.01 -19.031 1 95.94 114 ASP B CA 1
ATOM 2807 C C . ASP B 1 114 ? -9.453 -0.844 -20 1 95.94 114 ASP B C 1
ATOM 2809 O O . ASP B 1 114 ? -9.617 -1.014 -21.203 1 95.94 114 ASP B O 1
ATOM 2813 N N . ALA B 1 115 ? -9.078 0.25 -19.422 1 95.06 115 ALA B N 1
ATOM 2814 C CA . ALA B 1 115 ? -8.922 1.448 -20.234 1 95.06 115 ALA B CA 1
ATOM 2815 C C . ALA B 1 115 ? -7.496 1.568 -20.766 1 95.06 115 ALA B C 1
ATOM 2817 O O . ALA B 1 115 ? -7.145 2.564 -21.406 1 95.06 115 ALA B O 1
ATOM 2818 N N . GLY B 1 116 ? -6.598 0.617 -20.406 1 94.69 116 GLY B N 1
ATOM 2819 C CA . GLY B 1 116 ? -5.301 0.576 -21.062 1 94.69 116 GLY B CA 1
ATOM 2820 C C . GLY B 1 116 ? -4.137 0.697 -20.094 1 94.69 116 GLY B C 1
ATOM 2821 O O . GLY B 1 116 ? -2.977 0.636 -20.5 1 94.69 116 GLY B O 1
ATOM 2822 N N . SER B 1 117 ? -4.441 0.861 -18.859 1 95.94 117 SER B N 1
ATOM 2823 C CA . SER B 1 117 ? -3.369 1.006 -17.875 1 95.94 117 SER B CA 1
ATOM 2824 C C . SER B 1 117 ? -2.633 -0.313 -17.656 1 95.94 117 SER B C 1
ATOM 2826 O O . SER B 1 117 ? -3.256 -1.375 -17.594 1 95.94 117 SER B O 1
ATOM 2828 N N . ASN B 1 118 ? -1.252 -0.127 -17.469 1 94.75 118 ASN B N 1
ATOM 2829 C CA . ASN B 1 118 ? -0.534 -1.188 -16.781 1 94.75 118 ASN B CA 1
ATOM 2830 C C . ASN B 1 118 ? -0.912 -1.244 -15.297 1 94.75 118 ASN B C 1
ATOM 2832 O O . ASN B 1 118 ? -1.59 -0.347 -14.797 1 94.75 118 ASN B O 1
ATOM 2836 N N . ILE B 1 119 ? -0.5 -2.314 -14.719 1 98.56 119 ILE B N 1
ATOM 2837 C CA . ILE B 1 119 ? -0.833 -2.488 -13.312 1 98.56 119 ILE B CA 1
ATOM 2838 C C . ILE B 1 119 ? 0.385 -3.01 -12.555 1 98.56 119 ILE B C 1
ATOM 2840 O O . ILE B 1 119 ? 1.142 -3.834 -13.078 1 98.56 119 ILE B O 1
ATOM 2844 N N . THR B 1 120 ? 0.62 -2.486 -11.367 1 98.81 120 THR B N 1
ATOM 2845 C CA . THR B 1 120 ? 1.668 -2.916 -10.453 1 98.81 120 THR B CA 1
ATOM 2846 C C . THR B 1 120 ? 1.071 -3.365 -9.117 1 98.81 120 THR B C 1
ATOM 2848 O O . THR B 1 120 ? 0.185 -2.705 -8.578 1 98.81 120 THR B O 1
ATOM 2851 N N . LEU B 1 121 ? 1.431 -4.504 -8.672 1 98.94 121 LEU B N 1
ATOM 2852 C CA . LEU B 1 121 ? 1.117 -4.953 -7.316 1 98.94 121 LEU B CA 1
ATOM 2853 C C . LEU B 1 121 ? 2.299 -4.727 -6.379 1 98.94 121 LEU B C 1
ATOM 2855 O O . LEU B 1 121 ? 3.389 -5.258 -6.609 1 98.94 121 LEU B O 1
ATOM 2859 N N . SER B 1 122 ? 2.125 -3.922 -5.344 1 98.94 122 SER B N 1
ATOM 2860 C CA . SER B 1 122 ? 3.154 -3.66 -4.344 1 98.94 122 SER B CA 1
ATOM 2861 C C . SER B 1 122 ? 2.852 -4.383 -3.035 1 98.94 122 SER B C 1
ATOM 2863 O O . SER B 1 122 ? 1.697 -4.445 -2.607 1 98.94 122 SER B O 1
ATOM 2865 N N . MET B 1 123 ? 3.844 -4.945 -2.428 1 98.81 123 MET B N 1
ATOM 2866 C CA . MET B 1 123 ? 3.68 -5.637 -1.152 1 98.81 123 MET B CA 1
ATOM 2867 C C . MET B 1 123 ? 4.961 -5.57 -0.326 1 98.81 123 MET B C 1
ATOM 2869 O O . MET B 1 123 ? 6.004 -5.156 -0.829 1 98.81 123 MET B O 1
ATOM 2873 N N . ARG B 1 124 ? 4.828 -5.859 0.919 1 98.69 124 ARG B N 1
ATOM 2874 C CA . ARG B 1 124 ? 5.949 -5.863 1.854 1 98.69 124 ARG B CA 1
ATOM 2875 C C . ARG B 1 124 ? 5.797 -6.977 2.885 1 98.69 124 ARG B C 1
ATOM 2877 O O . ARG B 1 124 ? 4.699 -7.5 3.086 1 98.69 124 ARG B O 1
ATOM 2884 N N . TRP B 1 125 ? 6.898 -7.336 3.459 1 98.69 125 TRP B N 1
ATOM 2885 C CA . TRP B 1 125 ? 6.898 -8.367 4.496 1 98.69 125 TRP B CA 1
ATOM 2886 C C . TRP B 1 125 ? 6.422 -7.793 5.828 1 98.69 125 TRP B C 1
ATOM 2888 O O . TRP B 1 125 ? 6.875 -6.727 6.25 1 98.69 125 TRP B O 1
ATOM 2898 N N . HIS B 1 126 ? 5.477 -8.43 6.453 1 97.81 126 HIS B N 1
ATOM 2899 C CA . HIS B 1 126 ? 5.027 -8.141 7.812 1 97.81 126 HIS B CA 1
ATOM 2900 C C . HIS B 1 126 ? 5.418 -9.258 8.773 1 97.81 126 HIS B C 1
ATOM 2902 O O . HIS B 1 126 ? 4.766 -10.305 8.812 1 97.81 126 HIS B O 1
ATOM 2908 N N . PRO B 1 127 ? 6.434 -8.992 9.523 1 97.38 127 PRO B N 1
ATOM 2909 C CA . PRO B 1 127 ? 6.816 -10.031 10.477 1 97.38 127 PRO B CA 1
ATOM 2910 C C . PRO B 1 127 ? 5.645 -10.5 11.336 1 97.38 127 PRO B C 1
ATOM 2912 O O . PRO B 1 127 ? 4.734 -9.727 11.625 1 97.38 127 PRO B O 1
ATOM 2915 N N . GLN B 1 128 ? 5.723 -11.719 11.773 1 95.75 128 GLN B N 1
ATOM 2916 C CA . GLN B 1 128 ? 4.598 -12.352 12.445 1 95.75 128 GLN B CA 1
ATOM 2917 C C . GLN B 1 128 ? 4.879 -12.531 13.938 1 95.75 128 GLN B C 1
ATOM 2919 O O . GLN B 1 128 ? 4.094 -13.156 14.656 1 95.75 128 GLN B O 1
ATOM 2924 N N . ASP B 1 129 ? 5.992 -11.953 14.266 1 92.94 129 ASP B N 1
ATOM 2925 C CA . ASP B 1 129 ? 6.324 -11.977 15.68 1 92.94 129 ASP B CA 1
ATOM 2926 C C . ASP B 1 129 ? 6.098 -10.609 16.328 1 92.94 129 ASP B C 1
ATOM 2928 O O . ASP B 1 129 ? 5.617 -9.68 15.664 1 92.94 129 ASP B O 1
ATOM 2932 N N . ASN B 1 130 ? 6.145 -10.422 17.594 1 88.56 130 ASN B N 1
ATOM 2933 C CA . ASN B 1 130 ? 5.816 -9.18 18.281 1 88.56 130 ASN B CA 1
ATOM 2934 C C . ASN B 1 130 ? 7.059 -8.336 18.531 1 88.56 130 ASN B C 1
ATOM 2936 O O . ASN B 1 130 ? 7.055 -7.465 19.406 1 88.56 130 ASN B O 1
ATOM 2940 N N . LYS B 1 131 ? 8.086 -8.586 17.688 1 94.5 131 LYS B N 1
ATOM 2941 C CA . LYS B 1 131 ? 9.305 -7.789 17.828 1 94.5 131 LYS B CA 1
ATOM 2942 C C . LYS B 1 131 ? 9.312 -6.625 16.844 1 94.5 131 LYS B C 1
ATOM 2944 O O . LYS B 1 131 ? 9 -6.801 15.664 1 94.5 131 LYS B O 1
ATOM 2949 N N . TRP B 1 132 ? 9.648 -5.582 17.469 1 93.88 132 TRP B N 1
ATOM 2950 C CA . TRP B 1 132 ? 9.695 -4.414 16.594 1 93.88 132 TRP B CA 1
ATOM 2951 C C . TRP B 1 132 ? 10.867 -4.512 15.617 1 93.88 132 TRP B C 1
ATOM 2953 O O . TRP B 1 132 ? 11.969 -4.914 15.992 1 93.88 132 TRP B O 1
ATOM 2963 N N . ARG B 1 133 ? 10.594 -4.227 14.352 1 95.88 133 ARG B N 1
ATOM 2964 C CA . ARG B 1 133 ? 11.562 -4.043 13.273 1 95.88 133 ARG B CA 1
ATOM 2965 C C . ARG B 1 133 ? 11.219 -2.82 12.43 1 95.88 133 ARG B C 1
ATOM 2967 O O . ARG B 1 133 ? 10.047 -2.566 12.148 1 95.88 133 ARG B O 1
ATOM 2974 N N . SER B 1 134 ? 12.273 -2.096 12.078 1 96.75 134 SER B N 1
ATOM 2975 C CA . SER B 1 134 ? 12.047 -0.972 11.172 1 96.75 134 SER B CA 1
ATOM 2976 C C . SER B 1 134 ? 11.383 -1.428 9.883 1 96.75 134 SER B C 1
ATOM 2978 O O . SER B 1 134 ? 11.906 -2.291 9.172 1 96.75 134 SER B O 1
ATOM 2980 N N . PRO B 1 135 ? 10.242 -0.835 9.578 1 97.69 135 PRO B N 1
ATOM 2981 C CA . PRO B 1 135 ? 9.664 -1.165 8.273 1 97.69 135 PRO B CA 1
ATOM 2982 C C . PRO B 1 135 ? 10.609 -0.867 7.117 1 97.69 135 PRO B C 1
ATOM 2984 O O . PRO B 1 135 ? 10.602 -1.58 6.109 1 97.69 135 PRO B O 1
ATOM 2987 N N . ALA B 1 136 ? 11.445 0.095 7.297 1 97.31 136 ALA B N 1
ATOM 2988 C CA . ALA B 1 136 ? 12.398 0.474 6.258 1 97.31 136 ALA B CA 1
ATOM 2989 C C . ALA B 1 136 ? 13.477 -0.59 6.09 1 97.31 136 ALA B C 1
ATOM 2991 O O . ALA B 1 136 ? 14.156 -0.643 5.059 1 97.31 136 ALA B O 1
ATOM 2992 N N . ALA B 1 137 ? 13.688 -1.437 7.027 1 97.19 137 ALA B N 1
ATOM 2993 C CA . ALA B 1 137 ? 14.719 -2.469 6.984 1 97.19 137 ALA B CA 1
ATOM 2994 C C . ALA B 1 137 ? 14.172 -3.775 6.426 1 97.19 137 ALA B C 1
ATOM 2996 O O . ALA B 1 137 ? 14.922 -4.715 6.168 1 97.19 137 ALA B O 1
ATOM 2997 N N . LEU B 1 138 ? 12.844 -3.865 6.312 1 98.31 138 LEU B N 1
ATOM 2998 C CA . LEU B 1 138 ? 12.203 -5.105 5.895 1 98.31 138 LEU B CA 1
ATOM 2999 C C . LEU B 1 138 ? 11.953 -5.109 4.387 1 98.31 138 LEU B C 1
ATOM 3001 O O . LEU B 1 138 ? 11.766 -4.051 3.783 1 98.31 138 LEU B O 1
ATOM 3005 N N . PRO B 1 139 ? 11.922 -6.293 3.818 1 98.75 139 PRO B N 1
ATOM 3006 C CA . PRO B 1 139 ? 11.75 -6.379 2.367 1 98.75 139 PRO B CA 1
ATOM 3007 C C . PRO B 1 139 ? 10.398 -5.852 1.9 1 98.75 139 PRO B C 1
ATOM 3009 O O . PRO B 1 139 ? 9.383 -6.051 2.58 1 98.75 139 PRO B O 1
ATOM 3012 N N . ARG B 1 140 ? 10.43 -5.188 0.779 1 98.88 140 ARG B N 1
ATOM 3013 C CA . ARG B 1 140 ? 9.258 -4.723 0.043 1 98.88 140 ARG B CA 1
ATOM 3014 C C . ARG B 1 140 ? 9.539 -4.668 -1.455 1 98.88 140 ARG B C 1
ATOM 3016 O O . ARG B 1 140 ? 10.695 -4.543 -1.872 1 98.88 140 ARG B O 1
ATOM 3023 N N . PHE B 1 141 ? 8.438 -4.836 -2.236 1 98.88 141 PHE B N 1
ATOM 3024 C CA . PHE B 1 141 ? 8.703 -4.891 -3.668 1 98.88 141 PHE B CA 1
ATOM 3025 C C . PHE B 1 141 ? 7.426 -4.688 -4.469 1 98.88 141 PHE B C 1
ATOM 3027 O O . PHE B 1 141 ? 6.332 -4.637 -3.898 1 98.88 141 PHE B O 1
ATOM 3034 N N . SER B 1 142 ? 7.648 -4.449 -5.695 1 98.81 142 SER B N 1
ATOM 3035 C CA . SER B 1 142 ? 6.555 -4.246 -6.641 1 98.81 142 SER B CA 1
ATOM 3036 C C . SER B 1 142 ? 6.684 -5.184 -7.84 1 98.81 142 SER B C 1
ATOM 3038 O O . SER B 1 142 ? 7.785 -5.406 -8.344 1 98.81 142 SER B O 1
ATOM 3040 N N . LEU B 1 143 ? 5.586 -5.727 -8.227 1 98.81 143 LEU B N 1
ATOM 3041 C CA . LEU B 1 143 ? 5.453 -6.539 -9.438 1 98.81 143 LEU B CA 1
ATOM 3042 C C . LEU B 1 143 ? 4.723 -5.766 -10.531 1 98.81 143 LEU B C 1
ATOM 3044 O O . LEU B 1 143 ? 3.527 -5.492 -10.414 1 98.81 143 LEU B O 1
ATOM 3048 N N . VAL B 1 144 ? 5.484 -5.453 -11.555 1 98.25 144 VAL B N 1
ATOM 3049 C CA . VAL B 1 144 ? 4.914 -4.762 -12.711 1 98.25 144 VAL B CA 1
ATOM 3050 C C . VAL B 1 144 ? 4.496 -5.781 -13.766 1 98.25 144 VAL B C 1
ATOM 3052 O O . VAL B 1 144 ? 5.25 -6.703 -14.086 1 98.25 144 VAL B O 1
ATOM 3055 N N . GLY B 1 145 ? 3.264 -5.574 -14.211 1 97.88 145 GLY B N 1
ATOM 3056 C CA . GLY B 1 145 ? 2.857 -6.516 -15.242 1 97.88 145 GLY B CA 1
ATOM 3057 C C . GLY B 1 145 ? 1.494 -6.203 -15.828 1 97.88 145 GLY B C 1
ATOM 3058 O O . GLY B 1 145 ? 1.143 -5.035 -16.016 1 97.88 145 GLY B O 1
ATOM 3059 N N . ARG B 1 146 ? 0.823 -7.227 -16.297 1 97.88 146 ARG B N 1
ATOM 3060 C CA . ARG B 1 146 ? -0.499 -7.137 -16.906 1 97.88 146 ARG B CA 1
ATOM 3061 C C . ARG B 1 146 ? -1.438 -8.195 -16.344 1 97.88 146 ARG B C 1
ATOM 3063 O O . ARG B 1 146 ? -0.988 -9.211 -15.805 1 97.88 146 ARG B O 1
ATOM 3070 N N . LEU B 1 147 ? -2.701 -7.965 -16.578 1 98.56 147 LEU B N 1
ATOM 3071 C CA . LEU B 1 147 ? -3.684 -8.938 -16.109 1 98.56 147 LEU B CA 1
ATOM 3072 C C . LEU B 1 147 ? -4.062 -9.906 -17.234 1 98.56 147 LEU B C 1
ATOM 3074 O O . LEU B 1 147 ? -4.18 -9.5 -18.391 1 98.56 147 LEU B O 1
ATOM 3078 N N . GLU B 1 148 ? -4.242 -11.133 -16.828 1 98.38 148 GLU B N 1
ATOM 3079 C CA . GLU B 1 148 ? -4.809 -12.156 -17.703 1 98.38 148 GLU B CA 1
ATOM 3080 C C . GLU B 1 148 ? -5.961 -12.8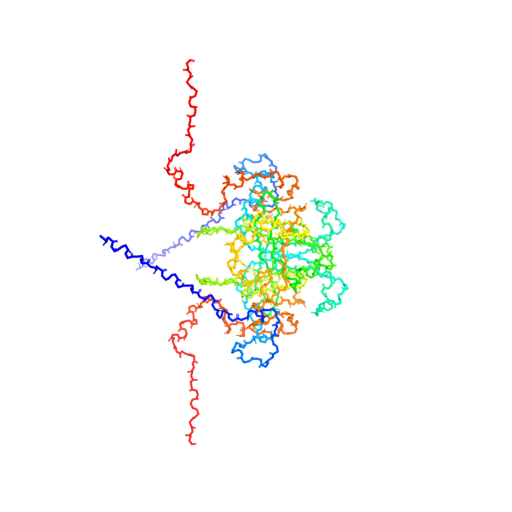91 -17.016 1 98.38 148 GLU B C 1
ATOM 3082 O O . GLU B 1 148 ? -5.855 -13.281 -15.852 1 98.38 148 GLU B O 1
ATOM 3087 N N . ASP B 1 149 ? -7 -13.109 -17.766 1 97.81 149 ASP B N 1
ATOM 3088 C CA . ASP B 1 149 ? -8.117 -13.883 -17.25 1 97.81 149 ASP B CA 1
ATOM 3089 C C . ASP B 1 149 ? -7.711 -15.336 -17.016 1 97.81 149 ASP B C 1
ATOM 3091 O O . ASP B 1 149 ? -6.973 -15.922 -17.812 1 97.81 149 ASP B O 1
ATOM 3095 N N . ILE B 1 150 ? -8.234 -15.82 -15.922 1 97.44 150 ILE B N 1
ATOM 3096 C CA . ILE B 1 150 ? -8.078 -17.25 -15.68 1 97.44 150 ILE B CA 1
ATOM 3097 C C . ILE B 1 150 ? -9.367 -17.984 -16.031 1 97.44 150 ILE B C 1
ATOM 3099 O O . ILE B 1 150 ? -10.438 -17.656 -15.5 1 97.44 150 ILE B O 1
ATOM 3103 N N . ASP B 1 151 ? -9.289 -18.906 -16.828 1 94.94 151 ASP B N 1
ATOM 3104 C CA . ASP B 1 151 ? -10.5 -19.594 -17.25 1 94.94 151 ASP B CA 1
ATOM 3105 C C . ASP B 1 151 ? -11.031 -20.484 -16.125 1 94.94 151 ASP B C 1
ATOM 3107 O O . ASP B 1 151 ? -10.258 -21 -15.312 1 94.94 151 ASP B O 1
ATOM 3111 N N . MET B 1 152 ? -12.32 -20.719 -16.188 1 93.5 152 MET B N 1
ATOM 3112 C CA . MET B 1 152 ? -13.016 -21.422 -15.117 1 93.5 152 MET B CA 1
ATOM 3113 C C . MET B 1 152 ? -12.523 -22.859 -15.008 1 93.5 152 MET B C 1
ATOM 3115 O O . MET B 1 152 ? -12.5 -23.438 -13.922 1 93.5 152 MET B O 1
ATOM 3119 N N . ASP B 1 153 ? -12.125 -23.453 -16.094 1 95.44 153 ASP B N 1
ATOM 3120 C CA . ASP B 1 153 ? -11.578 -24.797 -16.047 1 95.44 153 ASP B CA 1
ATOM 3121 C C . ASP B 1 153 ? -10.266 -24.844 -15.266 1 95.44 153 ASP B C 1
ATOM 3123 O O . ASP B 1 153 ? -10.047 -25.734 -14.453 1 95.44 153 ASP B O 1
ATOM 3127 N N . ALA B 1 154 ? -9.461 -23.859 -15.57 1 94.38 154 ALA B N 1
ATOM 3128 C CA . ALA B 1 154 ? -8.203 -23.766 -14.836 1 94.38 154 ALA B CA 1
ATOM 3129 C C . ALA B 1 154 ? -8.445 -23.484 -13.359 1 94.38 154 ALA B C 1
ATOM 3131 O O . ALA B 1 154 ? -7.77 -24.047 -12.492 1 94.38 154 ALA B O 1
ATOM 3132 N N . ILE B 1 155 ? -9.43 -22.672 -13.047 1 96.62 155 ILE B N 1
ATOM 3133 C CA . ILE B 1 155 ? -9.789 -22.328 -11.68 1 96.62 155 ILE B CA 1
ATOM 3134 C C . ILE B 1 155 ? -10.164 -23.594 -10.914 1 96.62 155 ILE B C 1
ATOM 3136 O O . ILE B 1 155 ? -9.703 -23.812 -9.789 1 96.62 155 ILE B O 1
ATOM 3140 N N . LYS B 1 156 ? -10.969 -24.391 -11.516 1 95.75 156 LYS B N 1
ATOM 3141 C CA . LYS B 1 156 ? -11.422 -25.641 -10.898 1 95.75 156 LYS B CA 1
ATOM 3142 C C . LYS B 1 156 ? -10.266 -26.625 -10.734 1 95.75 156 LYS B C 1
ATOM 3144 O O . LYS B 1 156 ? -10.078 -27.188 -9.656 1 95.75 156 LYS B O 1
ATOM 3149 N N . LYS B 1 157 ? -9.555 -26.734 -11.711 1 94.81 157 LYS B N 1
ATOM 3150 C CA . LYS B 1 157 ? -8.461 -27.703 -11.727 1 94.81 157 LYS B CA 1
ATOM 3151 C C . LYS B 1 157 ? -7.398 -27.359 -10.688 1 94.81 157 LYS B C 1
ATOM 3153 O O . LYS B 1 157 ? -6.871 -28.234 -10.016 1 94.81 157 LYS B O 1
ATOM 3158 N N . LEU B 1 158 ? -7.109 -26.078 -10.547 1 94.31 158 LEU B N 1
ATOM 3159 C CA . LEU B 1 158 ? -6.008 -25.656 -9.695 1 94.31 158 LEU B CA 1
ATOM 3160 C C . LEU B 1 158 ? -6.496 -25.375 -8.281 1 94.31 158 LEU B C 1
ATOM 3162 O O . LEU B 1 158 ? -5.691 -25.125 -7.375 1 94.31 158 LEU B O 1
ATOM 3166 N N . GLY B 1 159 ? -7.805 -25.375 -8.07 1 97 159 GLY B N 1
ATOM 3167 C CA . GLY B 1 159 ? -8.344 -25.062 -6.754 1 97 159 GLY B CA 1
ATOM 3168 C C . GLY B 1 159 ? -8.148 -23.609 -6.352 1 97 159 GLY B C 1
ATOM 3169 O O . GLY B 1 159 ? -7.91 -23.312 -5.18 1 97 159 GLY B O 1
ATOM 3170 N N . VAL B 1 160 ? -8.211 -22.766 -7.273 1 97.94 160 VAL B N 1
ATOM 3171 C CA . VAL B 1 160 ? -7.914 -21.359 -7.07 1 97.94 160 VAL B CA 1
ATOM 3172 C C . VAL B 1 160 ? -8.906 -20.766 -6.07 1 97.94 160 VAL B C 1
ATOM 3174 O O . VAL B 1 160 ? -8.516 -20.016 -5.168 1 97.94 160 VAL B O 1
ATOM 3177 N N . THR B 1 161 ? -10.172 -21.109 -6.195 1 98.19 161 THR B N 1
ATOM 3178 C CA . THR B 1 161 ? -11.195 -20.547 -5.324 1 98.19 161 THR B CA 1
ATOM 3179 C C . THR B 1 161 ? -10.93 -20.906 -3.867 1 98.19 161 THR B C 1
ATOM 3181 O O . THR B 1 161 ? -10.945 -20.047 -2.986 1 98.19 161 THR B O 1
ATOM 3184 N N . ALA B 1 162 ? -10.703 -22.156 -3.602 1 98.25 162 ALA B N 1
ATOM 3185 C CA . ALA B 1 162 ? -10.438 -22.609 -2.242 1 98.25 162 ALA B CA 1
ATOM 3186 C C . ALA B 1 162 ? -9.188 -21.953 -1.666 1 98.25 162 ALA B C 1
ATOM 3188 O O . ALA B 1 162 ? -9.188 -21.516 -0.513 1 98.25 162 ALA B O 1
ATOM 3189 N N . CYS B 1 163 ? -8.172 -21.922 -2.457 1 98.31 163 CYS B N 1
ATOM 3190 C CA . CYS B 1 163 ? -6.926 -21.297 -2.047 1 98.31 163 CYS B CA 1
ATOM 3191 C C . CYS B 1 163 ? -7.156 -19.828 -1.67 1 98.31 163 CYS B C 1
ATOM 3193 O O . CYS B 1 163 ? -6.727 -19.391 -0.604 1 98.31 163 CYS B O 1
ATOM 3195 N N . TYR B 1 164 ? -7.859 -19.156 -2.543 1 98.56 164 TYR B N 1
ATOM 3196 C CA . TYR B 1 164 ? -8.102 -17.734 -2.357 1 98.56 164 TYR B CA 1
ATOM 3197 C C . TYR B 1 164 ? -8.969 -17.484 -1.133 1 98.56 164 TYR B C 1
ATOM 3199 O O . TYR B 1 164 ? -8.688 -16.594 -0.331 1 98.56 164 TYR B O 1
ATOM 3207 N N . VAL B 1 165 ? -9.969 -18.234 -0.885 1 98.62 165 VAL B N 1
ATOM 3208 C CA . VAL B 1 165 ? -10.891 -18.047 0.226 1 98.62 165 VAL B CA 1
ATOM 3209 C C . VAL B 1 165 ? -10.219 -18.438 1.536 1 98.62 165 VAL B C 1
ATOM 3211 O O . VAL B 1 165 ? -10.516 -17.891 2.594 1 98.62 165 VAL B O 1
ATOM 3214 N N . LYS B 1 166 ? -9.344 -19.375 1.469 1 98.31 166 LYS B N 1
ATOM 3215 C CA . LYS B 1 166 ? -8.562 -19.703 2.66 1 98.31 166 LYS B CA 1
ATOM 3216 C C . LYS B 1 166 ? -7.754 -18.5 3.129 1 98.31 166 LYS B C 1
ATOM 3218 O O . LYS B 1 166 ? -7.648 -18.25 4.332 1 98.31 166 LYS B O 1
ATOM 3223 N N . LYS B 1 167 ? -7.223 -17.766 2.201 1 97.81 167 LYS B N 1
ATOM 3224 C CA . LYS B 1 167 ? -6.426 -16.578 2.492 1 97.81 167 LYS B CA 1
ATOM 3225 C C . LYS B 1 167 ? -7.32 -15.383 2.842 1 97.81 167 LYS B C 1
ATOM 3227 O O . LYS B 1 167 ? -6.934 -14.531 3.639 1 97.81 167 LYS B O 1
ATOM 3232 N N . HIS B 1 168 ? -8.469 -15.32 2.203 1 98.38 168 HIS B N 1
ATOM 3233 C CA . HIS B 1 168 ? -9.461 -14.258 2.381 1 98.38 168 HIS B CA 1
ATOM 3234 C C . HIS B 1 168 ? -10.852 -14.844 2.631 1 98.38 168 HIS B C 1
ATOM 3236 O O . HIS B 1 168 ? -11.711 -14.797 1.754 1 98.38 168 HIS B O 1
ATOM 3242 N N . PRO B 1 169 ? -11.117 -15.211 3.84 1 98.19 169 PRO B N 1
ATOM 3243 C CA . PRO B 1 169 ? -12.398 -15.867 4.094 1 98.19 169 PRO B CA 1
ATOM 3244 C C . PRO B 1 169 ? -13.594 -14.969 3.777 1 98.19 169 PRO B C 1
ATOM 3246 O O . PRO B 1 169 ? -14.641 -15.461 3.338 1 98.19 169 PRO B O 1
ATOM 3249 N N . ASP B 1 170 ? -13.461 -13.703 3.953 1 97 170 ASP B N 1
ATOM 3250 C CA . ASP B 1 170 ? -14.562 -12.781 3.684 1 97 170 ASP B CA 1
ATOM 3251 C C . ASP B 1 170 ? -14.875 -12.719 2.189 1 97 170 ASP B C 1
ATOM 3253 O O . ASP B 1 170 ? -16 -12.422 1.8 1 97 170 ASP B O 1
ATOM 3257 N N . ALA B 1 171 ? -13.992 -13.047 1.375 1 97.69 171 ALA B N 1
ATOM 3258 C CA . ALA B 1 171 ? -14.164 -12.953 -0.072 1 97.69 171 ALA B CA 1
ATOM 3259 C C . ALA B 1 171 ? -15.188 -13.977 -0.567 1 97.69 171 ALA B C 1
ATOM 3261 O O . ALA B 1 171 ? -15.664 -13.891 -1.7 1 97.69 171 ALA B O 1
ATOM 3262 N N . ALA B 1 172 ? -15.531 -14.938 0.219 1 97.25 172 ALA B N 1
ATOM 3263 C CA . ALA B 1 172 ? -16.562 -15.906 -0.143 1 97.25 172 ALA B CA 1
ATOM 3264 C C . ALA B 1 172 ? -17.875 -15.219 -0.477 1 97.25 172 ALA B C 1
ATOM 3266 O O . ALA B 1 172 ? -18.688 -15.742 -1.241 1 97.25 172 ALA B O 1
ATOM 3267 N N . TRP B 1 173 ? -18 -14.023 -0.001 1 94.62 173 TRP B N 1
ATOM 3268 C CA . TRP B 1 173 ? -19.281 -13.312 -0.125 1 94.62 173 TRP B CA 1
ATOM 3269 C C . TRP B 1 173 ? -19.359 -12.586 -1.464 1 94.62 173 TRP B C 1
ATOM 3271 O O . TRP B 1 173 ? -20.438 -12.148 -1.863 1 94.62 173 TRP B O 1
ATOM 3281 N N . TRP B 1 174 ? -18.203 -12.484 -2.195 1 95.94 174 TRP B N 1
ATOM 3282 C CA . TRP B 1 174 ? -18.297 -11.734 -3.445 1 95.94 174 TRP B CA 1
ATOM 3283 C C . TRP B 1 174 ? -17.594 -12.477 -4.574 1 95.94 174 TRP B C 1
ATOM 3285 O O . TRP B 1 174 ? -16.953 -11.852 -5.434 1 95.94 174 TRP B O 1
ATOM 3295 N N . LEU B 1 175 ? -17.656 -13.773 -4.488 1 96.69 175 LEU B N 1
ATOM 3296 C CA . LEU B 1 175 ? -17.125 -14.609 -5.562 1 96.69 175 LEU B CA 1
ATOM 3297 C C . LEU B 1 175 ? -17.953 -14.438 -6.832 1 96.69 175 LEU B C 1
ATOM 3299 O O . LEU B 1 175 ? -19.078 -13.93 -6.789 1 96.69 175 LEU B O 1
ATOM 3303 N N . PRO B 1 176 ? -17.266 -14.82 -7.98 1 95 176 PRO B N 1
ATOM 3304 C CA . PRO B 1 176 ? -18.062 -14.773 -9.211 1 95 176 PRO B CA 1
ATOM 3305 C C . PRO B 1 176 ? -19.391 -15.508 -9.086 1 95 176 PRO B C 1
ATOM 3307 O O . PRO B 1 176 ? -19.438 -16.641 -8.594 1 95 176 PRO B O 1
ATOM 3310 N N . GLY B 1 177 ? -20.531 -14.789 -9.477 1 91.75 177 GLY B N 1
ATOM 3311 C CA . GLY B 1 177 ? -21.844 -15.391 -9.422 1 91.75 177 GLY B CA 1
ATOM 3312 C C . GLY B 1 177 ? -22.578 -15.102 -8.125 1 91.75 177 GLY B C 1
ATOM 3313 O O . GLY B 1 177 ? -23.75 -15.453 -7.977 1 91.75 177 GLY B O 1
ATOM 3314 N N . SER B 1 178 ? -21.984 -14.461 -7.188 1 90.44 178 SER B N 1
ATOM 3315 C CA . SER B 1 178 ? -22.578 -14.211 -5.879 1 90.44 178 SER B CA 1
ATOM 3316 C C . SER B 1 178 ? -23.703 -13.172 -5.965 1 90.44 178 SER B C 1
ATOM 3318 O O . SER B 1 178 ? -24.516 -13.055 -5.055 1 90.44 178 SER B O 1
ATOM 3320 N N . GLY B 1 179 ? -23.734 -12.375 -7.012 1 88.69 179 GLY B N 1
ATOM 3321 C CA . GLY B 1 179 ? -24.75 -11.336 -7.176 1 88.69 179 GLY B CA 1
ATOM 3322 C C . GLY B 1 179 ? -24.344 -10.008 -6.562 1 88.69 179 GLY B C 1
ATOM 3323 O O . GLY B 1 179 ? -25.016 -9 -6.754 1 88.69 179 GLY B O 1
ATOM 3324 N N . VAL B 1 180 ? -23.281 -9.906 -5.773 1 86.25 180 VAL B N 1
ATOM 3325 C CA . VAL B 1 180 ? -22.875 -8.648 -5.16 1 86.25 180 VAL B CA 1
ATOM 3326 C C . VAL B 1 180 ? -22.281 -7.727 -6.227 1 86.25 180 VAL B C 1
ATOM 3328 O O . VAL B 1 180 ? -22.766 -6.602 -6.406 1 86.25 180 VAL B O 1
ATOM 3331 N N . HIS B 1 181 ? -21.188 -8.125 -6.883 1 88.81 181 HIS B N 1
ATOM 3332 C CA . HIS B 1 181 ? -20.594 -7.473 -8.039 1 88.81 181 HIS B CA 1
ATOM 3333 C C . HIS B 1 181 ? -20.141 -8.492 -9.078 1 88.81 181 HIS B C 1
ATOM 3335 O O . HIS B 1 181 ? -19.922 -9.664 -8.75 1 88.81 181 HIS B O 1
ATOM 3341 N N . GLU B 1 182 ? -20.125 -7.902 -10.273 1 94.56 182 GLU B N 1
ATOM 3342 C CA . GLU B 1 182 ? -19.406 -8.695 -11.266 1 94.56 182 GLU B CA 1
ATOM 3343 C C . GLU B 1 182 ? -17.938 -8.812 -10.93 1 94.56 182 GLU B C 1
ATOM 3345 O O . GLU B 1 182 ? -17.281 -7.816 -10.609 1 94.56 182 GLU B O 1
ATOM 3350 N N . SER B 1 183 ? -17.531 -10.047 -10.859 1 96.31 183 SER B N 1
ATOM 3351 C CA . SER B 1 183 ? -16.125 -10.305 -10.57 1 96.31 183 SER B CA 1
ATOM 3352 C C . SER B 1 183 ? -15.562 -11.406 -11.461 1 96.31 183 SER B C 1
ATOM 3354 O O . SER B 1 183 ? -16.328 -12.18 -12.047 1 96.31 183 SER B O 1
ATOM 3356 N N . LYS B 1 184 ? -14.305 -11.406 -11.68 1 97.12 184 LYS B N 1
ATOM 3357 C CA . LYS B 1 184 ? -13.625 -12.445 -12.445 1 97.12 184 LYS B CA 1
ATOM 3358 C C . LYS B 1 184 ? -12.25 -12.742 -11.859 1 97.12 184 LYS B C 1
ATOM 3360 O O . LYS B 1 184 ? -11.633 -11.883 -11.234 1 97.12 184 LYS B O 1
ATOM 3365 N N . TRP B 1 185 ? -11.805 -13.984 -12.117 1 98.31 185 TRP B N 1
ATOM 3366 C CA . TRP B 1 185 ? -10.469 -14.398 -11.711 1 98.31 185 TRP B CA 1
ATOM 3367 C C . TRP B 1 185 ? -9.422 -13.945 -12.719 1 98.31 185 TRP B C 1
ATOM 3369 O O . TRP B 1 185 ? -9.562 -14.195 -13.922 1 98.31 185 TRP B O 1
ATOM 3379 N N . VAL B 1 186 ? -8.375 -13.297 -12.164 1 98.62 186 VAL B N 1
ATOM 3380 C CA . VAL B 1 186 ? -7.266 -12.891 -13.023 1 98.62 186 VAL B CA 1
ATOM 3381 C C . VAL B 1 186 ? -5.938 -13.211 -12.344 1 98.62 186 VAL B C 1
ATOM 3383 O O . VAL B 1 186 ? -5.895 -13.43 -11.133 1 98.62 186 VAL B O 1
ATOM 3386 N N . ARG B 1 187 ? -4.965 -13.359 -13.125 1 98.5 187 ARG B N 1
ATOM 3387 C CA . ARG B 1 187 ? -3.59 -13.383 -12.633 1 98.5 187 ARG B CA 1
ATOM 3388 C C . ARG B 1 187 ? -2.83 -12.141 -13.086 1 98.5 187 ARG B C 1
ATOM 3390 O O . ARG B 1 187 ? -3.096 -11.609 -14.164 1 98.5 187 ARG B O 1
ATOM 3397 N N . LEU B 1 188 ? -1.974 -11.648 -12.242 1 98.75 188 LEU B N 1
ATOM 3398 C CA . LEU B 1 188 ? -0.961 -10.688 -12.68 1 98.75 188 LEU B CA 1
ATOM 3399 C C . LEU B 1 188 ? 0.24 -11.414 -13.289 1 98.75 188 LEU B C 1
ATOM 3401 O O . LEU B 1 188 ? 1.005 -12.062 -12.57 1 98.75 188 LEU B O 1
ATOM 3405 N N . VAL B 1 189 ? 0.347 -11.281 -14.57 1 98.5 189 VAL B N 1
ATOM 3406 C CA . VAL B 1 189 ? 1.535 -11.812 -15.234 1 98.5 189 VAL B CA 1
ATOM 3407 C C . VAL B 1 189 ? 2.725 -10.891 -14.969 1 98.5 189 VAL B C 1
ATOM 3409 O O . VAL B 1 189 ? 2.785 -9.781 -15.5 1 98.5 189 VAL B O 1
ATOM 3412 N N . VAL B 1 190 ? 3.676 -11.422 -14.195 1 98.25 190 VAL B N 1
ATOM 3413 C CA . VAL B 1 190 ? 4.793 -10.609 -13.734 1 98.25 190 VAL B CA 1
ATOM 3414 C C . VAL B 1 190 ? 5.777 -10.383 -14.875 1 98.25 190 VAL B C 1
ATOM 3416 O O . VAL B 1 190 ? 6.25 -11.336 -15.5 1 98.25 190 VAL B O 1
ATOM 3419 N N . GLU B 1 191 ? 6.117 -9.117 -15.109 1 97.38 191 GLU B N 1
ATOM 3420 C CA . GLU B 1 191 ? 7.035 -8.773 -16.188 1 97.38 191 GLU B CA 1
ATOM 3421 C C . GLU B 1 191 ? 8.297 -8.094 -15.648 1 97.38 191 GLU B C 1
ATOM 3423 O O . GLU B 1 191 ? 9.375 -8.242 -16.219 1 97.38 191 GLU B O 1
ATOM 3428 N N . GLU B 1 192 ? 8.18 -7.316 -14.641 1 97.31 192 GLU B N 1
ATOM 3429 C CA . GLU B 1 192 ? 9.281 -6.637 -13.961 1 97.31 192 GLU B CA 1
ATOM 3430 C C . GLU B 1 192 ? 9.109 -6.688 -12.445 1 97.31 192 GLU B C 1
ATOM 3432 O O . GLU B 1 192 ? 7.988 -6.637 -11.938 1 97.31 192 GLU B O 1
ATOM 3437 N N . ILE B 1 193 ? 10.242 -6.844 -11.742 1 98.31 193 ILE B N 1
ATOM 3438 C CA . ILE B 1 193 ? 10.25 -6.91 -10.281 1 98.31 193 ILE B CA 1
ATOM 3439 C C . ILE B 1 193 ? 11.227 -5.871 -9.727 1 98.31 193 ILE B C 1
ATOM 3441 O O . ILE B 1 193 ? 12.414 -5.898 -10.039 1 98.31 193 ILE B O 1
ATOM 3445 N N . TYR B 1 194 ? 10.742 -4.957 -9.07 1 98.38 194 TYR B N 1
ATOM 3446 C CA . TYR B 1 194 ? 11.602 -4.016 -8.359 1 98.38 194 TYR B CA 1
ATOM 3447 C C . TYR B 1 194 ? 11.656 -4.34 -6.871 1 98.38 194 TYR B C 1
ATOM 3449 O O . TYR B 1 194 ? 10.641 -4.25 -6.172 1 98.38 194 TYR B O 1
ATOM 3457 N N . TRP B 1 195 ? 12.852 -4.629 -6.398 1 98.62 195 TRP B N 1
ATOM 3458 C CA . TRP B 1 195 ? 13.07 -5.23 -5.09 1 98.62 195 TRP B CA 1
ATOM 3459 C C . TRP B 1 195 ? 13.859 -4.293 -4.18 1 98.62 195 TRP B C 1
ATOM 3461 O O . TRP B 1 195 ? 14.891 -3.754 -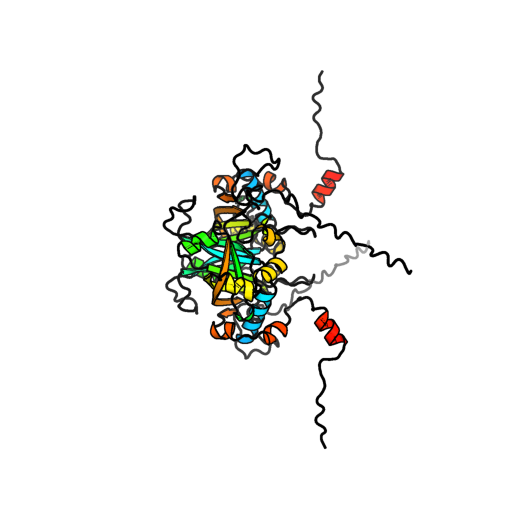4.582 1 98.62 195 TRP B O 1
ATOM 3471 N N . ILE B 1 196 ? 13.305 -4.082 -2.988 1 98.56 196 ILE B N 1
ATOM 3472 C CA . ILE B 1 196 ? 13.992 -3.404 -1.897 1 98.56 196 ILE B CA 1
ATOM 3473 C C . ILE B 1 196 ? 14.094 -4.336 -0.691 1 98.56 196 ILE B C 1
ATOM 3475 O O . ILE B 1 196 ? 13.156 -4.434 0.103 1 98.56 196 ILE B O 1
ATOM 3479 N N . GLY B 1 197 ? 15.258 -4.902 -0.53 1 98.44 197 GLY B N 1
ATOM 3480 C CA . GLY B 1 197 ? 15.422 -5.934 0.479 1 98.44 197 GLY B CA 1
ATOM 3481 C C . GLY B 1 197 ? 15.586 -5.379 1.882 1 98.44 197 GLY B C 1
ATOM 3482 O O . GLY B 1 197 ? 15.57 -6.133 2.857 1 98.44 197 GLY B O 1
ATOM 3483 N N . GLY B 1 198 ? 15.719 -4.086 2.008 1 97 198 GLY B N 1
ATOM 3484 C CA . GLY B 1 198 ? 16.031 -3.373 3.236 1 97 198 GLY B CA 1
ATOM 3485 C C . GLY B 1 198 ? 17.031 -2.248 3.037 1 97 198 GLY B C 1
ATOM 3486 O O . GLY B 1 198 ? 16.969 -1.529 2.037 1 97 198 GLY B O 1
ATOM 3487 N N . PHE B 1 199 ? 17.812 -2.084 4.027 1 94.56 199 PHE B N 1
ATOM 3488 C CA . PHE B 1 199 ? 18.828 -1.057 3.914 1 94.56 199 PHE B CA 1
ATOM 3489 C C . PHE B 1 199 ? 19.938 -1.492 2.951 1 94.56 199 PHE B C 1
ATOM 3491 O O . PHE B 1 199 ? 20.359 -2.646 2.975 1 94.56 199 PHE B O 1
ATOM 3498 N N . GLY B 1 200 ? 20.406 -0.6 2.154 1 93.06 200 GLY B N 1
ATOM 3499 C CA . GLY B 1 200 ? 21.297 -0.883 1.036 1 93.06 200 GLY B CA 1
ATOM 3500 C C . GLY B 1 200 ? 22.656 -1.38 1.47 1 93.06 200 GLY B C 1
ATOM 3501 O O . GLY B 1 200 ? 23.391 -1.971 0.673 1 93.06 200 GLY B O 1
ATOM 3502 N N . ASP B 1 201 ? 23.047 -1.127 2.711 1 91.19 201 ASP B N 1
ATOM 3503 C CA . ASP B 1 201 ? 24.344 -1.593 3.193 1 91.19 201 ASP B CA 1
ATOM 3504 C C . ASP B 1 201 ? 24.297 -3.072 3.566 1 91.19 201 ASP B C 1
ATOM 3506 O O . ASP B 1 201 ? 25.328 -3.699 3.793 1 91.19 201 ASP B O 1
ATOM 3510 N N . ARG B 1 202 ? 23.078 -3.689 3.52 1 92.81 202 ARG B N 1
ATOM 3511 C CA . ARG B 1 202 ? 23.016 -5.074 3.971 1 92.81 202 ARG B CA 1
ATOM 3512 C C . ARG B 1 202 ? 21.969 -5.855 3.172 1 92.81 202 ARG B C 1
ATOM 3514 O O . ARG B 1 202 ? 21.797 -7.059 3.383 1 92.81 202 ARG B O 1
ATOM 3521 N N . ALA B 1 203 ? 21.359 -5.23 2.293 1 96.25 203 ALA B N 1
ATOM 3522 C CA . ALA B 1 203 ? 20.344 -5.898 1.466 1 96.25 203 ALA B CA 1
ATOM 3523 C C . ALA B 1 203 ? 20.469 -5.469 0.006 1 96.25 203 ALA B C 1
ATOM 3525 O O . ALA B 1 203 ? 20.953 -4.375 -0.288 1 96.25 203 ALA B O 1
ATOM 3526 N N . TYR B 1 204 ? 20.094 -6.379 -0.852 1 97.31 204 TYR B N 1
ATOM 3527 C CA . TYR B 1 204 ? 20.031 -6.043 -2.27 1 97.31 204 TYR B CA 1
ATOM 3528 C C . TYR B 1 204 ? 18.859 -5.109 -2.559 1 97.31 204 TYR B C 1
ATOM 3530 O O . TYR B 1 204 ? 17.75 -5.316 -2.059 1 97.31 204 TYR B O 1
ATOM 3538 N N . ILE B 1 205 ? 19.047 -4.035 -3.283 1 97.44 205 ILE B N 1
ATOM 3539 C CA . ILE B 1 205 ? 18.031 -3.141 -3.83 1 97.44 205 ILE B CA 1
ATOM 3540 C C . ILE B 1 205 ? 18.188 -3.051 -5.348 1 97.44 205 ILE B C 1
ATOM 3542 O O . ILE B 1 205 ? 19.266 -2.688 -5.848 1 97.44 205 ILE B O 1
ATOM 3546 N N . GLY B 1 206 ? 17.172 -3.443 -6.051 1 96.56 206 GLY B N 1
ATOM 3547 C CA . GLY B 1 206 ? 17.266 -3.375 -7.5 1 96.56 206 GLY B CA 1
ATOM 3548 C C . GLY B 1 206 ? 16.25 -4.25 -8.211 1 96.56 206 GLY B C 1
ATOM 3549 O O . GLY B 1 206 ? 15.32 -4.758 -7.582 1 96.56 206 GLY B O 1
ATOM 3550 N N . TRP B 1 207 ? 16.453 -4.328 -9.469 1 97.38 207 TRP B N 1
ATOM 3551 C CA . TRP B 1 207 ? 15.562 -5.137 -10.297 1 97.38 207 TRP B CA 1
ATOM 3552 C C . TRP B 1 207 ? 15.938 -6.613 -10.219 1 97.38 207 TRP B C 1
ATOM 3554 O O . TRP B 1 207 ? 17.125 -6.965 -10.219 1 97.38 207 TRP B O 1
ATOM 3564 N N . ILE B 1 208 ? 14.953 -7.445 -10.109 1 98.19 208 ILE B N 1
ATOM 3565 C CA . ILE B 1 208 ? 15.117 -8.883 -10.281 1 98.19 208 ILE B CA 1
ATOM 3566 C C . ILE B 1 208 ? 14.719 -9.281 -11.703 1 98.19 208 ILE B C 1
ATOM 3568 O O . ILE B 1 208 ? 13.578 -9.07 -12.109 1 98.19 208 ILE B O 1
ATOM 3572 N N . PRO B 1 209 ? 15.633 -9.836 -12.422 1 97.06 209 PRO B N 1
ATOM 3573 C CA . PRO B 1 209 ? 15.273 -10.266 -13.773 1 97.06 209 PRO B CA 1
ATOM 3574 C C . PRO B 1 209 ? 14.125 -11.273 -13.789 1 97.06 209 PRO B C 1
ATOM 3576 O O . PRO B 1 209 ? 14.039 -12.133 -12.906 1 97.06 209 PRO B O 1
ATOM 3579 N N . LYS B 1 210 ? 13.359 -11.133 -14.812 1 96.25 210 LYS B N 1
ATOM 3580 C CA . LYS B 1 210 ? 12.188 -11.984 -14.977 1 96.25 210 LYS B CA 1
ATOM 3581 C C . LYS B 1 210 ? 12.57 -13.461 -14.961 1 96.25 210 LYS B C 1
ATOM 3583 O O . LYS B 1 210 ? 11.867 -14.281 -14.367 1 96.25 210 LYS B O 1
ATOM 3588 N N . GLU B 1 211 ? 13.672 -13.797 -15.609 1 96.81 211 GLU B N 1
ATOM 3589 C CA . GLU B 1 211 ? 14.125 -15.18 -15.664 1 96.81 211 GLU B CA 1
ATOM 3590 C C . GLU B 1 211 ? 14.453 -15.703 -14.266 1 96.81 211 GLU B C 1
ATOM 3592 O O . GLU B 1 211 ? 14.172 -16.859 -13.953 1 96.81 211 GLU B O 1
ATOM 3597 N N . GLU B 1 212 ? 15.047 -14.859 -13.445 1 97.44 212 GLU B N 1
ATOM 3598 C CA . GLU B 1 212 ? 15.336 -15.242 -12.062 1 97.44 212 GLU B CA 1
ATOM 3599 C C . GLU B 1 212 ? 14.047 -15.445 -11.266 1 97.44 212 GLU B C 1
ATOM 3601 O O . GLU B 1 212 ? 13.93 -16.406 -10.5 1 97.44 212 GLU B O 1
ATOM 3606 N N . TRP B 1 213 ? 13.117 -14.609 -11.453 1 98.31 213 TRP B N 1
ATOM 3607 C CA . TRP B 1 213 ? 11.828 -14.703 -10.773 1 98.31 213 TRP B CA 1
ATOM 3608 C C . TRP B 1 213 ? 11.156 -16.031 -11.062 1 98.31 213 TRP B C 1
ATOM 3610 O O . TRP B 1 213 ? 10.734 -16.734 -10.141 1 98.31 213 TRP B O 1
ATOM 3620 N N . TYR B 1 214 ? 11.164 -16.391 -12.289 1 98.19 214 TYR B N 1
ATOM 3621 C CA . TYR B 1 214 ? 10.414 -17.578 -12.703 1 98.19 214 TYR B CA 1
ATOM 3622 C C . TYR B 1 214 ? 11.242 -18.844 -12.492 1 98.19 214 TYR B C 1
ATOM 3624 O O . TYR B 1 214 ? 10.711 -19.953 -12.57 1 98.19 214 TYR B O 1
ATOM 3632 N N . SER B 1 215 ? 12.484 -18.703 -12.18 1 98.19 215 SER B N 1
ATOM 3633 C CA . SER B 1 215 ? 13.328 -19.859 -11.953 1 98.19 215 SER B CA 1
ATOM 3634 C C . SER B 1 215 ? 13.188 -20.375 -10.531 1 98.19 215 SER B C 1
ATOM 3636 O O . SER B 1 215 ? 13.617 -21.5 -10.227 1 98.19 215 SER B O 1
ATOM 3638 N N . VAL B 1 216 ? 12.688 -19.562 -9.664 1 98.38 216 VAL B N 1
ATOM 3639 C CA . VAL B 1 216 ? 12.57 -19.938 -8.258 1 98.38 216 VAL B CA 1
ATOM 3640 C C . VAL B 1 216 ? 11.68 -21.172 -8.125 1 98.38 216 VAL B C 1
ATOM 3642 O O . VAL B 1 216 ? 10.586 -21.219 -8.695 1 98.38 216 VAL B O 1
ATOM 3645 N N . THR B 1 217 ? 12.086 -22.156 -7.297 1 97.38 217 THR B N 1
ATOM 3646 C CA . THR B 1 217 ? 11.359 -23.406 -7.16 1 97.38 217 THR B CA 1
ATOM 3647 C C . THR B 1 217 ? 10.531 -23.422 -5.879 1 97.38 217 THR B C 1
ATOM 3649 O O . THR B 1 217 ? 10.789 -22.641 -4.961 1 97.38 217 THR B O 1
ATOM 3652 N N . GLN B 1 218 ? 9.586 -24.344 -5.906 1 96.62 218 GLN B N 1
ATOM 3653 C CA . GLN B 1 218 ? 8.781 -24.531 -4.707 1 96.62 218 GLN B CA 1
ATOM 3654 C C . GLN B 1 218 ? 9.648 -24.922 -3.514 1 96.62 218 GLN B C 1
ATOM 3656 O O . GLN B 1 218 ? 9.406 -24.484 -2.389 1 96.62 218 GLN B O 1
ATOM 3661 N N . GLU B 1 219 ? 10.617 -25.734 -3.709 1 96.62 219 GLU B N 1
ATOM 3662 C CA . GLU B 1 219 ? 11.531 -26.156 -2.652 1 96.62 219 GLU B CA 1
ATOM 3663 C C . GLU B 1 219 ? 12.258 -24.969 -2.039 1 96.62 219 GLU B C 1
ATOM 3665 O O . GLU B 1 219 ? 12.438 -24.891 -0.821 1 96.62 219 GLU B O 1
ATOM 3670 N N . GLU B 1 220 ? 12.695 -24.062 -2.871 1 97.69 220 GLU B N 1
ATOM 3671 C CA . GLU B 1 220 ? 13.375 -22.859 -2.393 1 97.69 220 GLU B CA 1
ATOM 3672 C C . GLU B 1 220 ? 12.438 -21.984 -1.56 1 97.69 220 GLU B C 1
ATOM 3674 O O . GLU B 1 220 ? 12.828 -21.469 -0.513 1 97.69 220 GLU B O 1
ATOM 3679 N N . ILE B 1 221 ? 11.266 -21.828 -2.033 1 97.38 221 ILE B N 1
ATOM 3680 C CA . ILE B 1 221 ? 10.273 -21.031 -1.326 1 97.38 221 ILE B CA 1
ATOM 3681 C C . ILE B 1 221 ? 10.008 -21.641 0.051 1 97.38 221 ILE B C 1
ATOM 3683 O O . ILE B 1 221 ? 9.984 -20.922 1.056 1 97.38 221 ILE B O 1
ATOM 3687 N N . ASP B 1 222 ? 9.898 -22.922 0.127 1 95.12 222 ASP B N 1
ATOM 3688 C CA . ASP B 1 222 ? 9.594 -23.625 1.372 1 95.12 222 ASP B CA 1
ATOM 3689 C C . ASP B 1 222 ? 10.805 -23.625 2.307 1 95.12 222 ASP B C 1
ATOM 3691 O O . ASP B 1 222 ? 10.648 -23.734 3.525 1 95.12 222 ASP B O 1
ATOM 3695 N N . GLY B 1 223 ? 11.891 -23.516 1.756 1 96.19 223 GLY B N 1
ATOM 3696 C CA . GLY B 1 223 ? 13.117 -23.75 2.502 1 96.19 223 GLY B CA 1
ATOM 3697 C C . GLY B 1 223 ? 13.641 -22.516 3.193 1 96.19 223 GLY B C 1
ATOM 3698 O O . GLY B 1 223 ? 14.492 -22.594 4.082 1 96.19 223 GLY B O 1
ATOM 3699 N N . ILE B 1 224 ? 13.156 -21.391 2.857 1 96.56 224 ILE B N 1
ATOM 3700 C CA . ILE B 1 224 ? 13.695 -20.172 3.479 1 96.56 224 ILE B CA 1
ATOM 3701 C C . ILE B 1 224 ? 12.758 -19.719 4.594 1 96.56 224 ILE B C 1
ATOM 3703 O O . ILE B 1 224 ? 11.594 -20.125 4.648 1 96.56 224 ILE B O 1
ATOM 3707 N N . GLN B 1 225 ? 13.336 -18.906 5.48 1 95.75 225 GLN B N 1
ATOM 3708 C CA . GLN B 1 225 ? 12.578 -18.266 6.551 1 95.75 225 GLN B CA 1
ATOM 3709 C C . GLN B 1 225 ? 12.852 -16.766 6.594 1 95.75 225 GLN B C 1
ATOM 3711 O O . GLN B 1 225 ? 14.008 -16.344 6.641 1 95.75 225 GLN B O 1
ATOM 3716 N N . LEU B 1 226 ? 11.789 -16.031 6.586 1 97.19 226 LEU B N 1
ATOM 3717 C CA . LEU B 1 226 ? 11.914 -14.578 6.645 1 97.19 226 LEU B CA 1
ATOM 3718 C C . LEU B 1 226 ? 12.07 -14.102 8.086 1 97.19 226 LEU B C 1
ATOM 3720 O O . LEU B 1 226 ? 11.656 -14.789 9.016 1 97.19 226 LEU B O 1
ATOM 3724 N N . PRO B 1 227 ? 12.711 -12.938 8.211 1 93.81 227 PRO B N 1
ATOM 3725 C CA . PRO B 1 227 ? 12.812 -12.406 9.578 1 93.81 227 PRO B CA 1
ATOM 3726 C C . PRO B 1 227 ? 11.453 -12.273 10.258 1 93.81 227 PRO B C 1
ATOM 3728 O O . PRO B 1 227 ? 10.57 -11.586 9.742 1 93.81 227 PRO B O 1
ATOM 3731 N N . GLY B 1 228 ? 11.297 -12.938 11.438 1 96.38 228 GLY B N 1
ATOM 3732 C CA . GLY B 1 228 ? 10.07 -12.797 12.203 1 96.38 228 GLY B CA 1
ATOM 3733 C C . GLY B 1 228 ? 8.961 -13.703 11.727 1 96.38 228 GLY B C 1
ATOM 3734 O O . GLY B 1 228 ? 7.82 -13.602 12.188 1 96.38 228 GLY B O 1
ATOM 3735 N N . GLU B 1 229 ? 9.258 -14.602 10.781 1 96.75 229 GLU B N 1
ATOM 3736 C CA . GLU B 1 229 ? 8.258 -15.547 10.305 1 96.75 229 GLU B CA 1
ATOM 3737 C C . GLU B 1 229 ? 7.957 -16.609 11.352 1 96.75 229 GLU B C 1
ATOM 3739 O O . GLU B 1 229 ? 8.875 -17.141 11.992 1 96.75 229 GLU B O 1
ATOM 3744 N N . LYS B 1 230 ? 6.633 -16.891 11.516 1 90.25 230 LYS B N 1
ATOM 3745 C CA . LYS B 1 230 ? 6.246 -17.953 12.438 1 90.25 230 LYS B CA 1
ATOM 3746 C C . LYS B 1 230 ? 6.684 -19.312 11.922 1 90.25 230 LYS B C 1
ATOM 3748 O O . LYS B 1 230 ? 6.566 -19.594 10.727 1 90.25 230 LYS B O 1
ATOM 3753 N N . GLN B 1 231 ? 7.344 -19.969 12.758 1 75.06 231 GLN B N 1
ATOM 3754 C CA . GLN B 1 231 ? 7.809 -21.297 12.391 1 75.06 231 GLN B CA 1
ATOM 3755 C C . GLN B 1 231 ? 6.641 -22.281 12.297 1 75.06 231 GLN B C 1
ATOM 3757 O O . GLN B 1 231 ? 5.719 -22.234 13.117 1 75.06 231 GLN B O 1
ATOM 3762 N N . SER B 1 232 ? 6.395 -22.734 11.195 1 60.69 232 SER B N 1
ATOM 3763 C CA . SER B 1 232 ? 5.387 -23.781 11.102 1 60.69 232 SER B CA 1
ATOM 3764 C C . SER B 1 232 ? 5.664 -24.906 12.094 1 60.69 232 SER B C 1
ATOM 3766 O O . SER B 1 232 ? 6.82 -25.203 12.398 1 60.69 232 SER B O 1
ATOM 3768 N N . ALA B 1 233 ? 4.633 -25.172 12.922 1 53.94 233 ALA B N 1
ATOM 3769 C CA . ALA B 1 233 ? 4.723 -26.266 13.883 1 53.94 233 ALA B CA 1
ATOM 3770 C C . ALA B 1 233 ? 5.453 -27.469 13.289 1 53.94 233 ALA B C 1
ATOM 3772 O O . ALA B 1 233 ? 6.145 -28.188 14 1 53.94 233 ALA B O 1
ATOM 3773 N N . TRP B 1 234 ? 5.25 -27.594 12.094 1 51.03 234 TRP B N 1
ATOM 3774 C CA . TRP B 1 234 ? 5.824 -28.797 11.5 1 51.03 234 TRP B CA 1
ATOM 3775 C C . TRP B 1 234 ? 7.348 -28.734 11.492 1 51.03 234 TRP B C 1
ATOM 3777 O O . TRP B 1 234 ? 8.023 -29.719 11.789 1 51.03 234 TRP B O 1
ATOM 3787 N N . ASN B 1 235 ? 7.906 -27.578 11.102 1 50.25 235 ASN B N 1
ATOM 3788 C CA . ASN B 1 235 ? 9.359 -27.453 11.117 1 50.25 235 ASN B CA 1
ATOM 3789 C C . ASN B 1 235 ? 9.914 -27.484 12.539 1 50.25 235 ASN B C 1
ATOM 3791 O O . ASN B 1 235 ? 11.008 -28 12.773 1 50.25 235 ASN B O 1
ATOM 3795 N N . ALA B 1 236 ? 9.094 -27.031 13.359 1 50.19 236 ALA B N 1
ATOM 3796 C CA . ALA B 1 236 ? 9.484 -27.078 14.766 1 50.19 236 ALA B CA 1
ATOM 3797 C C . ALA B 1 236 ? 9.5 -28.516 15.281 1 50.19 236 ALA B C 1
ATOM 3799 O O . ALA B 1 236 ? 10.398 -28.891 16.031 1 50.19 236 ALA B O 1
ATOM 3800 N N . ILE B 1 237 ? 8.391 -29.188 14.805 1 50.75 237 ILE B N 1
ATOM 3801 C CA . ILE B 1 237 ? 8.336 -30.578 15.234 1 50.75 237 ILE B CA 1
ATOM 3802 C C . ILE B 1 237 ? 9.453 -31.375 14.562 1 50.75 237 ILE B C 1
ATOM 3804 O O . ILE B 1 237 ? 10.102 -32.219 15.203 1 50.75 237 ILE B O 1
ATOM 3808 N N . GLY B 1 238 ? 9.719 -31.031 13.352 1 48.75 238 GLY B N 1
ATOM 3809 C CA . GLY B 1 238 ? 10.789 -31.719 12.648 1 48.75 238 GLY B CA 1
ATOM 3810 C C . GLY B 1 238 ? 12.164 -31.406 13.219 1 48.75 238 GLY B C 1
ATOM 3811 O O . GLY B 1 238 ? 13.016 -32.312 13.312 1 48.75 238 GLY B O 1
ATOM 3812 N N . SER B 1 239 ? 12.367 -30.141 13.523 1 52.28 239 SER B N 1
ATOM 3813 C CA . SER B 1 239 ? 13.641 -29.812 14.164 1 52.28 239 SER B CA 1
ATOM 3814 C C . SER B 1 239 ? 13.766 -30.469 15.523 1 52.28 239 SER B C 1
ATOM 3816 O O . SER B 1 239 ? 14.852 -30.906 15.914 1 52.28 239 SER B O 1
ATOM 3818 N N . TRP B 1 240 ? 12.57 -30.531 16.109 1 50 240 TRP B N 1
ATOM 3819 C CA . TRP B 1 240 ? 12.594 -31.156 17.422 1 50 240 TRP B CA 1
ATOM 3820 C C . TRP B 1 240 ? 12.828 -32.656 17.297 1 50 240 TRP B C 1
ATOM 3822 O O . TRP B 1 240 ? 13.602 -33.25 18.062 1 50 240 TRP B O 1
ATOM 3832 N N . PHE B 1 241 ? 12.195 -33.219 16.188 1 51.88 241 PHE B N 1
ATOM 3833 C CA . PHE B 1 241 ? 12.367 -34.656 16.078 1 51.88 241 PHE B CA 1
ATOM 3834 C C . PHE B 1 241 ? 13.664 -35 15.344 1 51.88 241 PHE B C 1
ATOM 3836 O O . PHE B 1 241 ? 13.93 -36.156 15.055 1 51.88 241 PHE B O 1
ATOM 3843 N N . GLY B 1 242 ? 14.602 -34.188 15.352 1 46.5 242 GLY B N 1
ATOM 3844 C CA . GLY B 1 242 ? 15.953 -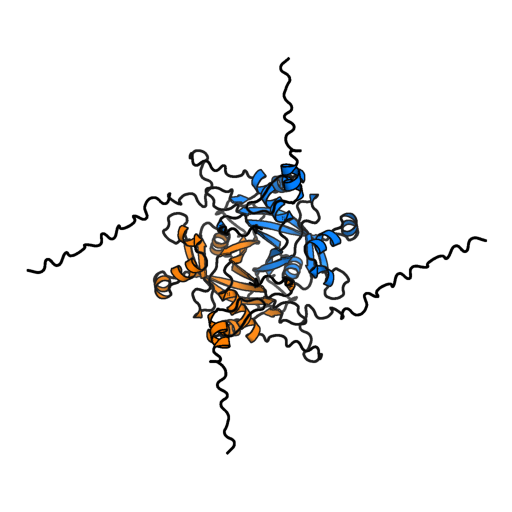34.469 14.914 1 46.5 242 GLY B CA 1
ATOM 3845 C C . GLY B 1 242 ? 16 -35.094 13.531 1 46.5 242 GLY B C 1
ATOM 3846 O O . GLY B 1 242 ? 16.984 -35.75 13.18 1 46.5 242 GLY B O 1
ATOM 3847 N N . MET B 1 243 ? 14.914 -35.25 12.852 1 44.53 243 MET B N 1
ATOM 3848 C CA . MET B 1 243 ? 14.883 -36 11.602 1 44.53 243 MET B CA 1
ATOM 3849 C C . MET B 1 243 ? 15.688 -35.312 10.516 1 44.53 243 MET B C 1
ATOM 3851 O O . MET B 1 243 ? 15.719 -35.75 9.375 1 44.53 243 MET B O 1
ATOM 3855 N N . GLY B 1 244 ? 16.25 -34.125 10.719 1 41.53 244 GLY B N 1
ATOM 3856 C CA . GLY B 1 244 ? 16.969 -33.5 9.625 1 41.53 244 GLY B CA 1
ATOM 3857 C C . GLY B 1 244 ? 18.281 -34.188 9.305 1 41.53 244 GLY B C 1
ATOM 3858 O O . GLY B 1 244 ? 18.562 -34.469 8.148 1 41.53 244 GLY B O 1
ATOM 3859 N N . GLN B 1 245 ? 19.391 -33.906 10 1 38.34 245 GLN B N 1
ATOM 3860 C CA . GLN B 1 245 ? 20.75 -34.062 9.516 1 38.34 245 GLN B CA 1
ATOM 3861 C C . GLN B 1 245 ? 21.234 -35.5 9.711 1 38.34 245 GLN B C 1
ATOM 3863 O O . GLN B 1 245 ? 21.531 -35.938 10.836 1 38.34 245 GLN B O 1
ATOM 3868 N N . GLN B 1 246 ? 20.641 -36.5 9.078 1 34.53 246 GLN B N 1
ATOM 3869 C CA . GLN B 1 246 ? 21.484 -37.719 8.984 1 34.53 246 GLN B CA 1
ATOM 3870 C C . GLN B 1 246 ? 22.891 -37.375 8.5 1 34.53 246 GLN B C 1
ATOM 3872 O O . GLN B 1 246 ? 23.062 -36.812 7.406 1 34.53 246 GLN B O 1
ATOM 3877 N N . GLU B 1 247 ? 23.859 -37.156 9.352 1 35.09 247 GLU B N 1
ATOM 3878 C CA . GLU B 1 247 ? 25.312 -37.156 9.195 1 35.09 247 GLU B CA 1
ATOM 3879 C C . GLU B 1 247 ? 25.797 -38.375 8.422 1 35.09 247 GLU B C 1
ATOM 3881 O O . GLU B 1 247 ? 25.609 -39.5 8.859 1 35.09 247 GLU B O 1
ATOM 3886 N N . GLN B 1 248 ? 25.75 -38.469 7.02 1 33.75 248 GLN B N 1
ATOM 3887 C CA . GLN B 1 248 ? 26.547 -39.375 6.223 1 33.75 248 GLN B CA 1
ATOM 3888 C C . GLN B 1 248 ? 28 -39.406 6.695 1 33.75 248 GLN B C 1
ATOM 3890 O O . GLN B 1 248 ? 28.734 -38.406 6.504 1 33.75 248 GLN B O 1
ATOM 3895 N N . GLY B 1 249 ? 28.312 -39.812 7.828 1 31.56 249 GLY B N 1
ATOM 3896 C CA . GLY B 1 249 ? 29.641 -40.219 8.273 1 31.56 249 GLY B CA 1
ATOM 3897 C C . GLY B 1 249 ? 30.359 -41.094 7.27 1 31.56 249 GLY B C 1
ATOM 3898 O O . GLY B 1 249 ? 29.906 -42.188 6.949 1 31.56 249 GLY B O 1
ATOM 3899 N N . VAL B 1 250 ? 31.062 -40.5 6.203 1 33.22 250 VAL B N 1
ATOM 3900 C CA . VAL B 1 250 ? 32.125 -41.125 5.422 1 33.22 250 VAL B CA 1
ATOM 3901 C C . VAL B 1 250 ? 33.062 -41.906 6.344 1 33.22 250 VAL B C 1
ATOM 3903 O O . VAL B 1 250 ? 33.656 -41.344 7.262 1 33.22 250 VAL B O 1
ATOM 3906 N N . ILE B 1 251 ? 32.844 -43.156 6.527 1 28.31 251 ILE B N 1
ATOM 3907 C CA . ILE B 1 251 ? 33.688 -44.188 7.109 1 28.31 251 ILE B CA 1
ATOM 3908 C C . ILE B 1 251 ? 35.062 -44.156 6.453 1 28.31 251 ILE B C 1
ATOM 3910 O O . ILE B 1 251 ? 35.188 -44.375 5.254 1 28.31 251 ILE B O 1
ATOM 3914 N N . GLU B 1 252 ? 35.906 -43.156 6.824 1 26.31 252 GLU B N 1
ATOM 3915 C CA . GLU B 1 252 ? 37.344 -43.281 6.566 1 26.31 252 GLU B CA 1
ATOM 3916 C C . GLU B 1 252 ? 37.844 -44.656 7.004 1 26.31 252 GLU B C 1
ATOM 3918 O O . GLU B 1 252 ? 37.875 -44.969 8.203 1 26.31 252 GLU B O 1
ATOM 3923 N N . LEU B 1 253 ? 37.438 -45.625 6.23 1 22.44 253 LEU B N 1
ATOM 3924 C CA . LEU B 1 253 ? 38.312 -46.812 6.211 1 22.44 253 LEU B CA 1
ATOM 3925 C C . LEU B 1 253 ? 39.625 -46.469 5.547 1 22.44 253 LEU B C 1
ATOM 3927 O O . LEU B 1 253 ? 39.688 -45.75 4.543 1 22.44 253 LEU B O 1
#

InterPro domains:
  IPR012349 FMN-binding split barrel [G3DSA:2.30.110.10] (43-218)
  IPR055343 CREG-like, beta-barrel [PF13883] (40-214)

Secondary structure (DSSP, 8-state):
----------------------TTSSS---TTS-----PPPHHHHHHHHHHHHHH--EEEEEEE--SS-SSS---GGGTT-EEEEEEE-B--SGGGT--EEEEETTSHHHHHHHTT--EEEEEE---SSS----GGGS-EEEEEEEEEEPPHHHHHHHTHHHHHHHH-GGGGGGSTTSSSS-EEEEEEEEEEEEEE-S-TTTS-EEEEPHHHHHH--HHHHHH---TT----HHHHHHHHTT-S---------/----------------------TTSSS---TTS-----PPPHHHHHHHHHHHHHH--EEEEEEE--SS-SSS---GGGTT-EEEEEEE-B--SGGGT--EEEEETTSHHHHHHHTT--EEEEEE---SSS----GGGS-EEEEEEEEEEPPHHHHHHHTHHHHHHHH-GGGGGGSTTSSSS-EEEEEEEEEEEEEE-S-TTTS-EEEEPHHHHHH--HHHHHH---TT----HHHHHHHHTT-S---------